Protein AF-Q1J3Q9-F1 (afdb_monomer_lite)

Foldseek 3Di:
DADADPVQVPPPVHDDAQVRGDKDFDDWDWDWDFDDDVHTFKIKIWTWTKIKTFDFFLDFDDDDDDDDDDDFDKDKDFGFLLSVLRRVLRRLQRIDIAIDTPDIDIDGPDDDDDDDPCRVVPRVVCCVVSNVVSVVVSVVSSVVSCCCRVVPVQVVCVVVVHTHPMDMDTDGDDWQFAKEKAFEWAPPPLPQDDDPPTHQQVPAWKWKFKADPLWTPDIDIQHRDRRMDMDGGHTFAKIKIFIDRDPTDSDHDGPPQKAWRVPVVGMDIDGDDNYYHYHPYTYMHRWEKEKEFEFAQQCAQNHDHLQFDPDNCTATDWQWKKWKADVPDIDIWTAHNRRMTMTTDHVVRDFKIWMATPDFFWSWKDQPPDIDGAQERVSVDHGRDIDGTRGPYYTYIYTHTWHAKEKDDAEEEEAAAQGKDKDKIKTFDRHWAKKFKDKDKDPPKDKFKFWDPVQPRDQDPVRRDGDGMDGRDNPQDADPVRGGHITMMMMMIGHHHPDDAQDKIKMKMWIWGCHPPHNYIRIDIYIYIYHHHDQKDKQKWKDFPQVPGDIDSDDDDDDAFTKMKMKIKMWGQDQAKDAWDKDKDFADPPKFFDAQFKDKQNHTDHQPPDDAQWHNDGRMTMGTDGIAGHGHMIMIMGMIGRD

Secondary structure (DSSP, 8-state):
---B-HHHHT-TTPPP-GGGB--EEEEEEEEEEEEEESEEEEEEEEEEEEEEE-----PPPP------SSSPEEEEEEE-THHHHHHHHHHHHT-EEEEEEEEEEEEESSS------HHHHHHHHHHHHHHHHHHHHHHHHHHHHHHHIIIIIHHHHHHTT--EEEEEEEE------EEEEEEEEE-SS-SSS--TT--STTPPPEEEEEEETTEEEEEEEE-TTT-EEEEEEEPSEEEEEEEESSTT-SS--PPTTEEEEESTTSEEEEEE-SS-B----EEEEEEEEEEEEEEE-S-GGG--TTSSS--TTPPB-TT-EEEEE-SS-EEEEE--TTSEEEEEEEGGG-SEEEEEE-SS-EEEEE-SS-EEE-SSTT-TTTTTEEEE--TT-EEE-EEEE-PPPEEE---EEEE-SSEEEEEEEEEE-SSSEEEEEEEE-STT-EEEEEE-SS-SS---GGG---BSEEEE-TTS-B-TTSPBPPEEEEEEEEEPTTPPTT-EEEEEEEEEEEETTS--EEEEEEEEEEEE--SEEEEEEEEETTTTPPPBSS-----TTPEEEEEEEEEE-SSS-EEEEEEEEEPPTT-EE-TT--EETTEE--SSSSSSSEEEETTEEEEEEEEE-TT-EEEEEEEEE--

Organism: Deinococcus geothermalis (strain DSM 11300 / CIP 105573 / AG-3a) (NCBI:txid319795)

Radius of gyration: 65.81 Å; chains: 1; bounding box: 144×51×202 Å

InterPro domains:
  IPR013783 Immunoglobulin-like fold [G3DSA:2.60.40.10] (176-289)
  IPR047589 DUF11 repeat [TIGR01451] (554-601)

Structure (mmCIF, N/CA/C/O backbone):
data_AF-Q1J3Q9-F1
#
_entry.id   AF-Q1J3Q9-F1
#
loop_
_atom_site.group_PDB
_atom_site.id
_atom_site.type_symbol
_atom_site.label_atom_id
_atom_site.label_alt_id
_atom_site.label_comp_id
_atom_site.label_asym_id
_atom_site.label_entity_id
_atom_site.label_seq_id
_atom_site.pdbx_PDB_ins_code
_atom_site.Cartn_x
_atom_site.Cartn_y
_atom_site.Cartn_z
_atom_site.occupancy
_atom_site.B_iso_or_equiv
_atom_site.auth_seq_id
_atom_site.auth_comp_id
_atom_site.auth_asym_id
_atom_site.auth_atom_id
_atom_site.pdbx_PDB_model_num
ATOM 1 N N . MET A 1 1 ? 53.910 -1.332 -85.256 1.00 72.31 1 MET A N 1
ATOM 2 C CA . MET A 1 1 ? 55.246 -1.546 -85.867 1.00 72.31 1 MET A CA 1
ATOM 3 C C . MET A 1 1 ? 55.908 -0.192 -86.041 1.00 72.31 1 MET A C 1
ATOM 5 O O . MET A 1 1 ? 55.284 0.650 -86.671 1.00 72.31 1 MET A O 1
ATOM 9 N N . GLY A 1 2 ? 57.116 -0.011 -85.499 1.00 78.50 2 GLY A N 1
ATOM 10 C CA . GLY A 1 2 ? 57.774 1.294 -85.338 1.00 78.50 2 GLY A CA 1
ATOM 11 C C . GLY A 1 2 ? 57.767 1.737 -83.874 1.00 78.50 2 GLY A C 1
ATOM 12 O O . GLY A 1 2 ? 57.207 1.024 -83.037 1.00 78.50 2 GLY A O 1
ATOM 13 N N . ASP A 1 3 ? 58.390 2.873 -83.579 1.00 85.31 3 ASP A N 1
ATOM 14 C CA . ASP A 1 3 ? 58.476 3.408 -82.219 1.00 85.31 3 ASP A CA 1
ATOM 15 C C . ASP A 1 3 ? 57.339 4.404 -81.979 1.00 85.31 3 ASP A C 1
ATOM 17 O O . ASP A 1 3 ? 56.964 5.170 -82.867 1.00 85.31 3 ASP A O 1
ATOM 21 N N . ILE A 1 4 ? 56.776 4.384 -80.777 1.00 88.25 4 ILE A N 1
ATOM 22 C CA . ILE A 1 4 ? 55.729 5.303 -80.330 1.00 88.25 4 ILE A CA 1
ATOM 23 C C . ILE A 1 4 ? 56.225 6.028 -79.084 1.00 88.25 4 ILE A C 1
ATOM 25 O O . ILE A 1 4 ? 56.924 5.440 -78.263 1.00 88.25 4 ILE A O 1
ATOM 29 N N . ALA A 1 5 ? 55.882 7.306 -78.944 1.00 88.62 5 ALA A N 1
ATOM 30 C CA . ALA A 1 5 ? 56.228 8.060 -77.748 1.00 88.62 5 ALA A CA 1
ATOM 31 C C . ALA A 1 5 ? 55.377 7.606 -76.549 1.00 88.62 5 ALA A C 1
ATOM 33 O O . ALA A 1 5 ? 54.153 7.490 -76.658 1.00 88.62 5 ALA A O 1
ATOM 34 N N . ASP A 1 6 ? 56.012 7.409 -75.392 1.00 86.56 6 ASP A N 1
ATOM 35 C CA . ASP A 1 6 ? 55.354 6.925 -74.169 1.00 86.56 6 ASP A CA 1
ATOM 36 C C . ASP A 1 6 ? 54.141 7.777 -73.766 1.00 86.56 6 ASP A C 1
ATOM 38 O O . ASP A 1 6 ? 53.101 7.251 -73.376 1.00 86.56 6 ASP A O 1
ATOM 42 N N . ASN A 1 7 ? 54.230 9.102 -73.906 1.00 88.31 7 ASN A N 1
ATOM 43 C CA . ASN A 1 7 ? 53.135 10.014 -73.564 1.00 88.31 7 ASN A CA 1
ATOM 44 C C . ASN A 1 7 ? 51.892 9.847 -74.457 1.00 88.31 7 ASN A C 1
ATOM 46 O O . ASN A 1 7 ? 50.789 10.165 -74.016 1.00 88.31 7 ASN A O 1
ATOM 50 N N . VAL A 1 8 ? 52.056 9.353 -75.685 1.00 85.88 8 VAL A N 1
ATOM 51 C CA . VAL A 1 8 ? 50.951 9.014 -76.588 1.00 85.88 8 VAL A CA 1
ATOM 52 C C . VAL A 1 8 ? 50.449 7.605 -76.283 1.00 85.88 8 VAL A C 1
ATOM 54 O O . VAL A 1 8 ? 49.244 7.404 -76.158 1.00 85.88 8 VAL A O 1
ATOM 57 N N . PHE A 1 9 ? 51.359 6.644 -76.086 1.00 82.94 9 PHE A N 1
ATOM 58 C CA . PHE A 1 9 ? 51.007 5.250 -75.802 1.00 82.94 9 PHE A CA 1
ATOM 59 C C . PHE A 1 9 ? 50.224 5.078 -74.488 1.00 82.94 9 PHE A C 1
ATOM 61 O O . PHE A 1 9 ? 49.272 4.302 -74.436 1.00 82.94 9 PHE A O 1
ATOM 68 N N . PHE A 1 10 ? 50.578 5.817 -73.430 1.00 80.75 10 PHE A N 1
ATOM 69 C CA . PHE A 1 10 ? 49.919 5.719 -72.120 1.00 80.75 10 PHE A CA 1
ATOM 70 C C . PHE A 1 10 ? 48.714 6.660 -71.939 1.00 80.75 10 PHE A C 1
ATOM 72 O O . PHE A 1 10 ? 48.085 6.656 -70.875 1.00 80.75 10 PHE A O 1
ATOM 79 N N . ASN A 1 11 ? 48.341 7.447 -72.954 1.00 84.50 11 ASN A N 1
ATOM 80 C CA . ASN A 1 11 ? 47.174 8.320 -72.878 1.00 84.50 11 ASN A CA 1
ATOM 81 C C . ASN A 1 11 ? 45.878 7.536 -73.143 1.00 84.50 11 ASN A C 1
ATOM 83 O O . ASN A 1 11 ? 45.502 7.289 -74.285 1.00 84.50 11 ASN A O 1
ATOM 87 N N . ARG A 1 12 ? 45.149 7.203 -72.071 1.00 79.31 12 ARG A N 1
ATOM 88 C CA . ARG A 1 12 ? 43.882 6.446 -72.137 1.00 79.31 12 ARG A CA 1
ATOM 89 C C . ARG A 1 12 ? 42.736 7.170 -72.856 1.00 79.31 12 ARG A C 1
ATOM 91 O O . ARG A 1 12 ? 41.722 6.538 -73.133 1.00 79.31 12 ARG A O 1
ATOM 98 N N . SER A 1 13 ? 42.885 8.461 -73.143 1.00 83.62 13 SER A N 1
ATOM 99 C CA . SER A 1 13 ? 41.894 9.271 -73.861 1.00 83.62 13 SER A CA 1
ATOM 100 C C . SER A 1 13 ? 42.233 9.455 -75.346 1.00 83.62 13 SER A C 1
ATOM 102 O O . SER A 1 13 ? 41.452 10.071 -76.068 1.00 83.62 13 SER A O 1
ATOM 104 N N . HIS A 1 14 ? 43.388 8.960 -75.809 1.00 82.00 14 HIS A N 1
ATOM 105 C CA . HIS A 1 14 ? 43.844 9.087 -77.196 1.00 82.00 14 HIS A CA 1
ATOM 106 C C . HIS A 1 14 ? 43.636 7.777 -77.959 1.00 82.00 14 HIS A C 1
ATOM 108 O O . HIS A 1 14 ? 44.055 6.711 -77.512 1.00 82.00 14 HIS A O 1
ATOM 114 N N . VAL A 1 15 ? 42.996 7.847 -79.127 1.00 82.19 15 VAL A N 1
ATOM 115 C CA . VAL A 1 15 ? 42.834 6.687 -80.013 1.00 82.19 15 VAL A CA 1
ATOM 116 C C . VAL A 1 15 ? 44.054 6.604 -80.922 1.00 82.19 15 VAL A C 1
ATOM 118 O O . VAL A 1 15 ? 44.284 7.506 -81.724 1.00 82.19 15 VAL A O 1
ATOM 121 N N . LEU A 1 16 ? 44.822 5.520 -80.803 1.00 82.56 16 LEU A N 1
ATOM 122 C CA . LEU A 1 16 ? 46.042 5.324 -81.584 1.00 82.56 16 LEU A CA 1
ATOM 123 C C . LEU A 1 16 ? 45.744 5.208 -83.085 1.00 82.56 16 LEU A C 1
ATOM 125 O O . LEU A 1 16 ? 44.870 4.456 -83.519 1.00 82.56 16 LEU A O 1
ATOM 129 N N . THR A 1 17 ? 46.542 5.906 -83.882 1.00 80.62 17 THR A N 1
ATOM 130 C CA . THR A 1 17 ? 46.500 5.923 -85.345 1.00 80.62 17 THR A CA 1
ATOM 131 C C . THR A 1 17 ? 47.892 5.678 -85.921 1.00 80.62 17 THR A C 1
ATOM 133 O O . THR A 1 17 ? 48.908 5.839 -85.249 1.00 80.62 17 THR A O 1
ATOM 136 N N . SER A 1 18 ? 47.985 5.325 -87.205 1.00 76.81 18 SER A N 1
ATOM 137 C CA . SER A 1 18 ? 49.278 5.075 -87.859 1.00 76.81 18 SER A CA 1
ATOM 138 C C . SER A 1 18 ? 50.236 6.276 -87.843 1.00 76.81 18 SER A C 1
ATOM 140 O O . SER A 1 18 ? 51.428 6.090 -88.060 1.00 76.81 18 SER A O 1
ATOM 142 N N . THR A 1 19 ? 49.752 7.505 -87.626 1.00 81.19 19 THR A N 1
ATOM 143 C CA . THR A 1 19 ? 50.604 8.701 -87.502 1.00 81.19 19 THR A CA 1
ATOM 144 C C . THR A 1 19 ? 51.308 8.808 -86.155 1.00 81.19 19 THR A C 1
ATOM 146 O O . THR A 1 19 ? 52.311 9.509 -86.071 1.00 81.19 19 THR A O 1
ATOM 149 N N . ASP A 1 20 ? 50.833 8.087 -85.138 1.00 84.94 20 ASP A N 1
ATOM 150 C CA . ASP A 1 20 ? 51.418 8.079 -83.792 1.00 84.94 20 ASP A CA 1
ATOM 151 C C . ASP A 1 20 ? 52.687 7.215 -83.701 1.00 84.94 20 ASP A C 1
ATOM 153 O O . ASP A 1 20 ? 53.366 7.205 -82.676 1.00 84.94 20 ASP A O 1
ATOM 157 N N . VAL A 1 21 ? 53.012 6.480 -84.768 1.00 87.44 21 VAL A N 1
ATOM 158 C CA . VAL A 1 21 ? 54.128 5.534 -84.811 1.00 87.44 21 VAL A CA 1
ATOM 159 C C . VAL A 1 21 ? 55.122 5.929 -85.901 1.00 87.44 21 VAL A C 1
ATOM 161 O O . VAL A 1 21 ? 54.742 6.258 -87.031 1.00 87.44 21 VAL A O 1
ATOM 164 N N . THR A 1 22 ? 56.413 5.888 -85.572 1.00 86.88 22 THR A N 1
ATOM 165 C CA . THR A 1 22 ? 57.501 6.178 -86.512 1.00 86.88 22 THR A CA 1
ATOM 166 C C . THR A 1 22 ? 57.637 5.088 -87.577 1.00 86.88 22 THR A C 1
ATOM 168 O O . THR A 1 22 ? 57.215 3.943 -87.407 1.00 86.88 22 THR A O 1
ATOM 171 N N . HIS A 1 23 ? 58.239 5.440 -88.712 1.00 83.56 23 HIS A N 1
ATOM 172 C CA . HIS A 1 23 ? 58.563 4.468 -89.749 1.00 83.56 23 HIS A CA 1
ATOM 173 C C . HIS A 1 23 ? 59.752 3.598 -89.336 1.00 83.56 23 HIS A C 1
ATOM 175 O O . HIS A 1 23 ? 60.740 4.095 -88.797 1.00 83.56 23 HIS A O 1
ATOM 181 N N . LYS A 1 24 ? 59.696 2.308 -89.677 1.00 82.88 24 LYS A N 1
ATOM 182 C CA . LYS A 1 24 ? 60.822 1.380 -89.546 1.00 82.88 24 LYS A CA 1
ATOM 183 C C . LYS A 1 24 ? 61.261 0.887 -90.920 1.00 82.88 24 LYS A C 1
ATOM 185 O O . LYS A 1 24 ? 60.442 0.375 -91.683 1.00 82.88 24 LYS A O 1
ATOM 190 N N . THR A 1 25 ? 62.550 1.009 -91.229 1.00 79.94 25 THR A N 1
ATOM 191 C CA . THR A 1 25 ? 63.118 0.469 -92.472 1.00 79.94 25 THR A CA 1
ATOM 192 C C . THR A 1 25 ? 63.147 -1.055 -92.399 1.00 79.94 25 THR A C 1
ATOM 194 O O . THR A 1 25 ? 63.811 -1.623 -91.534 1.00 79.94 25 THR A O 1
ATOM 197 N N . ALA A 1 26 ? 62.412 -1.717 -93.290 1.00 79.25 26 ALA A N 1
ATOM 198 C CA . ALA A 1 26 ? 62.299 -3.172 -93.337 1.00 79.25 26 ALA A CA 1
ATOM 199 C C . ALA A 1 26 ? 63.317 -3.812 -94.288 1.00 79.25 26 ALA A C 1
ATOM 201 O O . ALA A 1 26 ? 63.885 -4.853 -93.974 1.00 79.25 26 ALA A O 1
ATOM 202 N N . THR A 1 27 ? 63.547 -3.201 -95.452 1.00 81.25 27 THR A N 1
ATOM 203 C CA . THR A 1 27 ? 64.505 -3.675 -96.464 1.00 81.25 27 THR A CA 1
ATOM 204 C C . THR A 1 27 ? 64.873 -2.540 -97.426 1.00 81.25 27 THR A C 1
ATOM 206 O O . THR A 1 27 ? 64.326 -1.443 -97.317 1.00 81.25 27 THR A O 1
ATOM 209 N N . THR A 1 28 ? 65.784 -2.779 -98.369 1.00 76.25 28 THR A N 1
ATOM 210 C CA . THR A 1 28 ? 66.088 -1.864 -99.476 1.00 76.25 28 THR A CA 1
ATOM 211 C C . THR A 1 28 ? 65.812 -2.531 -100.823 1.00 76.25 28 THR A C 1
ATOM 213 O O . THR A 1 28 ? 66.123 -3.700 -101.039 1.00 76.25 28 THR A O 1
ATOM 216 N N . VAL A 1 29 ? 65.212 -1.786 -101.749 1.00 74.06 29 VAL A N 1
ATOM 217 C CA . VAL A 1 29 ? 64.937 -2.207 -103.124 1.00 74.06 29 VAL A CA 1
ATOM 218 C C . VAL A 1 29 ? 65.819 -1.393 -104.056 1.00 74.06 29 VAL A C 1
ATOM 220 O O . VAL A 1 29 ? 65.737 -0.168 -104.087 1.00 74.06 29 VAL A O 1
ATOM 223 N N . ARG A 1 30 ? 66.649 -2.079 -104.841 1.00 74.62 30 ARG A N 1
ATOM 224 C CA . ARG A 1 30 ? 67.480 -1.445 -105.863 1.00 74.62 30 ARG A CA 1
ATOM 225 C C . ARG A 1 30 ? 66.727 -1.388 -107.183 1.00 74.62 30 ARG A C 1
ATOM 227 O O . ARG A 1 30 ? 66.471 -2.421 -107.797 1.00 74.62 30 ARG A O 1
ATOM 234 N N . VAL A 1 31 ? 66.426 -0.183 -107.646 1.00 69.75 31 VAL A N 1
ATOM 235 C CA . VAL A 1 31 ? 65.800 0.062 -108.946 1.00 69.75 31 VAL A CA 1
ATOM 236 C C . VAL A 1 31 ? 66.865 0.553 -109.916 1.00 69.75 31 VAL A C 1
ATOM 238 O O . VAL A 1 31 ? 67.577 1.514 -109.634 1.00 69.75 31 VAL A O 1
ATOM 241 N N . ARG A 1 32 ? 66.980 -0.110 -111.069 1.00 67.50 32 ARG A N 1
ATOM 242 C CA . ARG A 1 32 ? 67.824 0.336 -112.183 1.00 67.50 32 ARG A CA 1
ATOM 243 C C . ARG A 1 32 ? 66.933 0.802 -113.322 1.00 67.50 32 ARG A C 1
ATOM 245 O O . ARG A 1 32 ? 66.150 0.017 -113.847 1.00 67.50 32 ARG A O 1
ATOM 252 N N . LEU A 1 33 ? 67.057 2.067 -113.693 1.00 67.12 33 LEU A N 1
ATOM 253 C CA . LEU A 1 33 ? 66.331 2.679 -114.800 1.00 67.12 33 LEU A CA 1
ATOM 254 C C . LEU A 1 33 ? 67.337 3.071 -115.874 1.00 67.12 33 LEU A C 1
ATOM 256 O O . LEU A 1 33 ? 68.373 3.658 -115.570 1.00 67.12 33 LEU A O 1
ATOM 260 N N . ARG A 1 34 ? 67.006 2.796 -117.132 1.00 67.88 34 ARG A N 1
ATOM 261 C CA . ARG A 1 34 ? 67.740 3.317 -118.283 1.00 67.88 34 ARG A CA 1
ATOM 262 C C . ARG A 1 34 ? 66.878 4.364 -118.971 1.00 67.88 34 ARG A C 1
ATOM 264 O O . ARG A 1 34 ? 65.775 4.051 -119.412 1.00 67.88 34 ARG A O 1
ATOM 271 N N . VAL A 1 35 ? 67.369 5.596 -119.055 1.00 65.38 35 VAL A N 1
ATOM 272 C CA . VAL A 1 35 ? 66.652 6.710 -119.691 1.00 65.38 35 VAL A CA 1
ATOM 273 C C . VAL A 1 35 ? 67.070 6.794 -121.160 1.00 65.38 35 VAL A C 1
ATOM 275 O O . VAL A 1 35 ? 68.260 6.910 -121.459 1.00 65.38 35 VAL A O 1
ATOM 278 N N . VAL A 1 36 ? 66.101 6.728 -122.078 1.00 59.75 36 VAL A N 1
ATOM 279 C CA . VAL A 1 36 ? 66.326 6.730 -123.535 1.00 59.75 36 VAL A CA 1
ATOM 280 C C . VAL A 1 36 ? 65.507 7.846 -124.183 1.00 59.75 36 VAL A C 1
ATOM 282 O O . VAL A 1 36 ? 64.290 7.883 -124.026 1.00 59.75 36 VAL A O 1
ATOM 285 N N . VAL A 1 37 ? 66.163 8.726 -124.945 1.00 58.16 37 VAL A N 1
ATOM 286 C CA . VAL A 1 37 ? 65.508 9.724 -125.811 1.00 58.16 37 VAL A CA 1
ATOM 287 C C . VAL A 1 37 ? 66.180 9.651 -127.180 1.00 58.16 37 VAL A C 1
ATOM 289 O O . VAL A 1 37 ? 67.225 10.256 -127.390 1.00 58.16 37 VAL A O 1
ATOM 292 N N . LEU A 1 38 ? 65.632 8.821 -128.077 1.00 59.62 38 LEU A N 1
ATOM 293 C CA . LEU A 1 38 ? 66.254 8.319 -129.322 1.00 59.62 38 LEU A CA 1
ATOM 294 C C . LEU A 1 38 ? 67.583 7.542 -129.142 1.00 59.62 38 LEU A C 1
ATOM 296 O O . LEU A 1 38 ? 67.813 6.582 -129.870 1.00 59.62 38 LEU A O 1
ATOM 300 N N . VAL A 1 39 ? 68.414 7.887 -128.153 1.00 64.44 39 VAL A N 1
ATOM 301 C CA . VAL A 1 39 ? 69.624 7.180 -127.699 1.00 64.44 39 VAL A CA 1
ATOM 302 C C . VAL A 1 39 ? 69.666 7.114 -126.160 1.00 64.44 39 VAL A C 1
ATOM 304 O O . VAL A 1 39 ? 69.032 7.944 -125.499 1.00 64.44 39 VAL A O 1
ATOM 307 N N . PRO A 1 40 ? 70.350 6.123 -125.551 1.00 63.22 40 PRO A N 1
ATOM 308 C CA . PRO A 1 40 ? 70.492 6.032 -124.097 1.00 63.22 40 PRO A CA 1
ATOM 309 C C . PRO A 1 40 ? 71.304 7.213 -123.558 1.00 63.22 40 PRO A C 1
ATOM 311 O O . PRO A 1 40 ? 72.424 7.440 -124.008 1.00 63.22 40 PRO A O 1
ATOM 314 N N . ILE A 1 41 ? 70.753 7.946 -122.590 1.00 63.31 41 ILE A N 1
ATOM 315 C CA . ILE A 1 41 ? 71.380 9.164 -122.045 1.00 63.31 41 ILE A CA 1
ATOM 316 C C . ILE A 1 41 ? 71.808 9.031 -120.575 1.00 63.31 41 ILE A C 1
ATOM 318 O O . ILE A 1 41 ? 72.712 9.747 -120.141 1.00 63.31 41 ILE A O 1
ATOM 322 N N . ALA A 1 42 ? 71.223 8.099 -119.811 1.00 64.56 42 ALA A N 1
ATOM 323 C CA . ALA A 1 42 ? 71.631 7.826 -118.430 1.00 64.56 42 ALA A CA 1
ATOM 324 C C . ALA A 1 42 ? 71.229 6.420 -117.958 1.00 64.56 42 ALA A C 1
ATOM 326 O O . ALA A 1 42 ? 70.131 5.949 -118.268 1.00 64.56 42 ALA A O 1
ATOM 327 N N . ASP A 1 43 ? 72.088 5.809 -117.139 1.00 67.06 43 ASP A N 1
ATOM 328 C CA . ASP A 1 43 ? 71.719 4.698 -116.260 1.00 67.06 43 ASP A CA 1
ATOM 329 C C . ASP A 1 43 ? 71.577 5.255 -114.832 1.00 67.06 43 ASP A C 1
ATOM 331 O O . ASP A 1 43 ? 72.472 5.911 -114.291 1.00 67.06 43 ASP A O 1
ATOM 335 N N . VAL A 1 44 ? 70.413 5.027 -114.231 1.00 63.03 44 VAL A N 1
ATOM 336 C CA . VAL A 1 44 ? 70.042 5.531 -112.908 1.00 63.03 44 VAL A CA 1
ATOM 337 C C . VAL A 1 44 ? 69.871 4.338 -111.985 1.00 63.03 44 VAL A C 1
ATOM 339 O O . VAL A 1 44 ? 69.009 3.491 -112.220 1.00 63.03 44 VAL A O 1
ATOM 342 N N . THR A 1 45 ? 70.687 4.260 -110.934 1.00 66.00 45 THR A N 1
ATOM 343 C CA . THR A 1 45 ? 70.507 3.260 -109.874 1.00 66.00 45 THR A CA 1
ATOM 344 C C . THR A 1 45 ? 70.032 3.963 -108.612 1.00 66.00 45 THR A C 1
ATOM 346 O O . THR A 1 45 ? 70.690 4.878 -108.117 1.00 66.00 45 THR A O 1
ATOM 349 N N . ILE A 1 46 ? 68.879 3.539 -108.100 1.00 68.31 46 ILE A N 1
ATOM 350 C CA . ILE A 1 46 ? 68.275 4.090 -106.889 1.00 68.31 46 ILE A CA 1
ATOM 351 C C . ILE A 1 46 ? 68.129 2.960 -105.879 1.00 68.31 46 ILE A C 1
ATOM 353 O O . ILE A 1 46 ? 67.427 1.984 -106.143 1.00 68.31 46 ILE A O 1
ATOM 357 N N . ASP A 1 47 ? 68.757 3.115 -104.717 1.00 71.69 47 ASP A N 1
ATOM 358 C CA . ASP A 1 47 ? 68.482 2.266 -103.562 1.00 71.69 47 ASP A CA 1
ATOM 359 C C . ASP A 1 47 ? 67.359 2.917 -102.741 1.00 71.69 47 ASP A C 1
ATOM 361 O O . ASP A 1 47 ? 67.533 3.974 -102.130 1.00 71.69 47 ASP A O 1
ATOM 365 N N . LEU A 1 48 ? 66.183 2.293 -102.768 1.00 72.56 48 LEU A N 1
ATOM 366 C CA . LEU A 1 48 ? 64.980 2.733 -102.068 1.00 72.56 48 LEU A CA 1
ATOM 367 C C . LEU A 1 48 ? 64.844 1.960 -100.756 1.00 72.56 48 LEU A C 1
ATOM 369 O O . LEU A 1 48 ? 64.711 0.741 -100.771 1.00 72.56 48 LEU A O 1
ATOM 373 N N . GLY A 1 49 ? 64.848 2.641 -99.614 1.00 75.62 49 GLY A N 1
ATOM 374 C CA . GLY A 1 49 ? 64.454 2.044 -98.340 1.00 75.62 49 GLY A CA 1
ATOM 375 C C . GLY A 1 49 ? 62.948 1.798 -98.304 1.00 75.62 49 GLY A C 1
ATOM 376 O O . GLY A 1 49 ? 62.174 2.720 -98.540 1.00 75.62 49 GLY A O 1
ATOM 377 N N . VAL A 1 50 ? 62.532 0.570 -97.999 1.00 78.81 50 VAL A N 1
ATOM 378 C CA . VAL A 1 50 ? 61.135 0.216 -97.727 1.00 78.81 50 VAL A CA 1
ATOM 379 C C . VAL A 1 50 ? 60.846 0.516 -96.267 1.00 78.81 50 VAL A C 1
ATOM 381 O O . VAL A 1 50 ? 61.384 -0.143 -95.376 1.00 78.81 50 VAL A O 1
ATOM 384 N N . GLN A 1 51 ? 59.999 1.503 -96.023 1.00 83.38 51 GLN A N 1
ATOM 385 C CA . GLN A 1 51 ? 59.582 1.920 -94.695 1.00 83.38 51 GLN A CA 1
ATOM 386 C C . GLN A 1 51 ? 58.175 1.410 -94.390 1.00 83.38 51 GLN A C 1
ATOM 388 O O . GLN A 1 51 ? 57.269 1.518 -95.215 1.00 83.38 51 GLN A O 1
ATOM 393 N N . LEU A 1 52 ? 58.002 0.852 -93.191 1.00 83.31 52 LEU A N 1
ATOM 394 C CA . LEU A 1 52 ? 56.736 0.307 -92.707 1.00 83.31 52 LEU A CA 1
ATOM 395 C C . LEU A 1 52 ? 56.301 1.019 -91.426 1.00 83.31 52 LEU A C 1
ATOM 397 O O . LEU A 1 52 ? 57.129 1.261 -90.543 1.00 83.31 52 LEU A O 1
ATOM 401 N N . ARG A 1 53 ? 54.998 1.273 -91.287 1.00 85.25 53 ARG A N 1
ATOM 402 C CA . ARG A 1 53 ? 54.359 1.613 -90.005 1.00 85.25 53 ARG A CA 1
ATOM 403 C C . ARG A 1 53 ? 52.939 1.062 -89.948 1.00 85.25 53 ARG A C 1
ATOM 405 O O . ARG A 1 53 ? 52.273 0.967 -90.974 1.00 85.25 53 ARG A O 1
ATOM 412 N N . ALA A 1 54 ? 52.487 0.697 -88.754 1.00 83.44 54 ALA A N 1
ATOM 413 C CA . ALA A 1 54 ? 51.131 0.201 -88.523 1.00 83.44 54 ALA A CA 1
ATOM 414 C C . ALA A 1 54 ? 50.770 0.286 -87.038 1.00 83.44 54 ALA A C 1
ATOM 416 O O . ALA A 1 54 ? 51.627 0.029 -86.180 1.00 83.44 54 ALA A O 1
ATOM 417 N N . VAL A 1 55 ? 49.499 0.563 -86.759 1.00 84.44 55 VAL A N 1
ATOM 418 C CA . VAL A 1 55 ? 48.860 0.409 -85.447 1.00 84.44 55 VAL A CA 1
ATOM 419 C C . VAL A 1 55 ? 47.820 -0.706 -85.553 1.00 84.44 55 VAL A C 1
ATOM 421 O O . VAL A 1 55 ? 47.374 -1.049 -86.643 1.00 84.44 55 VAL A O 1
ATOM 424 N N . ALA A 1 56 ? 47.501 -1.351 -84.438 1.00 80.38 56 ALA A N 1
ATOM 425 C CA . ALA A 1 56 ? 46.409 -2.307 -84.371 1.00 80.38 56 ALA A CA 1
ATOM 426 C C . ALA A 1 56 ? 45.820 -2.308 -82.962 1.00 80.38 56 ALA A C 1
ATOM 428 O O . ALA A 1 56 ? 46.557 -2.149 -81.986 1.00 80.38 56 ALA A O 1
ATOM 429 N N . SER A 1 57 ? 44.511 -2.516 -82.860 1.00 73.25 57 SER A N 1
ATOM 430 C CA . SER A 1 57 ? 43.821 -2.734 -81.591 1.00 73.25 57 SER A CA 1
ATOM 431 C C . SER A 1 57 ? 43.108 -4.086 -81.610 1.00 73.25 57 SER A C 1
ATOM 433 O O . SER A 1 57 ? 42.521 -4.490 -82.612 1.00 73.25 57 SER A O 1
ATOM 435 N N . GLY A 1 58 ? 43.202 -4.815 -80.498 1.00 68.69 58 GLY A N 1
ATOM 436 C CA . GLY A 1 58 ? 42.546 -6.107 -80.292 1.00 68.69 58 GLY A CA 1
ATOM 437 C C . GLY A 1 58 ? 41.598 -6.018 -79.105 1.00 68.69 58 GLY A C 1
ATOM 438 O O . GLY A 1 58 ? 41.900 -6.540 -78.036 1.00 68.69 58 GLY A O 1
ATOM 439 N N . ASN A 1 59 ? 40.490 -5.292 -79.252 1.00 68.44 59 ASN A N 1
ATOM 440 C CA . ASN A 1 59 ? 39.504 -5.162 -78.181 1.00 68.44 59 ASN A CA 1
ATOM 441 C C . ASN A 1 59 ? 38.605 -6.412 -78.145 1.00 68.44 59 ASN A C 1
ATOM 443 O O . ASN A 1 59 ? 38.066 -6.785 -79.190 1.00 68.44 59 ASN A O 1
ATOM 447 N N . PRO A 1 60 ? 38.422 -7.063 -76.981 1.00 67.06 60 PRO A N 1
ATOM 448 C CA . PRO A 1 60 ? 37.400 -8.093 -76.832 1.00 67.06 60 PRO A CA 1
ATOM 449 C C . PRO A 1 60 ? 35.996 -7.476 -76.929 1.00 67.06 60 PRO A C 1
ATOM 451 O O . PRO A 1 60 ? 35.808 -6.289 -76.652 1.00 67.06 60 PRO A O 1
ATOM 454 N N . GLU A 1 61 ? 35.006 -8.285 -77.303 1.00 69.69 61 GLU A N 1
ATOM 455 C CA . GLU A 1 61 ? 33.602 -7.865 -77.336 1.00 69.69 61 GLU A CA 1
ATOM 456 C C . GLU A 1 61 ? 33.059 -7.563 -75.928 1.00 69.69 61 GLU A C 1
ATOM 458 O O . GLU A 1 61 ? 33.489 -8.149 -74.930 1.00 69.69 61 GLU A O 1
ATOM 463 N N . LEU A 1 62 ? 32.090 -6.645 -75.840 1.00 72.81 62 LEU A N 1
ATOM 464 C CA . LEU A 1 62 ? 31.397 -6.339 -74.588 1.00 72.81 62 LEU A CA 1
ATOM 465 C C . LEU A 1 62 ? 30.469 -7.497 -74.201 1.00 72.81 62 LEU A C 1
ATOM 467 O O . LEU A 1 62 ? 29.582 -7.872 -74.963 1.00 72.81 62 LEU A O 1
ATOM 471 N N . MET A 1 63 ? 30.628 -8.016 -72.983 1.00 73.62 63 MET A N 1
ATOM 472 C CA . MET A 1 63 ? 29.773 -9.064 -72.422 1.00 73.62 63 MET A CA 1
ATOM 473 C C . MET A 1 63 ? 28.890 -8.502 -71.304 1.00 73.62 63 MET A C 1
ATOM 475 O O . MET A 1 63 ? 29.375 -7.805 -70.417 1.00 73.62 63 MET A O 1
ATOM 479 N N . THR A 1 64 ? 27.596 -8.833 -71.317 1.00 79.88 64 THR A N 1
ATOM 480 C CA . THR A 1 64 ? 26.635 -8.501 -70.247 1.00 79.88 64 THR A CA 1
ATOM 481 C C . THR A 1 64 ? 26.004 -9.786 -69.716 1.00 79.88 64 THR A C 1
ATOM 483 O O . THR A 1 64 ? 25.679 -10.673 -70.500 1.00 79.88 64 THR A O 1
ATOM 486 N N . GLN A 1 65 ? 25.832 -9.893 -68.395 1.00 80.62 65 GLN A N 1
ATOM 487 C CA . GLN A 1 65 ? 25.176 -11.030 -67.738 1.00 80.62 65 GLN A CA 1
ATOM 488 C C . GLN A 1 65 ? 24.167 -10.553 -66.691 1.00 80.62 65 GLN A C 1
ATOM 490 O O . GLN A 1 65 ? 24.375 -9.533 -66.034 1.00 80.62 65 GLN A O 1
ATOM 495 N N . THR A 1 66 ? 23.090 -11.316 -66.508 1.00 83.75 66 THR A N 1
ATOM 496 C CA . THR A 1 66 ? 22.065 -11.078 -65.481 1.00 83.75 66 THR A CA 1
ATOM 497 C C . THR A 1 66 ? 22.119 -12.182 -64.427 1.00 83.75 66 THR A C 1
ATOM 499 O O . THR A 1 66 ? 22.323 -13.350 -64.753 1.00 83.75 66 THR A O 1
ATOM 502 N N . TYR A 1 67 ? 21.920 -11.814 -63.160 1.00 84.19 67 TYR A N 1
ATOM 503 C CA . TYR A 1 67 ? 21.906 -12.735 -62.025 1.00 84.19 67 TYR A CA 1
ATOM 504 C C . TYR A 1 67 ? 20.504 -12.765 -61.410 1.00 84.19 67 TYR A C 1
ATOM 506 O O . TYR A 1 67 ? 19.979 -11.732 -61.003 1.00 84.19 67 TYR A O 1
ATOM 514 N N . THR A 1 68 ? 19.899 -13.946 -61.330 1.00 82.56 68 THR A N 1
ATOM 515 C CA . THR A 1 68 ? 18.576 -14.173 -60.724 1.00 82.56 68 THR A CA 1
ATOM 516 C C . THR A 1 68 ? 18.696 -15.250 -59.661 1.00 82.56 68 THR A C 1
ATOM 518 O O . THR A 1 68 ? 19.483 -16.170 -59.846 1.00 82.56 68 THR A O 1
ATOM 521 N N . ALA A 1 69 ? 17.923 -15.182 -58.575 1.00 75.19 69 ALA A N 1
ATOM 522 C CA . ALA A 1 69 ? 17.949 -16.198 -57.516 1.00 75.19 69 ALA A CA 1
ATOM 523 C C . ALA A 1 69 ? 17.792 -17.639 -58.072 1.00 75.19 69 ALA A C 1
ATOM 525 O O . ALA A 1 69 ? 17.126 -17.819 -59.096 1.00 75.19 69 ALA A O 1
ATOM 526 N N . PRO A 1 70 ? 18.363 -18.670 -57.415 1.00 79.00 70 PRO A N 1
ATOM 527 C CA . PRO A 1 70 ? 19.037 -18.653 -56.108 1.00 79.00 70 PRO A CA 1
ATOM 528 C C . PRO A 1 70 ? 20.527 -18.267 -56.170 1.00 79.00 70 PRO A C 1
ATOM 530 O O . PRO A 1 70 ? 21.202 -18.524 -57.165 1.00 79.00 70 PRO A O 1
ATOM 533 N N . PHE A 1 71 ? 21.029 -17.670 -55.083 1.00 82.19 71 PHE A N 1
ATOM 534 C CA . PHE A 1 71 ? 22.438 -17.303 -54.853 1.00 82.19 71 PHE A CA 1
ATOM 535 C C . PHE A 1 71 ? 23.107 -18.300 -53.876 1.00 82.19 71 PHE A C 1
ATOM 537 O O . PHE A 1 71 ? 22.378 -18.931 -53.108 1.00 82.19 71 PHE A O 1
ATOM 544 N N . PRO A 1 72 ? 24.449 -18.456 -53.854 1.00 81.25 72 PRO A N 1
ATOM 545 C CA . PRO A 1 72 ? 25.458 -17.706 -54.606 1.00 81.25 72 PRO A CA 1
ATOM 546 C C . PRO A 1 72 ? 25.524 -18.100 -56.087 1.00 81.25 72 PRO A C 1
ATOM 548 O O . PRO A 1 72 ? 25.346 -19.261 -56.446 1.00 81.25 72 PRO A O 1
ATOM 551 N N . GLN A 1 73 ? 25.816 -17.130 -56.952 1.00 85.38 73 GLN A N 1
ATOM 552 C CA . GLN A 1 73 ? 26.063 -17.357 -58.376 1.00 85.38 73 GLN A CA 1
ATOM 553 C C . GLN A 1 73 ? 27.390 -16.742 -58.797 1.00 85.38 73 GLN A C 1
ATOM 555 O O . GLN A 1 73 ? 27.574 -15.532 -58.694 1.00 85.38 73 GLN A O 1
ATOM 560 N N . THR A 1 74 ? 28.275 -17.570 -59.343 1.00 85.94 74 THR A N 1
ATOM 561 C CA . THR A 1 74 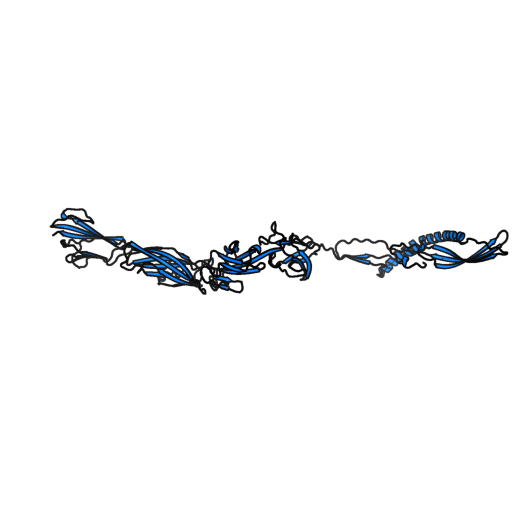? 29.532 -17.140 -59.962 1.00 85.94 74 THR A CA 1
ATOM 562 C C . THR A 1 74 ? 29.418 -17.295 -61.470 1.00 85.94 74 THR A C 1
ATOM 564 O O . THR A 1 74 ? 29.029 -18.357 -61.959 1.00 85.94 74 THR A O 1
ATOM 567 N N . ARG A 1 75 ? 29.762 -16.248 -62.222 1.00 82.62 75 ARG A N 1
ATOM 568 C CA . ARG A 1 75 ? 29.899 -16.319 -63.683 1.00 82.62 75 ARG A CA 1
ATOM 569 C C . ARG A 1 75 ? 31.302 -15.881 -64.083 1.00 82.62 75 ARG A C 1
ATOM 571 O O . ARG A 1 75 ? 31.852 -14.949 -63.497 1.00 82.62 75 ARG A O 1
ATOM 578 N N . THR A 1 76 ? 31.853 -16.561 -65.081 1.00 81.75 76 THR A N 1
ATOM 579 C CA . THR A 1 76 ? 33.159 -16.251 -65.666 1.00 81.75 76 THR A CA 1
ATOM 580 C C . THR A 1 76 ? 32.952 -15.572 -67.010 1.00 81.75 76 THR A C 1
ATOM 582 O O . THR A 1 76 ? 32.208 -16.069 -67.854 1.00 81.75 76 THR A O 1
ATOM 585 N N . PHE A 1 77 ? 33.622 -14.446 -67.199 1.00 78.62 77 PHE A N 1
ATOM 586 C CA . PHE A 1 77 ? 33.793 -13.761 -68.470 1.00 78.62 77 PHE A CA 1
ATOM 587 C C . PHE A 1 77 ? 35.158 -14.161 -69.027 1.00 78.62 77 PHE A C 1
ATOM 589 O O . PHE A 1 77 ? 36.139 -14.129 -68.288 1.00 78.62 77 PHE A O 1
ATOM 596 N N . SER A 1 78 ? 35.238 -14.543 -70.298 1.00 75.25 78 SER A N 1
ATOM 597 C CA . SER A 1 78 ? 36.494 -14.907 -70.968 1.00 75.25 78 SER A CA 1
ATOM 598 C C . SER A 1 78 ? 36.598 -14.202 -72.314 1.00 75.25 78 SER A C 1
ATOM 600 O O . SER A 1 78 ? 35.594 -14.083 -73.016 1.00 75.25 78 SER A O 1
ATOM 602 N N . SER A 1 79 ? 37.797 -13.769 -72.702 1.00 75.50 79 SER A N 1
ATOM 603 C CA . SER A 1 79 ? 38.056 -13.319 -74.069 1.00 75.50 79 SER A CA 1
ATOM 604 C C . SER A 1 79 ? 38.402 -14.508 -74.973 1.00 75.50 79 SER A C 1
ATOM 606 O O . SER A 1 79 ? 38.971 -15.507 -74.536 1.00 75.50 79 SER A O 1
ATOM 608 N N . SER A 1 80 ? 38.049 -14.404 -76.253 1.00 75.88 80 SER A N 1
ATOM 609 C CA . SER A 1 80 ? 38.362 -15.416 -77.273 1.00 75.88 80 SER A CA 1
ATOM 610 C C . SER A 1 80 ? 39.738 -15.163 -77.901 1.00 75.88 80 SER A C 1
ATOM 612 O O . SER A 1 80 ? 40.127 -14.002 -78.084 1.00 75.88 80 SER A O 1
ATOM 614 N N . THR A 1 81 ? 40.457 -16.219 -78.311 1.00 73.44 81 THR A N 1
ATOM 615 C CA . THR A 1 81 ? 41.689 -16.097 -79.123 1.00 73.44 81 THR A CA 1
ATOM 616 C C . THR A 1 81 ? 41.448 -15.414 -80.470 1.00 73.44 81 THR A C 1
ATOM 618 O O . THR A 1 81 ? 42.400 -14.922 -81.076 1.00 73.44 81 THR A O 1
ATOM 621 N N . VAL A 1 82 ? 40.193 -15.278 -80.917 1.00 73.19 82 VAL A N 1
ATOM 622 C CA . VAL A 1 82 ? 39.814 -14.472 -82.089 1.00 73.19 82 VAL A CA 1
ATOM 623 C C . VAL A 1 82 ? 40.284 -13.018 -81.954 1.00 73.19 82 VAL A C 1
ATOM 625 O O . VAL A 1 82 ? 40.584 -12.392 -82.967 1.00 73.19 82 VAL A O 1
ATOM 628 N N . THR A 1 83 ? 40.480 -12.498 -80.734 1.00 73.19 83 THR A N 1
ATOM 629 C CA . THR A 1 83 ? 41.104 -11.174 -80.508 1.00 73.19 83 THR A CA 1
ATOM 630 C C . THR A 1 83 ? 42.521 -11.046 -81.084 1.00 73.19 83 THR A C 1
ATOM 632 O O . THR A 1 83 ? 42.932 -9.961 -81.492 1.00 73.19 83 THR A O 1
ATOM 635 N N . VAL A 1 84 ? 43.273 -12.146 -81.191 1.00 72.62 84 VAL A N 1
ATOM 636 C CA . VAL A 1 84 ? 44.570 -12.170 -81.889 1.00 72.62 84 VAL A CA 1
ATOM 637 C C . VAL A 1 84 ? 44.359 -12.088 -83.402 1.00 72.62 84 VAL A C 1
ATOM 639 O O . VAL A 1 84 ? 45.108 -11.409 -84.103 1.00 72.62 84 VAL A O 1
ATOM 642 N N . GLY A 1 85 ? 43.303 -12.723 -83.916 1.00 72.88 85 GLY A N 1
ATOM 643 C CA . GLY A 1 85 ? 42.933 -12.648 -85.327 1.00 72.88 85 GLY A CA 1
ATOM 644 C C . GLY A 1 85 ? 42.464 -11.260 -85.762 1.00 72.88 85 GLY A C 1
ATOM 645 O O . GLY A 1 85 ? 42.862 -10.774 -86.827 1.00 72.88 85 GLY A O 1
ATOM 646 N N . THR A 1 86 ? 41.686 -10.581 -84.919 1.00 74.31 86 THR A N 1
ATOM 647 C CA . THR A 1 86 ? 41.280 -9.189 -85.150 1.00 74.31 86 THR A CA 1
ATOM 648 C C . THR A 1 86 ? 42.474 -8.243 -85.078 1.00 74.31 86 THR A C 1
ATOM 650 O O . THR A 1 86 ? 42.589 -7.371 -85.938 1.00 74.31 86 THR A O 1
ATOM 653 N N . LEU A 1 87 ? 43.422 -8.468 -84.160 1.00 77.50 87 LEU A N 1
ATOM 654 C CA . LEU A 1 87 ? 44.670 -7.704 -84.089 1.00 77.50 87 LEU A CA 1
ATOM 655 C C . LEU A 1 87 ? 45.502 -7.839 -85.376 1.00 77.50 87 LEU A C 1
ATOM 657 O O . LEU A 1 87 ? 45.942 -6.832 -85.927 1.00 77.50 87 LEU A O 1
ATOM 661 N N . VAL A 1 88 ? 45.690 -9.060 -85.890 1.00 77.56 88 VAL A N 1
ATOM 662 C CA . VAL A 1 88 ? 46.430 -9.309 -87.144 1.00 77.56 88 VAL A CA 1
ATOM 663 C C . VAL A 1 88 ? 45.721 -8.673 -88.341 1.00 77.56 88 VAL A C 1
ATOM 665 O O . VAL A 1 88 ? 46.361 -8.022 -89.166 1.00 77.56 88 VAL A O 1
ATOM 668 N N . THR A 1 89 ? 44.396 -8.803 -88.419 1.00 78.31 89 THR A N 1
ATOM 669 C CA . THR A 1 89 ? 43.592 -8.195 -89.493 1.00 78.31 89 THR A CA 1
ATOM 670 C C . THR A 1 89 ? 43.663 -6.664 -89.436 1.00 78.31 89 THR A C 1
ATOM 672 O O . THR A 1 89 ? 43.875 -6.015 -90.460 1.00 78.31 89 THR A O 1
ATOM 675 N N . SER A 1 90 ? 43.557 -6.077 -88.239 1.00 81.62 90 SER A N 1
ATOM 676 C CA . SER A 1 90 ? 43.717 -4.637 -88.020 1.00 81.62 90 SER A CA 1
ATOM 677 C C . SER A 1 90 ? 45.112 -4.164 -88.419 1.00 81.62 90 SER A C 1
ATOM 679 O O . SER A 1 90 ? 45.235 -3.123 -89.060 1.00 81.62 90 SER A O 1
ATOM 681 N N . LEU A 1 91 ? 46.154 -4.929 -88.082 1.00 80.38 91 LEU A N 1
ATOM 682 C CA . LEU A 1 91 ? 47.534 -4.597 -88.425 1.00 80.38 91 LEU A CA 1
ATOM 683 C C . LEU A 1 91 ? 47.747 -4.573 -89.942 1.00 80.38 91 LEU A C 1
ATOM 685 O O . LEU A 1 91 ? 48.384 -3.653 -90.444 1.00 80.38 91 LEU A O 1
ATOM 689 N N . LEU A 1 92 ? 47.201 -5.554 -90.668 1.00 79.69 92 LEU A N 1
ATOM 690 C CA . LEU A 1 92 ? 47.283 -5.615 -92.131 1.00 79.69 92 LEU A CA 1
ATOM 691 C C . LEU A 1 92 ? 46.528 -4.460 -92.793 1.00 79.69 92 LEU A C 1
ATOM 693 O O . LEU A 1 92 ? 47.052 -3.838 -93.713 1.00 79.69 92 LEU A O 1
ATOM 697 N N . ASN A 1 93 ? 45.331 -4.139 -92.301 1.00 79.25 93 ASN A N 1
ATOM 698 C CA . ASN A 1 93 ? 44.526 -3.042 -92.840 1.00 79.25 93 ASN A CA 1
ATOM 699 C C . ASN A 1 93 ? 45.152 -1.663 -92.577 1.00 79.25 93 ASN A C 1
ATOM 701 O O . ASN A 1 93 ? 44.970 -0.746 -93.374 1.00 79.25 93 ASN A O 1
ATOM 705 N N . GLN A 1 94 ? 45.880 -1.501 -91.470 1.00 82.06 94 GLN A N 1
ATOM 706 C CA . GLN A 1 94 ? 46.554 -0.248 -91.115 1.00 82.06 94 GLN A CA 1
ATOM 707 C C . GLN A 1 94 ? 48.033 -0.209 -91.526 1.00 82.06 94 GLN A C 1
ATOM 709 O O . GLN A 1 94 ? 48.733 0.753 -91.194 1.00 82.06 94 GLN A O 1
ATOM 714 N N . LEU A 1 95 ? 48.523 -1.225 -92.243 1.00 83.69 95 LEU A N 1
ATOM 715 C CA . LEU A 1 95 ? 49.900 -1.267 -92.714 1.00 83.69 95 LEU A CA 1
ATOM 716 C C . LEU A 1 95 ? 50.119 -0.224 -93.807 1.00 83.69 95 LEU A C 1
ATOM 718 O O . LEU A 1 95 ? 49.583 -0.319 -94.909 1.00 83.69 95 LEU A O 1
ATOM 722 N N . GLN A 1 96 ? 50.966 0.753 -93.511 1.00 79.81 96 GLN A N 1
ATOM 723 C CA . GLN A 1 96 ? 51.432 1.729 -94.482 1.00 79.81 96 GLN A CA 1
ATOM 724 C C . GLN A 1 96 ? 52.847 1.380 -94.923 1.00 79.81 96 GLN A C 1
ATOM 726 O O . GLN A 1 96 ? 53.725 1.127 -94.093 1.00 79.81 96 GLN A O 1
ATOM 731 N N . VAL A 1 97 ? 53.049 1.389 -96.240 1.00 77.94 97 VAL A N 1
ATOM 732 C CA . VAL A 1 97 ? 54.328 1.116 -96.895 1.00 77.94 97 VAL A CA 1
ATOM 733 C C . VAL A 1 97 ? 54.704 2.321 -97.741 1.00 77.94 97 VAL A C 1
ATOM 735 O O . VAL A 1 97 ? 53.925 2.747 -98.594 1.00 77.94 97 VAL A O 1
ATOM 738 N N . SER A 1 98 ? 55.894 2.860 -97.516 1.00 77.19 98 SER A N 1
ATOM 739 C CA . SER A 1 98 ? 56.461 3.951 -98.307 1.00 77.19 98 SER A CA 1
ATOM 740 C C . SER A 1 98 ? 57.881 3.602 -98.739 1.00 77.19 98 SER A C 1
ATOM 742 O O . SER A 1 98 ? 58.570 2.818 -98.082 1.00 77.19 98 SER A O 1
ATOM 744 N N . LEU A 1 99 ? 58.317 4.155 -99.870 1.00 74.62 99 LEU A N 1
ATOM 745 C CA . LEU A 1 99 ? 59.705 4.080 -100.305 1.00 74.62 99 LEU A CA 1
ATOM 746 C C . LEU A 1 99 ? 60.374 5.436 -100.106 1.00 74.62 99 LEU A C 1
ATOM 748 O O . LEU A 1 99 ? 59.845 6.464 -100.527 1.00 74.62 99 LEU A O 1
ATOM 752 N N . THR A 1 100 ? 61.554 5.423 -99.495 1.00 71.56 100 THR A N 1
ATOM 753 C CA . THR A 1 100 ? 62.396 6.610 -99.319 1.00 71.56 100 THR A CA 1
ATOM 754 C C . THR A 1 100 ? 63.738 6.404 -100.020 1.00 71.56 100 THR A C 1
ATOM 756 O O . THR A 1 100 ? 64.386 5.383 -99.770 1.00 71.56 100 THR A O 1
ATOM 759 N N . PRO A 1 101 ? 64.203 7.327 -100.876 1.00 66.94 101 PRO A N 1
ATOM 760 C CA . PRO A 1 101 ? 65.529 7.229 -101.477 1.00 66.94 101 PRO A CA 1
ATOM 761 C C . PRO A 1 101 ? 66.608 7.291 -100.394 1.00 66.94 101 PRO A C 1
ATOM 763 O O . PRO A 1 101 ? 66.645 8.239 -99.615 1.00 66.94 101 PRO A O 1
ATOM 766 N N . ASN A 1 102 ? 67.496 6.295 -100.343 1.00 61.31 102 ASN A N 1
ATOM 767 C CA . ASN A 1 102 ? 68.615 6.315 -99.400 1.00 61.31 102 ASN A CA 1
ATOM 768 C C . ASN A 1 102 ? 69.815 7.068 -99.989 1.00 61.31 102 ASN A C 1
ATOM 770 O O . ASN A 1 102 ? 70.384 7.922 -99.317 1.00 61.31 102 ASN A O 1
ATOM 774 N N . GLN A 1 103 ? 70.181 6.780 -101.245 1.00 59.69 103 GLN A N 1
ATOM 775 C CA . GLN A 1 103 ? 71.207 7.489 -102.021 1.00 59.69 103 GLN A CA 1
ATOM 776 C C . GLN A 1 103 ? 70.912 7.317 -103.520 1.00 59.69 103 GLN A C 1
ATOM 778 O O . GLN A 1 103 ? 70.870 6.195 -104.025 1.00 59.69 103 GLN A O 1
ATOM 783 N N . THR A 1 104 ? 70.701 8.418 -104.242 1.00 56.22 104 THR A N 1
ATOM 784 C CA . THR A 1 104 ? 70.465 8.391 -105.695 1.00 56.22 104 THR A CA 1
ATOM 785 C C . THR A 1 104 ? 71.786 8.633 -106.421 1.00 56.22 104 THR A C 1
ATOM 787 O O . THR A 1 104 ? 72.322 9.738 -106.351 1.00 56.22 104 THR A O 1
ATOM 790 N N . GLN A 1 105 ? 72.319 7.636 -107.133 1.00 55.91 105 GLN A N 1
ATOM 791 C CA . GLN A 1 105 ? 73.441 7.844 -108.057 1.00 55.91 105 GLN A CA 1
ATOM 792 C C . GLN A 1 105 ? 72.918 7.889 -109.495 1.00 55.91 105 GLN A C 1
ATOM 794 O O . GLN A 1 105 ? 72.414 6.901 -110.031 1.00 55.91 105 GLN A O 1
ATOM 799 N N . VAL A 1 106 ? 73.046 9.060 -110.121 1.00 53.59 106 VAL A N 1
ATOM 800 C CA . VAL A 1 106 ? 72.770 9.262 -111.547 1.00 53.59 106 VAL A CA 1
ATOM 801 C C . VAL A 1 106 ? 74.106 9.321 -112.277 1.00 53.59 106 VAL A C 1
ATOM 803 O O . VAL A 1 106 ? 74.903 10.224 -112.025 1.00 53.59 106 VAL A O 1
ATOM 806 N N . THR A 1 107 ? 74.357 8.394 -113.199 1.00 55.94 107 THR A N 1
ATOM 807 C CA . THR A 1 107 ? 75.509 8.474 -114.105 1.00 55.94 107 THR A CA 1
ATOM 808 C C . THR A 1 107 ? 75.010 8.948 -115.471 1.00 55.94 107 THR A C 1
ATOM 810 O O . THR A 1 107 ? 74.452 8.167 -116.241 1.00 55.94 107 THR A O 1
ATOM 813 N N . LEU A 1 108 ? 75.159 10.247 -115.760 1.00 53.31 108 LEU A N 1
ATOM 814 C CA . LEU A 1 108 ? 74.878 10.804 -117.089 1.00 53.31 108 LEU A CA 1
ATOM 815 C C . LEU A 1 108 ? 76.085 10.618 -118.010 1.00 53.31 108 LEU A C 1
ATOM 817 O O . LEU A 1 108 ? 77.209 10.951 -117.633 1.00 53.31 108 LEU A O 1
ATOM 821 N N . LEU A 1 109 ? 75.840 10.199 -119.252 1.00 59.16 109 LEU A N 1
ATOM 822 C CA . LEU A 1 109 ? 76.846 10.110 -120.323 1.00 59.16 109 LEU A CA 1
ATOM 823 C C . LEU A 1 109 ? 77.222 11.496 -120.912 1.00 59.16 109 LEU A C 1
ATOM 825 O O . LEU A 1 109 ? 77.521 11.609 -122.096 1.00 59.16 109 LEU A O 1
ATOM 829 N N . GLY A 1 110 ? 77.202 12.559 -120.095 1.00 57.72 110 GLY A N 1
ATOM 830 C CA . GLY A 1 110 ? 77.443 13.947 -120.510 1.00 57.72 110 GLY A CA 1
ATOM 831 C C . GLY A 1 110 ? 76.609 14.954 -119.706 1.00 57.72 110 GLY A C 1
ATOM 832 O O . GLY A 1 110 ? 75.421 15.115 -119.949 1.00 57.72 110 GLY A O 1
ATOM 833 N N . ALA A 1 111 ? 77.252 15.578 -118.717 1.00 51.28 111 ALA A N 1
ATOM 834 C CA . ALA A 1 111 ? 76.826 16.639 -117.789 1.00 51.28 111 ALA A CA 1
ATOM 835 C C . ALA A 1 111 ? 75.447 17.334 -117.973 1.00 51.28 111 ALA A C 1
ATOM 837 O O . ALA A 1 111 ? 75.320 18.226 -118.805 1.00 51.28 111 ALA A O 1
ATOM 838 N N . LEU A 1 112 ? 74.487 17.017 -117.083 1.00 50.53 112 LEU A N 1
ATOM 839 C CA . LEU A 1 112 ? 73.584 17.938 -116.346 1.00 50.53 112 LEU A CA 1
ATOM 840 C C . LEU A 1 112 ? 72.663 17.120 -115.395 1.00 50.53 112 LEU A C 1
ATOM 842 O O . LEU A 1 112 ? 71.959 16.232 -115.872 1.00 50.53 112 LEU A O 1
ATOM 846 N N . PRO A 1 113 ? 72.625 17.366 -114.067 1.00 53.00 113 PRO A N 1
ATOM 847 C CA . PRO A 1 113 ? 71.719 16.657 -113.155 1.00 53.00 113 PRO A CA 1
ATOM 848 C C . PRO A 1 113 ? 70.278 17.184 -113.270 1.00 53.00 113 PRO A C 1
ATOM 850 O O . PRO A 1 113 ? 70.049 18.380 -113.103 1.00 53.00 113 PRO A O 1
ATOM 853 N N . LEU A 1 114 ? 69.299 16.299 -113.485 1.00 55.03 114 LEU A N 1
ATOM 854 C CA . LEU A 1 114 ? 67.869 16.612 -113.360 1.00 55.03 114 LEU A CA 1
ATOM 855 C C . LEU A 1 114 ? 67.303 15.950 -112.092 1.00 55.03 114 LEU A C 1
ATOM 857 O O . LEU A 1 114 ? 67.452 14.735 -111.934 1.00 55.03 114 LEU A O 1
ATOM 861 N N . PRO A 1 115 ? 66.635 16.693 -111.195 1.00 56.62 115 PRO A N 1
ATOM 862 C CA . PRO A 1 115 ? 65.893 16.090 -110.096 1.00 56.62 115 PRO A CA 1
ATOM 863 C C . PRO A 1 115 ? 64.642 15.386 -110.644 1.00 56.62 115 PRO A C 1
ATOM 865 O O . PRO A 1 115 ? 63.725 16.032 -111.146 1.00 56.62 115 PRO A O 1
ATOM 868 N N . ILE A 1 116 ? 64.599 14.054 -110.556 1.00 59.78 116 ILE A N 1
ATOM 869 C CA . ILE A 1 116 ? 63.385 13.270 -110.819 1.00 59.78 116 ILE A CA 1
ATOM 870 C C . ILE A 1 116 ? 62.642 13.135 -109.484 1.00 59.78 116 ILE A C 1
ATOM 872 O O . ILE A 1 116 ? 63.214 12.572 -108.547 1.00 59.78 116 ILE A O 1
ATOM 876 N N . PRO A 1 117 ? 61.390 13.607 -109.359 1.00 61.50 117 PRO A N 1
ATOM 877 C CA . PRO A 1 117 ? 60.620 13.491 -108.125 1.00 61.50 117 PRO A CA 1
ATOM 878 C C . PRO A 1 117 ? 60.060 12.064 -107.983 1.00 61.50 117 PRO A C 1
ATOM 880 O O . PRO A 1 117 ? 58.857 11.830 -108.097 1.00 61.50 117 PRO A O 1
ATOM 883 N N . LEU A 1 118 ? 60.949 11.090 -107.770 1.00 63.03 118 LEU A N 1
ATOM 884 C CA . LEU A 1 118 ? 60.640 9.655 -107.709 1.00 63.03 118 LEU A CA 1
ATOM 885 C C . LEU A 1 118 ? 59.571 9.342 -106.660 1.00 63.03 118 LEU A C 1
ATOM 887 O O . LEU A 1 118 ? 58.677 8.541 -106.921 1.00 63.03 118 LEU A O 1
ATOM 891 N N . ASP A 1 119 ? 59.601 10.040 -105.529 1.00 63.09 119 ASP A N 1
ATOM 892 C CA . ASP A 1 119 ? 58.643 9.879 -104.436 1.00 63.09 119 ASP A CA 1
ATOM 893 C C . ASP A 1 119 ? 57.205 10.152 -104.903 1.00 63.09 119 ASP A C 1
ATOM 895 O O . ASP A 1 119 ? 56.280 9.448 -104.509 1.00 63.09 119 ASP A O 1
ATOM 899 N N . SER A 1 120 ? 57.019 11.132 -105.796 1.00 62.03 120 SER A N 1
ATOM 900 C CA . SER A 1 120 ? 55.705 11.529 -106.323 1.00 62.03 120 SER A CA 1
ATOM 901 C C . SER A 1 120 ? 55.159 10.603 -107.415 1.00 62.03 120 SER A C 1
ATOM 903 O O . SER A 1 120 ? 53.980 10.678 -107.742 1.00 62.03 120 SER A O 1
ATOM 905 N N . ILE A 1 121 ? 55.992 9.711 -107.960 1.00 64.62 121 ILE A N 1
ATOM 906 C CA . ILE A 1 121 ? 55.604 8.745 -108.999 1.00 64.62 121 ILE A CA 1
ATOM 907 C C . ILE A 1 121 ? 55.459 7.349 -108.388 1.00 64.62 121 ILE A C 1
ATOM 909 O O . ILE A 1 121 ? 54.480 6.644 -108.626 1.00 64.62 121 ILE A O 1
ATOM 913 N N . VAL A 1 122 ? 56.431 6.952 -107.569 1.00 66.31 122 VAL A N 1
ATOM 914 C CA . VAL A 1 122 ? 56.578 5.587 -107.064 1.00 66.31 122 VAL A CA 1
ATOM 915 C C . VAL A 1 122 ? 55.695 5.343 -105.844 1.00 66.31 122 VAL A C 1
ATOM 917 O O . VAL A 1 122 ? 55.054 4.296 -105.777 1.00 66.31 122 VAL A O 1
ATOM 920 N N . ASN A 1 123 ? 55.582 6.296 -104.910 1.00 70.94 123 ASN A N 1
ATOM 921 C CA . ASN A 1 123 ? 54.744 6.094 -103.723 1.00 70.94 123 ASN A CA 1
ATOM 922 C C . ASN A 1 123 ? 53.243 5.985 -104.051 1.00 70.94 123 ASN A C 1
ATOM 924 O O . ASN A 1 123 ? 52.604 5.111 -103.466 1.00 70.94 123 ASN A O 1
ATOM 928 N N . PRO A 1 124 ? 52.660 6.757 -104.996 1.00 70.94 124 PRO A N 1
ATOM 929 C CA . PRO A 1 124 ? 51.272 6.552 -105.426 1.00 70.94 124 PRO A CA 1
ATOM 930 C C . PRO A 1 124 ? 51.030 5.193 -106.098 1.00 70.94 124 PRO A C 1
ATOM 932 O O . PRO A 1 124 ? 50.011 4.555 -105.851 1.00 70.94 124 PRO A O 1
ATOM 935 N N . LEU A 1 125 ? 51.981 4.707 -106.905 1.00 66.12 125 LEU A N 1
ATOM 936 C CA . LEU A 1 125 ? 51.909 3.374 -107.516 1.00 66.12 125 LEU A CA 1
ATOM 937 C C . LEU A 1 125 ? 52.045 2.252 -106.478 1.00 66.12 125 LEU A C 1
ATOM 939 O O . LEU A 1 125 ? 51.283 1.289 -106.520 1.00 66.12 125 LEU A O 1
ATOM 943 N N . LEU A 1 126 ? 52.973 2.372 -105.521 1.00 70.38 126 LEU A N 1
ATOM 944 C CA . LEU A 1 126 ? 53.117 1.393 -104.441 1.00 70.38 126 LEU A CA 1
ATOM 945 C C . LEU A 1 126 ? 51.902 1.379 -103.532 1.00 70.38 126 LEU A C 1
ATOM 947 O O . LEU A 1 126 ? 51.385 0.310 -103.246 1.00 70.38 126 LEU A O 1
ATOM 951 N N . THR A 1 127 ? 51.419 2.537 -103.094 1.00 67.44 127 THR A N 1
ATOM 952 C CA . THR A 1 127 ? 50.185 2.601 -102.298 1.00 67.44 127 THR A CA 1
ATOM 953 C C . THR A 1 127 ? 48.995 2.046 -103.081 1.00 67.44 127 THR A C 1
ATOM 955 O O . THR A 1 127 ? 48.208 1.284 -102.519 1.00 67.44 127 THR A O 1
ATOM 958 N N . GLY A 1 128 ? 48.928 2.316 -104.388 1.00 66.75 128 GLY A N 1
ATOM 959 C CA . GLY A 1 128 ? 47.924 1.768 -105.298 1.00 66.75 128 GLY A CA 1
ATOM 960 C C . GLY A 1 128 ? 48.000 0.250 -105.516 1.00 66.75 128 GLY A C 1
ATOM 961 O O . GLY A 1 128 ? 46.977 -0.343 -105.834 1.00 66.75 128 GLY A O 1
ATOM 962 N N . LEU A 1 129 ? 49.157 -0.395 -105.317 1.00 68.25 129 LEU A N 1
ATOM 963 C CA . LEU A 1 129 ? 49.341 -1.853 -105.444 1.00 68.25 129 LEU A CA 1
ATOM 964 C C . LEU A 1 129 ? 49.304 -2.587 -104.094 1.00 68.25 129 LEU A C 1
ATOM 966 O O . LEU A 1 129 ? 48.726 -3.663 -103.976 1.00 68.25 129 LEU A O 1
ATOM 970 N N . VAL A 1 130 ? 49.904 -2.008 -103.057 1.00 71.81 130 VAL A N 1
ATOM 971 C CA . VAL A 1 130 ? 50.031 -2.614 -101.726 1.00 71.81 130 VAL A CA 1
ATOM 972 C C . VAL A 1 130 ? 48.703 -2.591 -100.983 1.00 71.81 130 VAL A C 1
ATOM 974 O O . VAL A 1 130 ? 48.359 -3.585 -100.355 1.00 71.81 130 VAL A O 1
ATOM 977 N N . SER A 1 131 ? 47.928 -1.508 -101.085 1.00 71.62 131 SER A N 1
ATOM 978 C CA . SER A 1 131 ? 46.601 -1.422 -100.460 1.00 71.62 131 SER A CA 1
ATOM 979 C C . SER A 1 131 ? 45.631 -2.519 -100.949 1.00 71.62 131 SER A C 1
ATOM 981 O O . SER A 1 131 ? 45.055 -3.224 -100.112 1.00 71.62 131 SER A O 1
ATOM 983 N N . PRO A 1 132 ? 45.479 -2.775 -102.269 1.00 74.88 132 PRO A N 1
ATOM 984 C CA . PRO A 1 132 ? 44.644 -3.881 -102.735 1.00 74.88 132 PRO A CA 1
ATOM 985 C C . PRO A 1 132 ? 45.205 -5.257 -102.358 1.00 74.88 132 PRO A C 1
ATOM 987 O O . PRO A 1 132 ? 44.431 -6.138 -102.001 1.00 74.88 132 PRO A O 1
ATOM 990 N N . ILE A 1 133 ? 46.529 -5.455 -102.358 1.00 75.75 133 ILE A N 1
ATOM 991 C CA . ILE A 1 133 ? 47.121 -6.730 -101.914 1.00 75.75 133 ILE A CA 1
ATOM 992 C C . ILE A 1 133 ? 46.872 -6.958 -100.418 1.00 75.75 133 ILE A C 1
ATOM 994 O O . ILE A 1 133 ? 46.436 -8.039 -100.037 1.00 75.75 133 ILE A O 1
ATOM 998 N N . ALA A 1 134 ? 47.107 -5.956 -99.568 1.00 74.69 134 ALA A N 1
ATOM 999 C CA . ALA A 1 134 ? 46.910 -6.056 -98.123 1.00 74.69 134 ALA A CA 1
ATOM 1000 C C . ALA A 1 134 ? 45.436 -6.283 -97.763 1.00 74.69 134 ALA A C 1
ATOM 1002 O O . ALA A 1 134 ? 45.145 -7.106 -96.897 1.00 74.69 134 ALA A O 1
ATOM 1003 N N . SER A 1 135 ? 44.514 -5.618 -98.465 1.00 75.00 135 SER A N 1
ATOM 1004 C CA . SER A 1 135 ? 43.070 -5.806 -98.275 1.00 75.00 135 SER A CA 1
ATOM 1005 C C . SER A 1 135 ? 42.559 -7.152 -98.798 1.00 75.00 135 SER A C 1
ATOM 1007 O O . SER A 1 135 ? 41.710 -7.767 -98.160 1.00 75.00 135 SER A O 1
ATOM 1009 N N . GLN A 1 136 ? 43.092 -7.673 -99.908 1.00 79.88 136 GLN A N 1
ATOM 1010 C CA . GLN A 1 136 ? 42.762 -9.034 -100.342 1.00 79.88 136 GLN A CA 1
ATOM 1011 C C . GLN A 1 136 ? 43.361 -10.092 -99.415 1.00 79.88 136 GLN A C 1
ATOM 1013 O O . GLN A 1 136 ? 42.698 -11.077 -99.096 1.00 79.88 136 GLN A O 1
ATOM 1018 N N . LEU A 1 137 ? 44.587 -9.880 -98.934 1.00 77.75 137 LEU A N 1
ATOM 1019 C CA . LEU A 1 137 ? 45.220 -10.778 -97.976 1.00 77.75 137 LEU A CA 1
ATOM 1020 C C . LEU A 1 137 ? 44.465 -10.776 -96.643 1.00 77.75 137 LEU A C 1
ATOM 1022 O O . LEU A 1 137 ? 44.257 -11.842 -96.073 1.00 77.75 137 LEU A O 1
ATOM 1026 N N . SER A 1 138 ? 44.004 -9.617 -96.164 1.00 78.75 138 SER A N 1
ATOM 1027 C CA . SER A 1 138 ? 43.184 -9.531 -94.953 1.00 78.75 138 SER A CA 1
ATOM 1028 C C . SER A 1 138 ? 41.810 -10.180 -95.147 1.00 78.75 138 SER A C 1
ATOM 1030 O O . SER A 1 138 ? 41.371 -10.920 -94.267 1.00 78.75 138 SER A O 1
ATOM 1032 N N . ALA A 1 139 ? 41.180 -10.017 -96.315 1.00 78.88 139 ALA A N 1
ATOM 1033 C CA . ALA A 1 139 ? 39.927 -10.693 -96.659 1.00 78.88 139 ALA A CA 1
ATOM 1034 C C . ALA A 1 139 ? 40.065 -12.227 -96.737 1.00 78.88 139 ALA A C 1
ATOM 1036 O O . ALA A 1 139 ? 39.122 -12.940 -96.401 1.00 78.88 139 ALA A O 1
ATOM 1037 N N . LEU A 1 140 ? 41.234 -12.742 -97.139 1.00 80.81 140 LEU A N 1
ATOM 1038 C CA . LEU A 1 140 ? 41.529 -14.180 -97.163 1.00 80.81 140 LEU A CA 1
ATOM 1039 C C . LEU A 1 140 ? 41.934 -14.728 -95.788 1.00 80.81 140 LEU A C 1
ATOM 1041 O O . LEU A 1 140 ? 41.508 -15.815 -95.403 1.00 80.81 140 LEU A O 1
ATOM 1045 N N . LEU A 1 141 ? 42.764 -13.994 -95.044 1.00 79.12 141 LEU A N 1
ATOM 1046 C CA . LEU A 1 141 ? 43.302 -14.437 -93.758 1.00 79.12 141 LEU A CA 1
ATOM 1047 C C . LEU A 1 141 ? 42.286 -14.312 -92.629 1.00 79.12 141 LEU A C 1
ATOM 1049 O O . LEU A 1 141 ? 42.284 -15.164 -91.747 1.00 79.12 141 LEU A O 1
ATOM 1053 N N . SER A 1 142 ? 41.426 -13.292 -92.634 1.00 78.94 142 SER A N 1
ATOM 1054 C CA . SER A 1 142 ? 40.493 -13.048 -91.529 1.00 78.94 142 SER A CA 1
ATOM 1055 C C . SER A 1 142 ? 39.536 -14.229 -91.286 1.00 78.94 142 SER A C 1
ATOM 1057 O O . SER A 1 142 ? 39.483 -14.704 -90.151 1.00 78.94 142 SER A O 1
ATOM 1059 N N . PRO A 1 143 ? 38.861 -14.813 -92.301 1.00 79.44 143 PRO A N 1
ATOM 1060 C CA . PRO A 1 143 ? 37.993 -15.974 -92.091 1.00 79.44 143 PRO A CA 1
ATOM 1061 C C . PRO A 1 143 ? 38.763 -17.209 -91.613 1.00 79.44 143 PRO A C 1
ATOM 1063 O O . PRO A 1 143 ? 38.298 -17.926 -90.727 1.00 79.44 143 PRO A O 1
ATOM 1066 N N . VAL A 1 144 ? 39.958 -17.446 -92.167 1.00 81.75 144 VAL A N 1
ATOM 1067 C CA . VAL A 1 144 ? 40.812 -18.587 -91.801 1.00 81.75 144 VAL A CA 1
ATOM 1068 C C . VAL A 1 144 ? 41.291 -18.454 -90.360 1.00 81.75 144 VAL A C 1
ATOM 1070 O O . VAL A 1 144 ? 41.193 -19.402 -89.589 1.00 81.75 144 VAL A O 1
ATOM 1073 N N . LEU A 1 145 ? 41.765 -17.272 -89.971 1.00 80.44 145 LEU A N 1
ATOM 1074 C CA . LEU A 1 145 ? 42.305 -17.010 -88.645 1.00 80.44 145 LEU A CA 1
ATOM 1075 C C . LEU A 1 145 ? 41.200 -17.025 -87.585 1.00 80.44 145 LEU A C 1
ATOM 1077 O O . LEU A 1 145 ? 41.399 -17.604 -86.525 1.00 80.44 145 LEU A O 1
ATOM 1081 N N . THR A 1 146 ? 40.009 -16.505 -87.893 1.00 77.19 146 THR A N 1
ATOM 1082 C CA . THR A 1 146 ? 38.828 -16.638 -87.025 1.00 77.19 146 THR A CA 1
ATOM 1083 C C . THR A 1 146 ? 38.406 -18.099 -86.868 1.00 77.19 146 THR A C 1
ATOM 1085 O O . THR A 1 146 ? 38.111 -18.531 -85.759 1.00 77.19 146 THR A O 1
ATOM 1088 N N . THR A 1 147 ? 38.440 -18.891 -87.945 1.00 78.94 147 THR A N 1
ATOM 1089 C CA . THR A 1 147 ? 38.073 -20.317 -87.895 1.00 78.94 147 THR A CA 1
ATOM 1090 C C . THR A 1 147 ? 39.103 -21.147 -87.131 1.00 78.94 147 THR A C 1
ATOM 1092 O O . THR A 1 147 ? 38.732 -22.000 -86.336 1.00 78.94 147 THR A O 1
ATOM 1095 N N . VAL A 1 148 ? 40.399 -20.910 -87.334 1.00 81.44 148 VAL A N 1
ATOM 1096 C CA . VAL A 1 148 ? 41.453 -21.662 -86.641 1.00 81.44 148 VAL A CA 1
ATOM 1097 C C . VAL A 1 148 ? 41.548 -21.228 -85.182 1.00 81.44 148 VAL A C 1
ATOM 1099 O O . VAL A 1 148 ? 41.526 -22.079 -84.300 1.00 81.44 148 VAL A O 1
ATOM 1102 N N . LEU A 1 149 ? 41.615 -19.926 -84.897 1.00 81.06 149 LEU A N 1
ATOM 1103 C CA . LEU A 1 149 ? 41.725 -19.442 -83.521 1.00 81.06 149 LEU A CA 1
ATOM 1104 C C . LEU A 1 149 ? 40.425 -19.701 -82.746 1.00 81.06 149 LEU A C 1
ATOM 1106 O O . LEU A 1 149 ? 40.436 -20.432 -81.761 1.00 81.06 149 LEU A O 1
ATOM 1110 N N . GLY A 1 150 ? 39.287 -19.218 -83.245 1.00 75.06 150 GLY A N 1
ATOM 1111 C CA . GLY A 1 150 ? 37.996 -19.383 -82.570 1.00 75.06 150 GLY A CA 1
ATOM 1112 C C . GLY A 1 150 ? 37.401 -20.788 -82.660 1.00 75.06 150 GLY A C 1
ATOM 1113 O O . GLY A 1 150 ? 36.752 -21.245 -81.727 1.00 75.06 150 GLY A O 1
ATOM 1114 N N . GLY A 1 151 ? 37.606 -21.496 -83.772 1.00 74.31 151 GLY A N 1
ATOM 1115 C CA . GLY A 1 151 ? 36.999 -22.812 -84.002 1.00 74.31 151 GLY A CA 1
ATOM 1116 C C . GLY A 1 151 ? 37.862 -24.006 -83.591 1.00 74.31 151 GLY A C 1
ATOM 1117 O O . GLY A 1 151 ? 37.314 -25.087 -83.388 1.00 74.31 151 GLY A O 1
ATOM 1118 N N . LEU A 1 152 ? 39.184 -23.844 -83.452 1.00 79.12 152 LEU A N 1
ATOM 1119 C CA . LEU A 1 152 ? 40.096 -24.937 -83.084 1.00 79.12 152 LEU A CA 1
ATOM 1120 C C . LEU A 1 152 ? 40.895 -24.628 -81.813 1.00 79.12 152 LEU A C 1
ATOM 1122 O O . LEU A 1 152 ? 40.915 -25.444 -80.893 1.00 79.12 152 LEU A O 1
ATOM 1126 N N . VAL A 1 153 ? 41.550 -23.466 -81.746 1.00 80.06 153 VAL A N 1
ATOM 1127 C CA . VAL A 1 153 ? 42.428 -23.118 -80.618 1.00 80.06 153 VAL A CA 1
ATOM 1128 C C . VAL A 1 153 ? 41.617 -22.841 -79.356 1.00 80.06 153 VAL A C 1
ATOM 1130 O O . VAL A 1 153 ? 41.964 -23.381 -78.312 1.00 80.06 153 VAL A O 1
ATOM 1133 N N . ASP A 1 154 ? 40.520 -22.085 -79.436 1.00 79.25 154 ASP A N 1
ATOM 1134 C CA . ASP A 1 154 ? 39.647 -21.818 -78.285 1.00 79.25 154 ASP A CA 1
ATOM 1135 C C . ASP A 1 154 ? 39.094 -23.114 -77.656 1.00 79.25 154 ASP A C 1
ATOM 1137 O O . ASP A 1 154 ? 39.292 -23.304 -76.453 1.00 79.25 154 ASP A O 1
ATOM 1141 N N . PRO A 1 155 ? 38.499 -24.062 -78.415 1.00 79.19 155 PRO A N 1
ATOM 1142 C CA . PRO A 1 155 ? 38.076 -25.347 -77.857 1.00 79.19 155 PRO A CA 1
ATOM 1143 C C . PRO A 1 155 ? 39.222 -26.193 -77.284 1.00 79.19 155 PRO A C 1
ATOM 1145 O O . PRO A 1 155 ? 39.034 -26.858 -76.266 1.00 79.19 155 PRO A O 1
ATOM 1148 N N . LEU A 1 156 ? 40.413 -26.181 -77.899 1.00 82.06 156 LEU A N 1
ATOM 1149 C CA . LEU A 1 156 ? 41.580 -26.918 -77.392 1.00 82.06 156 LEU A CA 1
ATOM 1150 C C . LEU A 1 156 ? 42.115 -26.322 -76.089 1.00 82.06 156 LEU A C 1
ATOM 1152 O O . LEU A 1 156 ? 42.397 -27.061 -75.147 1.00 82.06 156 LEU A O 1
ATOM 1156 N N . LEU A 1 157 ? 42.232 -24.997 -76.011 1.00 80.94 157 LEU A N 1
ATOM 1157 C CA . LEU A 1 157 ? 42.608 -24.306 -74.782 1.00 80.94 157 LEU A CA 1
ATOM 1158 C C . LEU A 1 157 ? 41.565 -24.565 -73.690 1.00 80.94 157 LEU A C 1
ATOM 1160 O O . LEU A 1 157 ? 41.939 -24.913 -72.571 1.00 80.94 157 LEU A O 1
ATOM 1164 N N . GLN A 1 158 ? 40.274 -24.522 -74.033 1.00 79.88 158 GLN A N 1
ATOM 1165 C CA . GLN A 1 158 ? 39.190 -24.858 -73.113 1.00 79.88 158 GLN A CA 1
ATOM 1166 C C . GLN A 1 158 ? 39.286 -26.305 -72.605 1.00 79.88 158 GLN A C 1
ATOM 1168 O O . GLN A 1 158 ? 39.096 -26.534 -71.411 1.00 79.88 158 GLN A O 1
ATOM 1173 N N . LEU A 1 159 ? 39.626 -27.270 -73.467 1.00 81.56 159 LEU A N 1
ATOM 1174 C CA . LEU A 1 159 ? 39.838 -28.668 -73.074 1.00 81.56 159 LEU A CA 1
ATOM 1175 C C . LEU A 1 159 ? 41.044 -28.830 -72.134 1.00 81.56 159 LEU A C 1
ATOM 1177 O O . LEU A 1 159 ? 41.026 -29.678 -71.245 1.00 81.56 159 LEU A O 1
ATOM 1181 N N . LEU A 1 160 ? 42.068 -27.990 -72.299 1.00 80.56 160 LEU A N 1
ATOM 1182 C CA . LEU A 1 160 ? 43.236 -27.909 -71.418 1.00 80.56 160 LEU A CA 1
ATOM 1183 C C . LEU A 1 160 ? 42.986 -27.061 -70.154 1.00 80.56 160 LEU A C 1
ATOM 1185 O O . LEU A 1 160 ? 43.901 -26.881 -69.353 1.00 80.56 160 LEU A O 1
ATOM 1189 N N . GLY A 1 161 ? 41.772 -26.533 -69.963 1.00 71.94 161 GLY A N 1
ATOM 1190 C CA . GLY A 1 161 ? 41.412 -25.676 -68.828 1.00 71.94 161 GLY A CA 1
ATOM 1191 C C . GLY A 1 161 ? 42.013 -24.267 -68.883 1.00 71.94 161 GLY A C 1
ATOM 1192 O O . GLY A 1 161 ? 41.955 -23.533 -67.899 1.00 71.94 161 GLY A O 1
ATOM 1193 N N . ILE A 1 162 ? 42.588 -23.876 -70.018 1.00 75.19 162 ILE A N 1
ATOM 1194 C CA . ILE A 1 162 ? 43.202 -22.570 -70.235 1.00 75.19 162 ILE A CA 1
ATOM 1195 C C . ILE A 1 162 ? 42.173 -21.681 -70.932 1.00 75.19 162 ILE A C 1
ATOM 1197 O O . ILE A 1 162 ? 41.666 -22.009 -71.999 1.00 75.19 162 ILE A O 1
ATOM 1201 N N . GLN A 1 163 ? 41.864 -20.531 -70.345 1.00 73.38 163 GLN A N 1
ATOM 1202 C CA . GLN A 1 163 ? 41.017 -19.521 -70.976 1.00 73.38 163 GLN A CA 1
ATOM 1203 C C . GLN A 1 163 ? 41.721 -18.170 -70.896 1.00 73.38 163 GLN A C 1
ATOM 1205 O O . GLN A 1 163 ? 42.357 -17.847 -69.891 1.00 73.38 163 GLN A O 1
ATOM 1210 N N . LEU A 1 164 ? 41.632 -17.387 -71.967 1.00 73.56 164 LEU A N 1
ATOM 1211 C CA . LEU A 1 164 ? 42.291 -16.089 -72.056 1.00 73.56 164 LEU A CA 1
ATOM 1212 C C . LEU A 1 164 ? 41.382 -14.987 -71.489 1.00 73.56 164 LEU A C 1
ATOM 1214 O O . LEU A 1 164 ? 40.160 -15.048 -71.605 1.00 73.56 164 LEU A O 1
ATOM 1218 N N . GLY A 1 165 ? 41.989 -13.997 -70.824 1.00 70.06 165 GLY A N 1
ATOM 1219 C CA . GLY A 1 165 ? 41.288 -12.810 -70.316 1.00 70.06 165 GLY A CA 1
ATOM 1220 C C . GLY A 1 165 ? 40.164 -13.094 -69.312 1.00 70.06 165 GLY A C 1
ATOM 1221 O O . GLY A 1 165 ? 39.133 -12.427 -69.372 1.00 70.06 165 GLY A O 1
ATOM 1222 N N . GLN A 1 166 ? 40.329 -14.081 -68.420 1.00 77.75 166 GLN A N 1
ATOM 1223 C CA . GLN A 1 166 ? 39.291 -14.427 -67.448 1.00 77.75 166 GLN A CA 1
ATOM 1224 C C . GLN A 1 166 ? 39.042 -13.325 -66.408 1.00 77.75 166 GLN A C 1
ATOM 1226 O O . GLN A 1 166 ? 39.969 -12.838 -65.760 1.00 77.75 166 GLN A O 1
ATOM 1231 N N . ALA A 1 167 ? 37.764 -13.035 -66.171 1.00 76.88 167 ALA A N 1
ATOM 1232 C CA . ALA A 1 167 ? 37.281 -12.317 -65.000 1.00 76.88 167 ALA A CA 1
ATOM 1233 C C . ALA A 1 167 ? 36.091 -13.068 -64.395 1.00 76.88 167 ALA A C 1
ATOM 1235 O O . ALA A 1 167 ? 35.158 -13.446 -65.101 1.00 76.88 167 ALA A O 1
ATOM 1236 N N . THR A 1 168 ? 36.098 -13.283 -63.084 1.00 84.31 168 THR A N 1
ATOM 1237 C CA . THR A 1 168 ? 34.977 -13.905 -62.367 1.00 84.31 168 THR A CA 1
ATOM 1238 C C . THR A 1 168 ? 34.195 -12.849 -61.605 1.00 84.31 168 THR A C 1
ATOM 1240 O O . THR A 1 168 ? 34.790 -12.044 -60.890 1.00 84.31 168 THR A O 1
ATOM 1243 N N . PHE A 1 169 ? 32.868 -12.889 -61.698 1.00 82.81 169 PHE A N 1
ATOM 1244 C CA . PHE A 1 169 ? 31.984 -12.065 -60.881 1.00 82.81 169 PHE A CA 1
ATOM 1245 C C . PHE A 1 169 ? 31.001 -12.956 -60.123 1.00 82.81 169 PHE A C 1
ATOM 1247 O O . PHE A 1 169 ? 30.253 -13.737 -60.728 1.00 82.81 169 PHE A O 1
ATOM 1254 N N . SER A 1 170 ? 31.022 -12.828 -58.798 1.00 84.38 170 SER A N 1
ATOM 1255 C CA . SER A 1 170 ? 30.231 -13.634 -57.871 1.00 84.38 170 SER A CA 1
ATOM 1256 C C . SER A 1 170 ? 29.213 -12.763 -57.146 1.00 84.38 170 SER A C 1
ATOM 1258 O O . SER A 1 170 ? 29.585 -11.802 -56.477 1.00 84.38 170 SER A O 1
ATOM 1260 N N . VAL A 1 171 ? 27.934 -13.126 -57.233 1.00 84.44 171 VAL A N 1
ATOM 1261 C CA . VAL A 1 171 ? 26.853 -12.532 -56.436 1.00 84.44 171 VAL A CA 1
ATOM 1262 C C . VAL A 1 171 ? 26.475 -13.514 -55.337 1.00 84.44 171 VAL A C 1
ATOM 1264 O O . VAL A 1 171 ? 25.979 -14.603 -55.620 1.00 84.44 171 VAL A O 1
ATOM 1267 N N . MET A 1 172 ? 26.726 -13.137 -54.083 1.00 80.62 172 MET A N 1
ATOM 1268 C CA . MET A 1 172 ? 26.573 -14.030 -52.925 1.00 80.62 172 MET A CA 1
ATOM 1269 C C . MET A 1 172 ? 25.146 -14.073 -52.362 1.00 80.62 172 MET A C 1
ATOM 1271 O O . MET A 1 172 ? 24.763 -15.066 -51.753 1.00 80.62 172 MET A O 1
ATOM 1275 N N . GLY A 1 173 ? 24.347 -13.028 -52.584 1.00 72.38 173 GLY A N 1
ATOM 1276 C CA . GLY A 1 173 ? 22.977 -12.918 -52.089 1.00 72.38 173 GLY A CA 1
ATOM 1277 C C . GLY A 1 173 ? 22.416 -11.507 -52.252 1.00 72.38 173 GLY A C 1
ATOM 1278 O O . GLY A 1 173 ? 23.150 -10.583 -52.599 1.00 72.38 173 GLY A O 1
ATOM 1279 N N . ILE A 1 174 ? 21.119 -11.351 -51.982 1.00 70.00 174 ILE A N 1
ATOM 1280 C CA . ILE A 1 174 ? 20.453 -10.052 -51.825 1.00 70.00 174 ILE A CA 1
ATOM 1281 C C . ILE A 1 174 ? 20.057 -9.893 -50.354 1.00 70.00 174 ILE A C 1
ATOM 1283 O O . ILE A 1 174 ? 19.359 -10.743 -49.807 1.00 70.00 174 ILE A O 1
ATOM 1287 N N . SER A 1 175 ? 20.528 -8.837 -49.694 1.00 65.75 175 SER A N 1
ATOM 1288 C CA . SER A 1 175 ? 20.117 -8.493 -48.329 1.00 65.75 175 SER A CA 1
ATOM 1289 C C . SER A 1 175 ? 19.122 -7.338 -48.380 1.00 65.75 175 SER A C 1
ATOM 1291 O O . SER A 1 175 ? 19.459 -6.261 -48.869 1.00 65.75 175 SER A O 1
ATOM 1293 N N . SER A 1 176 ? 17.907 -7.543 -47.870 1.00 72.38 176 SER A N 1
ATOM 1294 C CA . SER A 1 176 ? 16.960 -6.447 -47.647 1.00 72.38 176 SER A CA 1
ATOM 1295 C C . SER A 1 176 ? 17.380 -5.686 -46.394 1.00 72.38 176 SER A C 1
ATOM 1297 O O . SER A 1 176 ? 17.252 -6.209 -45.292 1.00 72.38 176 SER A O 1
ATOM 1299 N N . LEU A 1 177 ? 17.902 -4.474 -46.563 1.00 85.25 177 LEU A N 1
ATOM 1300 C CA . LEU A 1 177 ? 18.132 -3.548 -45.455 1.00 85.25 177 LEU A CA 1
ATOM 1301 C C . LEU A 1 177 ? 16.801 -2.891 -45.090 1.00 85.25 177 LEU A C 1
ATOM 1303 O O . LEU A 1 177 ? 16.049 -2.488 -45.980 1.00 85.25 177 LEU A O 1
ATOM 1307 N N . CYS A 1 178 ? 16.488 -2.830 -43.800 1.00 89.25 178 CYS A N 1
ATOM 1308 C CA . CYS A 1 178 ? 15.241 -2.255 -43.311 1.00 89.25 178 CYS A CA 1
ATOM 1309 C C . CYS A 1 178 ? 15.523 -1.185 -42.260 1.00 89.25 178 CYS A C 1
ATOM 1311 O O . CYS A 1 178 ? 16.387 -1.389 -41.404 1.00 89.25 178 CYS A O 1
ATOM 1313 N N . PRO A 1 179 ? 14.785 -0.062 -42.279 1.00 95.06 179 PRO A N 1
ATOM 1314 C CA . PRO A 1 179 ? 14.975 0.958 -41.279 1.00 95.06 179 PRO A CA 1
ATOM 1315 C C . PRO A 1 179 ? 14.360 0.549 -39.939 1.00 95.06 179 PRO A C 1
ATOM 1317 O O . PRO A 1 179 ? 13.286 -0.059 -39.885 1.00 95.06 179 PRO A O 1
ATOM 1320 N N . ILE A 1 180 ? 15.024 0.946 -38.858 1.00 97.56 180 ILE A N 1
ATOM 1321 C CA . ILE A 1 180 ? 14.463 0.961 -37.508 1.00 97.56 180 ILE A CA 1
ATOM 1322 C C . ILE A 1 180 ? 14.289 2.416 -37.095 1.00 97.56 180 ILE A C 1
ATOM 1324 O O . ILE A 1 180 ? 15.256 3.175 -37.116 1.00 97.56 180 ILE A O 1
ATOM 1328 N N . SER A 1 181 ? 13.091 2.808 -36.677 1.00 97.75 181 SER A N 1
ATOM 1329 C CA . SER A 1 181 ? 12.816 4.168 -36.211 1.00 97.75 181 SER A CA 1
ATOM 1330 C C . SER A 1 181 ? 11.989 4.185 -34.936 1.00 97.75 181 SER A C 1
ATOM 1332 O O . SER A 1 181 ? 11.142 3.315 -34.720 1.00 97.75 181 SER A O 1
ATOM 1334 N N . GLY A 1 182 ? 12.171 5.234 -34.147 1.00 97.38 182 GLY A N 1
ATOM 1335 C CA . GLY A 1 182 ? 11.375 5.510 -32.962 1.00 97.38 182 GLY A CA 1
ATOM 1336 C C . GLY A 1 182 ? 11.605 6.930 -32.467 1.00 97.38 182 GLY A C 1
ATOM 1337 O O . GLY A 1 182 ? 12.218 7.757 -33.147 1.00 97.38 182 GLY A O 1
ATOM 1338 N N . THR A 1 183 ? 11.105 7.200 -31.270 1.00 97.56 183 THR A N 1
ATOM 1339 C CA . THR A 1 183 ? 11.184 8.494 -30.599 1.00 97.56 183 THR A CA 1
ATOM 1340 C C . THR A 1 183 ? 11.638 8.306 -29.157 1.00 97.56 183 THR A C 1
ATOM 1342 O O . THR A 1 183 ? 11.066 7.500 -28.427 1.00 97.56 183 THR A O 1
ATOM 1345 N N . VAL A 1 184 ? 12.641 9.070 -28.728 1.00 98.44 184 VAL A N 1
ATOM 1346 C CA . VAL A 1 184 ? 12.894 9.308 -27.302 1.00 98.44 184 VAL A CA 1
ATOM 1347 C C . VAL A 1 184 ? 11.977 10.444 -26.862 1.00 98.44 184 VAL A C 1
ATOM 1349 O O . VAL A 1 184 ? 11.937 11.474 -27.528 1.00 98.44 184 VAL A O 1
ATOM 1352 N N . TYR A 1 185 ? 11.215 10.290 -25.786 1.00 98.12 185 TYR A N 1
ATOM 1353 C CA . TYR A 1 185 ? 10.263 11.314 -25.350 1.00 98.12 185 TYR A CA 1
ATOM 1354 C C . TYR A 1 185 ? 10.272 11.495 -23.832 1.00 98.12 185 TYR A C 1
ATOM 1356 O O . TYR A 1 185 ? 10.595 10.575 -23.078 1.00 98.12 185 TYR A O 1
ATOM 1364 N N . ARG A 1 186 ? 9.948 12.718 -23.391 1.00 97.31 186 ARG A N 1
ATOM 1365 C CA . ARG A 1 186 ? 9.653 12.997 -21.989 1.00 97.31 186 ARG A CA 1
ATOM 1366 C C . ARG A 1 186 ? 8.264 12.459 -21.705 1.00 97.31 186 ARG A C 1
ATOM 1368 O O . ARG A 1 186 ? 7.290 13.018 -22.197 1.00 97.31 186 ARG A O 1
ATOM 1375 N N . ASP A 1 187 ? 8.226 11.398 -20.924 1.00 96.81 187 ASP A N 1
ATOM 1376 C CA . ASP A 1 187 ? 7.012 10.786 -20.417 1.00 96.81 187 ASP A CA 1
ATOM 1377 C C . ASP A 1 187 ? 6.493 11.667 -19.268 1.00 96.81 187 ASP A C 1
ATOM 1379 O O . ASP A 1 187 ? 7.085 11.720 -18.188 1.00 96.81 187 ASP A O 1
ATOM 1383 N N . LEU A 1 188 ? 5.495 12.500 -19.560 1.00 93.56 188 LEU A N 1
ATOM 1384 C CA . LEU A 1 188 ? 4.920 13.486 -18.642 1.00 93.56 188 LEU A CA 1
ATOM 1385 C C . LEU A 1 188 ? 3.921 12.838 -17.689 1.00 93.56 188 LEU A C 1
ATOM 1387 O O . LEU A 1 188 ? 3.795 13.281 -16.544 1.00 93.56 188 LEU A O 1
ATOM 1391 N N . GLN A 1 189 ? 3.220 11.813 -18.165 1.00 92.31 189 GLN A N 1
ATOM 1392 C CA . GLN A 1 189 ? 2.344 10.958 -17.382 1.00 92.31 189 GLN A CA 1
ATOM 1393 C C . GLN A 1 189 ? 2.960 9.561 -17.377 1.00 92.31 189 GLN A C 1
ATOM 1395 O O . GLN A 1 189 ? 2.539 8.795 -18.223 1.00 92.31 189 GLN A O 1
ATOM 1400 N N . PRO A 1 190 ? 3.885 9.226 -16.447 1.00 92.00 190 PRO A N 1
ATOM 1401 C CA . PRO A 1 190 ? 4.772 8.049 -16.498 1.00 92.00 190 PRO A CA 1
ATOM 1402 C C . PRO A 1 190 ? 4.070 6.687 -16.610 1.00 92.00 190 PRO A C 1
ATOM 1404 O O . PRO A 1 190 ? 4.087 5.880 -15.679 1.00 92.00 190 PRO A O 1
ATOM 1407 N N . ASP A 1 191 ? 3.449 6.441 -17.754 1.00 92.62 191 ASP A N 1
ATOM 1408 C CA . ASP A 1 191 ? 2.562 5.332 -18.084 1.00 92.62 191 ASP A CA 1
ATOM 1409 C C . ASP A 1 191 ? 3.170 4.455 -19.186 1.00 92.62 191 ASP A C 1
ATOM 1411 O O . ASP A 1 191 ? 2.645 3.381 -19.486 1.00 92.62 191 ASP A O 1
ATOM 1415 N N . GLY A 1 192 ? 4.316 4.874 -19.738 1.00 94.12 192 GLY A N 1
ATOM 1416 C CA . GLY A 1 192 ? 5.045 4.155 -20.770 1.00 94.12 192 GLY A CA 1
ATOM 1417 C C . GLY A 1 192 ? 4.428 4.277 -22.162 1.00 94.12 192 GLY A C 1
ATOM 1418 O O . GLY A 1 192 ? 4.848 3.565 -23.074 1.00 94.12 192 GLY A O 1
ATOM 1419 N N . VAL A 1 193 ? 3.453 5.163 -22.363 1.00 94.75 193 VAL A N 1
ATOM 1420 C CA . VAL A 1 193 ? 2.768 5.360 -23.639 1.00 94.75 193 VAL A CA 1
ATOM 1421 C C . VAL A 1 193 ? 3.007 6.776 -24.128 1.00 94.75 193 VAL A C 1
ATOM 1423 O O . VAL A 1 193 ? 2.551 7.742 -23.533 1.00 94.75 193 VAL A O 1
ATOM 1426 N N . ARG A 1 194 ? 3.644 6.917 -25.293 1.00 94.81 194 ARG A N 1
ATOM 1427 C CA . ARG A 1 194 ? 3.848 8.237 -25.893 1.00 94.81 194 ARG A CA 1
ATOM 1428 C C . ARG A 1 194 ? 2.516 8.916 -26.237 1.00 94.81 194 ARG A C 1
ATOM 1430 O O . ARG A 1 194 ? 1.839 8.544 -27.199 1.00 94.81 194 ARG A O 1
ATOM 1437 N N . ASN A 1 195 ? 2.179 9.951 -25.482 1.00 94.31 195 ASN A N 1
ATOM 1438 C CA . ASN A 1 195 ? 0.965 10.748 -25.597 1.00 94.31 195 ASN A CA 1
ATOM 1439 C C . ASN A 1 195 ? 1.161 11.980 -26.505 1.00 94.31 195 ASN A C 1
ATOM 1441 O O . ASN A 1 195 ? 2.274 12.386 -26.856 1.00 94.31 195 ASN A O 1
ATOM 1445 N N . ASN A 1 196 ? 0.057 12.619 -26.909 1.00 91.50 196 ASN A N 1
ATOM 1446 C CA . ASN A 1 196 ? 0.133 13.846 -27.703 1.00 91.50 196 ASN A CA 1
ATOM 1447 C C . ASN A 1 196 ? 0.772 14.984 -26.888 1.00 91.50 196 ASN A C 1
ATOM 1449 O O . ASN A 1 196 ? 0.307 15.311 -25.801 1.00 91.50 196 ASN A O 1
ATOM 1453 N N . GLY A 1 197 ? 1.804 15.620 -27.443 1.00 87.31 197 GLY A N 1
ATOM 1454 C CA . GLY A 1 197 ? 2.592 16.648 -26.754 1.00 87.31 197 GLY A CA 1
ATOM 1455 C C . GLY A 1 197 ? 3.864 16.119 -26.086 1.00 87.31 197 GLY A C 1
ATOM 1456 O O . GLY A 1 197 ? 4.748 16.919 -25.780 1.00 87.31 197 GLY A O 1
ATOM 1457 N N . GLU A 1 198 ? 4.019 14.801 -25.952 1.00 95.69 198 GLU A N 1
ATOM 1458 C CA . GLU A 1 198 ? 5.248 14.196 -25.445 1.00 95.69 198 GLU A CA 1
ATOM 1459 C C . GLU A 1 198 ? 6.312 14.091 -26.544 1.00 95.69 198 GLU A C 1
ATOM 1461 O O . GLU A 1 198 ? 6.162 13.438 -27.587 1.00 95.69 198 GLU A O 1
ATOM 1466 N N . ASN A 1 199 ? 7.412 14.799 -26.312 1.00 95.06 199 ASN A N 1
ATOM 1467 C CA . ASN A 1 199 ? 8.578 14.876 -27.182 1.00 95.06 199 ASN A CA 1
ATOM 1468 C C . ASN A 1 199 ? 9.840 15.062 -26.325 1.00 95.06 199 ASN A C 1
ATOM 1470 O O . ASN A 1 199 ? 9.777 15.046 -25.096 1.00 95.06 199 ASN A O 1
ATOM 1474 N N . TRP A 1 200 ? 10.993 15.245 -26.964 1.00 97.38 200 TRP A N 1
ATOM 1475 C CA . TRP A 1 200 ? 12.276 15.416 -26.278 1.00 97.38 200 TRP A CA 1
ATOM 1476 C C . TRP A 1 200 ? 12.711 16.881 -26.139 1.00 97.38 200 TRP A C 1
ATOM 1478 O O . TRP A 1 200 ? 13.890 17.158 -25.966 1.00 97.38 200 TRP A O 1
ATOM 1488 N N . SER A 1 201 ? 11.807 17.858 -26.253 1.00 95.69 201 SER A N 1
ATOM 1489 C CA . SER A 1 201 ? 12.171 19.288 -26.327 1.00 95.69 201 SER A CA 1
ATOM 1490 C C . SER A 1 201 ? 12.911 19.818 -25.097 1.00 95.69 201 SER A C 1
ATOM 1492 O O . SER A 1 201 ? 13.777 20.678 -25.235 1.00 95.69 201 SER A O 1
ATOM 1494 N N . THR A 1 202 ? 12.604 19.295 -23.910 1.00 93.50 202 THR A N 1
ATOM 1495 C CA . THR A 1 202 ? 13.264 19.655 -22.644 1.00 93.50 202 THR A CA 1
ATOM 1496 C C . THR A 1 202 ? 14.307 18.625 -22.204 1.00 93.50 202 THR A C 1
ATOM 1498 O O . THR A 1 202 ? 14.864 18.743 -21.113 1.00 93.50 202 THR A O 1
ATOM 1501 N N . GLY A 1 203 ? 14.525 17.578 -23.004 1.00 95.56 203 GLY A N 1
ATOM 1502 C CA . GLY A 1 203 ? 15.480 16.517 -22.716 1.00 95.56 203 GLY A CA 1
ATOM 1503 C C . GLY A 1 203 ? 16.917 16.934 -23.043 1.00 95.56 203 GLY A C 1
ATOM 1504 O O . GLY A 1 203 ? 17.133 17.748 -23.941 1.00 95.56 203 GLY A O 1
ATOM 1505 N N . PRO A 1 204 ? 17.927 16.399 -22.341 1.00 97.25 204 PRO A N 1
ATOM 1506 C CA . PRO A 1 204 ? 19.325 16.610 -22.700 1.00 97.25 204 PRO A CA 1
ATOM 1507 C C . PRO A 1 204 ? 19.722 15.761 -23.914 1.00 97.25 204 PRO A C 1
ATOM 1509 O O . PRO A 1 204 ? 18.994 14.867 -24.342 1.00 97.25 204 PRO A O 1
ATOM 1512 N N . ASN A 1 205 ? 20.916 16.003 -24.452 1.00 97.94 205 ASN A N 1
ATOM 1513 C CA . ASN A 1 205 ? 21.489 15.133 -25.476 1.00 97.94 205 ASN A CA 1
ATOM 1514 C C . ASN A 1 205 ? 21.622 13.695 -24.951 1.00 97.94 205 ASN A C 1
ATOM 1516 O O . ASN A 1 205 ? 22.248 13.465 -23.914 1.00 97.94 205 ASN A O 1
ATOM 1520 N N . VAL A 1 206 ? 21.075 12.740 -25.698 1.00 98.50 206 VAL A N 1
ATOM 1521 C CA . VAL A 1 206 ? 21.216 11.299 -25.451 1.00 98.50 206 VAL A CA 1
ATOM 1522 C C . VAL A 1 206 ? 21.568 10.587 -26.751 1.00 98.50 206 VAL A C 1
ATOM 1524 O O . VAL A 1 206 ? 21.462 11.158 -27.832 1.00 98.50 206 VAL A O 1
ATOM 1527 N N . TYR A 1 207 ? 21.986 9.333 -26.658 1.00 98.62 207 TYR A N 1
ATOM 1528 C CA . TYR A 1 207 ? 22.258 8.479 -27.804 1.00 98.62 207 TYR A CA 1
ATOM 1529 C C . TYR A 1 207 ? 21.315 7.288 -27.808 1.00 98.62 207 TYR A C 1
ATOM 1531 O O . TYR A 1 207 ? 21.090 6.679 -26.763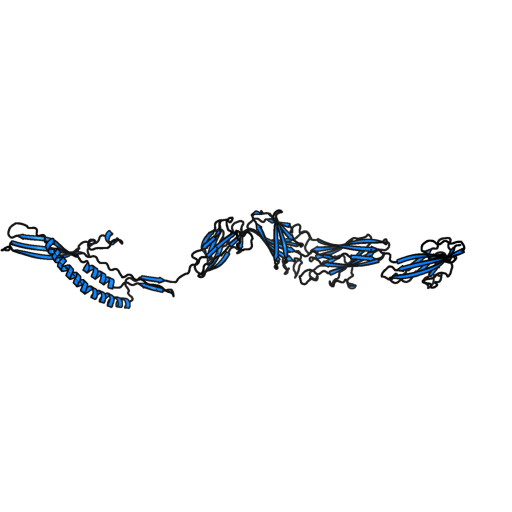 1.00 98.62 207 TYR A O 1
ATOM 1539 N N . VAL A 1 208 ? 20.827 6.925 -28.993 1.00 98.62 208 VAL A N 1
ATOM 1540 C CA . VAL A 1 208 ? 20.258 5.601 -29.245 1.00 98.62 208 VAL A CA 1
ATOM 1541 C C . VAL A 1 208 ? 21.327 4.771 -29.940 1.00 98.62 208 VAL A C 1
ATOM 1543 O O . VAL A 1 208 ? 21.798 5.142 -31.018 1.00 98.62 208 VAL A O 1
ATOM 1546 N N . ASN A 1 209 ? 21.727 3.661 -29.325 1.00 98.50 209 ASN A N 1
ATOM 1547 C CA . ASN A 1 209 ? 22.728 2.751 -29.878 1.00 98.50 209 ASN A CA 1
ATOM 1548 C C . ASN A 1 209 ? 22.059 1.462 -30.354 1.00 98.50 209 ASN A C 1
ATOM 1550 O O . ASN A 1 209 ? 21.267 0.863 -29.627 1.00 98.50 209 ASN A O 1
ATOM 1554 N N . LEU A 1 210 ? 22.411 1.032 -31.566 1.00 98.19 210 LEU A N 1
ATOM 1555 C CA . LEU A 1 210 ? 22.059 -0.268 -32.122 1.00 98.19 210 LEU A CA 1
ATOM 1556 C C . LEU A 1 210 ? 23.199 -1.244 -31.831 1.00 98.19 210 LEU A C 1
ATOM 1558 O O . LEU A 1 210 ? 24.313 -1.086 -32.337 1.00 98.19 210 LEU A O 1
ATOM 1562 N N . VAL A 1 211 ? 22.921 -2.248 -31.007 1.00 98.12 211 VAL A N 1
ATOM 1563 C CA . VAL A 1 211 ? 23.915 -3.182 -30.473 1.00 98.12 211 VAL A CA 1
ATOM 1564 C C . VAL A 1 211 ? 23.610 -4.599 -30.937 1.00 98.12 211 VAL A C 1
ATOM 1566 O O . VAL A 1 211 ? 22.466 -5.045 -30.901 1.00 98.12 211 VAL A O 1
ATOM 1569 N N . GLN A 1 212 ? 24.642 -5.336 -31.332 1.00 97.06 212 GLN A N 1
ATOM 1570 C CA . GLN A 1 212 ? 24.564 -6.767 -31.613 1.00 97.06 212 GLN A CA 1
ATOM 1571 C C . GLN A 1 212 ? 25.817 -7.449 -31.074 1.00 97.06 212 GLN A C 1
ATOM 1573 O O . GLN A 1 212 ? 26.912 -6.913 -31.211 1.00 97.06 212 GLN A O 1
ATOM 1578 N N . ASN A 1 213 ? 25.674 -8.618 -30.442 1.00 93.94 213 ASN A N 1
ATOM 1579 C CA . ASN A 1 213 ? 26.804 -9.382 -29.890 1.00 93.94 213 ASN A CA 1
ATOM 1580 C C . ASN A 1 213 ? 27.730 -8.540 -28.990 1.00 93.94 213 ASN A C 1
ATOM 1582 O O . ASN A 1 213 ? 28.951 -8.656 -29.050 1.00 93.94 213 ASN A O 1
ATOM 1586 N N . ASN A 1 214 ? 27.134 -7.671 -28.165 1.00 92.56 214 ASN A N 1
ATOM 1587 C CA . ASN A 1 214 ? 27.849 -6.767 -27.260 1.00 92.56 214 ASN A CA 1
ATOM 1588 C C . ASN A 1 214 ? 28.793 -5.770 -27.970 1.00 92.56 214 ASN A C 1
ATOM 1590 O O . ASN A 1 214 ? 29.746 -5.275 -27.367 1.00 92.56 214 ASN A O 1
ATOM 1594 N N . GLN A 1 215 ? 28.526 -5.471 -29.245 1.00 96.00 215 GLN A N 1
ATOM 1595 C CA . GLN A 1 215 ? 29.214 -4.465 -30.049 1.00 96.00 215 GLN A CA 1
ATOM 1596 C C . GLN A 1 215 ? 28.210 -3.446 -30.584 1.00 96.00 215 GLN A C 1
ATOM 1598 O O . GLN A 1 215 ? 27.125 -3.806 -31.045 1.00 96.00 215 GLN A O 1
ATOM 1603 N N . VAL A 1 216 ? 28.571 -2.165 -30.531 1.00 97.62 216 VAL A N 1
ATOM 1604 C CA . VAL A 1 216 ? 27.761 -1.104 -31.134 1.00 97.62 216 VAL A CA 1
ATOM 1605 C C . VAL A 1 216 ? 28.006 -1.085 -32.635 1.00 97.62 216 VAL A C 1
ATOM 1607 O O . VAL A 1 216 ? 29.135 -0.891 -33.078 1.00 97.62 216 VAL A O 1
ATOM 1610 N N . LEU A 1 217 ? 26.943 -1.280 -33.410 1.00 96.69 217 LEU A N 1
ATOM 1611 C CA . LEU A 1 217 ? 26.986 -1.220 -34.869 1.00 96.69 217 LEU A CA 1
ATOM 1612 C C . LEU A 1 217 ? 26.762 0.206 -35.371 1.00 96.69 217 LEU A C 1
ATOM 1614 O O . LEU A 1 217 ? 27.426 0.650 -36.304 1.00 96.69 217 LEU A O 1
ATOM 1618 N N . GLN A 1 218 ? 25.814 0.919 -34.757 1.00 97.25 218 GLN A N 1
ATOM 1619 C CA . GLN A 1 218 ? 25.454 2.294 -35.100 1.00 97.25 218 GLN A CA 1
ATOM 1620 C C . GLN A 1 218 ? 25.059 3.067 -33.832 1.00 97.25 218 GLN A C 1
ATOM 1622 O O . GLN A 1 218 ? 24.471 2.504 -32.908 1.00 97.25 218 GLN A O 1
ATOM 1627 N N . SER A 1 219 ? 25.353 4.367 -33.807 1.00 98.06 219 SER A N 1
ATOM 1628 C CA . SER A 1 219 ? 24.987 5.299 -32.732 1.00 98.06 219 SER A CA 1
ATOM 1629 C C . SER A 1 219 ? 24.353 6.543 -33.335 1.00 98.06 219 SER A C 1
ATOM 1631 O O . SER A 1 219 ? 24.934 7.154 -34.231 1.00 98.06 219 SER A O 1
ATOM 1633 N N . LEU A 1 220 ? 23.192 6.941 -32.821 1.00 98.19 220 LEU A N 1
ATOM 1634 C CA . LEU A 1 220 ? 22.493 8.153 -33.238 1.00 98.19 220 LEU A CA 1
ATOM 1635 C C . LEU A 1 220 ? 22.364 9.110 -32.060 1.00 98.19 220 LEU A C 1
ATOM 1637 O O . LEU A 1 220 ? 21.849 8.732 -31.012 1.00 98.19 220 LEU A O 1
ATOM 1641 N N . LEU A 1 221 ? 22.820 10.349 -32.246 1.00 98.25 221 LEU A N 1
ATOM 1642 C CA . LEU A 1 221 ? 22.587 11.429 -31.294 1.00 98.25 221 LEU A CA 1
ATOM 1643 C C . LEU A 1 221 ? 21.135 11.906 -31.415 1.00 98.25 221 LEU A C 1
ATOM 1645 O O . LEU A 1 221 ? 20.694 12.288 -32.497 1.00 98.25 221 LEU A O 1
ATOM 1649 N N . VAL A 1 222 ? 20.431 11.946 -30.291 1.00 98.31 222 VAL A N 1
ATOM 1650 C CA . VAL A 1 222 ? 19.109 12.552 -30.148 1.00 98.31 222 VAL A CA 1
ATOM 1651 C C . VAL A 1 222 ? 19.266 13.838 -29.340 1.00 98.31 222 VAL A C 1
ATOM 1653 O O . VAL A 1 222 ? 19.588 13.816 -28.151 1.00 98.31 222 VAL A O 1
ATOM 1656 N N . THR A 1 223 ? 19.080 14.972 -30.010 1.00 96.81 223 THR A N 1
ATOM 1657 C CA . THR A 1 223 ? 19.135 16.310 -29.405 1.00 96.81 223 THR A CA 1
ATOM 1658 C C . THR A 1 223 ? 17.759 16.741 -28.894 1.00 96.81 223 THR A C 1
ATOM 1660 O O . THR A 1 223 ? 16.749 16.197 -29.355 1.00 96.81 223 THR A O 1
ATOM 1663 N N . PRO A 1 224 ? 17.680 17.749 -28.002 1.00 97.44 224 PRO A N 1
ATOM 1664 C CA . PRO A 1 224 ? 16.402 18.330 -27.621 1.00 97.44 224 PRO A CA 1
ATOM 1665 C C . PRO A 1 224 ? 15.573 18.730 -28.849 1.00 97.44 224 PRO A C 1
ATOM 1667 O O . PRO A 1 224 ? 16.072 19.397 -29.758 1.00 97.44 224 PRO A O 1
ATOM 1670 N N . GLY A 1 225 ? 14.317 18.286 -28.905 1.00 96.00 225 GLY A N 1
ATOM 1671 C CA . GLY A 1 225 ? 13.431 18.517 -30.048 1.00 96.00 225 GLY A CA 1
ATOM 1672 C C . GLY A 1 225 ? 12.357 17.442 -30.204 1.00 96.00 225 GLY A C 1
ATOM 1673 O O . GLY A 1 225 ? 11.681 17.084 -29.242 1.00 96.00 225 GLY A O 1
ATOM 1674 N N . SER A 1 226 ? 12.186 16.920 -31.423 1.00 94.56 226 SER A N 1
ATOM 1675 C CA . SER A 1 226 ? 11.184 15.880 -31.707 1.00 94.56 226 SER A CA 1
ATOM 1676 C C . SER A 1 226 ? 11.485 14.549 -31.018 1.00 94.56 226 SER A C 1
ATOM 1678 O O . SER A 1 226 ? 10.553 13.796 -30.757 1.00 94.56 226 SER A O 1
ATOM 1680 N N . GLY A 1 227 ? 12.762 14.267 -30.735 1.00 96.81 227 GLY A N 1
ATOM 1681 C CA . GLY A 1 227 ? 13.216 12.996 -30.170 1.00 96.81 227 GLY A CA 1
ATOM 1682 C C . GLY A 1 227 ? 13.337 11.852 -31.179 1.00 96.81 227 GLY A C 1
ATOM 1683 O O . GLY A 1 227 ? 13.679 10.736 -30.797 1.00 96.81 227 GLY A O 1
ATOM 1684 N N . ALA A 1 228 ? 13.041 12.102 -32.458 1.00 97.19 228 ALA A N 1
ATOM 1685 C CA . ALA A 1 228 ? 13.029 11.074 -33.490 1.00 97.19 228 ALA A CA 1
ATOM 1686 C C . ALA A 1 228 ? 14.443 10.567 -33.815 1.00 97.19 228 ALA A C 1
ATOM 1688 O O . ALA A 1 228 ? 15.382 11.352 -33.945 1.00 97.19 228 ALA A O 1
ATOM 1689 N N . TYR A 1 229 ? 14.572 9.258 -34.022 1.00 98.06 229 TYR A N 1
ATOM 1690 C CA . TYR A 1 229 ? 15.790 8.618 -34.510 1.00 98.06 229 TYR A CA 1
ATOM 1691 C C . TYR A 1 229 ? 15.449 7.586 -35.593 1.00 98.06 229 TYR A C 1
ATOM 1693 O O . TYR A 1 229 ? 14.350 7.026 -35.623 1.00 98.06 229 TYR A O 1
ATOM 1701 N N . THR A 1 230 ? 16.375 7.336 -36.522 1.00 98.00 230 THR A N 1
ATOM 1702 C CA . THR A 1 230 ? 16.198 6.327 -37.576 1.00 98.00 230 THR A CA 1
ATOM 1703 C C . THR A 1 230 ? 17.535 5.732 -38.004 1.00 98.00 230 THR A C 1
ATOM 1705 O O . THR A 1 230 ? 18.421 6.449 -38.464 1.00 98.00 230 THR A O 1
ATOM 1708 N N . PHE A 1 231 ? 17.662 4.414 -37.890 1.00 97.50 231 PHE A N 1
ATOM 1709 C CA . PHE A 1 231 ? 18.739 3.623 -38.479 1.00 97.50 231 PHE A CA 1
ATOM 1710 C C . PHE A 1 231 ? 18.262 3.137 -39.849 1.00 97.50 231 PHE A C 1
ATOM 1712 O O . PHE A 1 231 ? 17.321 2.356 -39.887 1.00 97.50 231 PHE A O 1
ATOM 1719 N N . ASN A 1 232 ? 18.839 3.609 -40.960 1.00 91.25 232 ASN A N 1
ATOM 1720 C CA . ASN A 1 232 ? 18.286 3.368 -42.308 1.00 91.25 232 ASN A CA 1
ATOM 1721 C C . ASN A 1 232 ? 18.678 2.015 -42.929 1.00 91.25 232 ASN A C 1
ATOM 1723 O O . ASN A 1 232 ? 17.912 1.455 -43.707 1.00 91.25 232 ASN A O 1
ATOM 1727 N N . ASP A 1 233 ? 19.837 1.477 -42.548 1.00 89.50 233 ASP A N 1
ATOM 1728 C CA . ASP A 1 233 ? 20.490 0.366 -43.248 1.00 89.50 233 ASP A CA 1
ATOM 1729 C C . ASP A 1 233 ? 20.742 -0.825 -42.316 1.00 89.50 233 ASP A C 1
ATOM 1731 O O . ASP A 1 233 ? 21.876 -1.287 -42.164 1.00 89.50 233 ASP A O 1
ATOM 1735 N N . VAL A 1 234 ? 19.695 -1.310 -41.639 1.00 93.62 234 VAL A N 1
ATOM 1736 C CA . VAL A 1 234 ? 19.838 -2.427 -40.697 1.00 93.62 234 VAL A CA 1
ATOM 1737 C C . VAL A 1 234 ? 19.592 -3.760 -41.414 1.00 93.62 234 VAL A C 1
ATOM 1739 O O . VAL A 1 234 ? 18.515 -3.953 -41.986 1.00 93.62 234 VAL A O 1
ATOM 1742 N N . PRO A 1 235 ? 20.567 -4.690 -41.421 1.00 91.00 235 PRO A N 1
ATOM 1743 C CA . PRO A 1 235 ? 20.374 -6.007 -42.014 1.00 91.00 235 PRO A CA 1
ATOM 1744 C C . PRO A 1 235 ? 19.412 -6.864 -41.176 1.00 91.00 235 PRO A C 1
ATOM 1746 O O . PRO A 1 235 ? 19.243 -6.605 -39.983 1.00 91.00 235 PRO A O 1
ATOM 1749 N N . PRO A 1 236 ? 18.811 -7.920 -41.755 1.00 90.56 236 PRO A N 1
ATOM 1750 C CA . PRO A 1 236 ? 17.986 -8.845 -40.994 1.00 90.56 236 PRO A CA 1
ATOM 1751 C C . PRO A 1 236 ? 18.786 -9.501 -39.864 1.00 90.56 236 PRO A C 1
ATOM 1753 O O . PRO A 1 236 ? 19.921 -9.939 -40.061 1.00 90.56 236 PRO A O 1
ATOM 1756 N N . GLY A 1 237 ? 18.192 -9.579 -38.679 1.00 92.69 237 GLY A N 1
ATOM 1757 C CA . GLY A 1 237 ? 18.848 -10.099 -37.484 1.00 92.69 237 GLY A CA 1
ATOM 1758 C C . GLY A 1 237 ? 18.209 -9.596 -36.195 1.00 92.69 237 GLY A C 1
ATOM 1759 O O . GLY A 1 237 ? 17.297 -8.771 -36.208 1.00 92.69 237 GLY A O 1
ATOM 1760 N N . THR A 1 238 ? 18.699 -10.097 -35.065 1.00 96.31 238 THR A N 1
ATOM 1761 C CA . THR A 1 238 ? 18.290 -9.633 -33.735 1.00 96.31 238 THR A CA 1
ATOM 1762 C C . THR A 1 238 ? 19.301 -8.624 -33.206 1.00 96.31 238 THR A C 1
ATOM 1764 O O . THR A 1 238 ? 20.512 -8.860 -33.257 1.00 96.31 238 THR A O 1
ATOM 1767 N N . PHE A 1 239 ? 18.792 -7.506 -32.698 1.00 97.25 239 PHE A N 1
ATOM 1768 C CA . PHE A 1 239 ? 19.562 -6.379 -32.184 1.00 97.25 239 PHE A CA 1
ATOM 1769 C C . PHE A 1 239 ? 18.976 -5.899 -30.856 1.00 97.25 239 PHE A C 1
ATOM 1771 O O . PHE A 1 239 ? 17.816 -6.163 -30.536 1.00 97.25 239 PHE A O 1
ATOM 1778 N N . THR A 1 240 ? 19.766 -5.141 -30.109 1.00 98.19 240 THR A N 1
ATOM 1779 C CA . THR A 1 240 ? 19.320 -4.394 -28.936 1.00 98.19 240 THR A CA 1
ATOM 1780 C C . THR A 1 240 ? 19.442 -2.909 -29.230 1.00 98.19 240 THR A C 1
ATOM 1782 O O . THR A 1 240 ? 20.523 -2.423 -29.552 1.00 98.19 240 THR A O 1
ATOM 1785 N N . LEU A 1 241 ? 18.334 -2.190 -29.105 1.00 98.38 241 LEU A N 1
ATOM 1786 C CA . LEU A 1 241 ? 18.313 -0.737 -29.027 1.00 98.38 241 LEU A CA 1
ATOM 1787 C C . LEU A 1 241 ? 18.471 -0.340 -27.565 1.00 98.38 241 LEU A C 1
ATOM 1789 O O . LEU A 1 241 ? 17.843 -0.948 -26.699 1.00 98.38 241 LEU A O 1
ATOM 1793 N N . LEU A 1 242 ? 19.267 0.679 -27.278 1.00 98.44 242 LEU A N 1
ATOM 1794 C CA . LEU A 1 242 ? 19.369 1.229 -25.929 1.00 98.44 242 LEU A CA 1
ATOM 1795 C C . LEU A 1 242 ? 19.537 2.741 -25.956 1.00 98.44 242 LEU A C 1
ATOM 1797 O O . LEU A 1 242 ? 20.153 3.271 -26.883 1.00 98.44 242 LEU A O 1
ATOM 1801 N N . VAL A 1 243 ? 19.023 3.411 -24.926 1.00 98.56 243 VAL A N 1
ATOM 1802 C CA . VAL A 1 243 ? 19.245 4.840 -24.681 1.00 98.56 243 VAL A CA 1
ATOM 1803 C C . VAL A 1 243 ? 20.357 5.019 -23.655 1.00 98.56 243 VAL A C 1
ATOM 1805 O O . VAL A 1 243 ? 20.374 4.377 -22.607 1.00 98.56 243 VAL A O 1
ATOM 1808 N N . THR A 1 244 ? 21.312 5.891 -23.957 1.00 98.50 244 THR A N 1
ATOM 1809 C CA . THR A 1 244 ? 22.491 6.128 -23.116 1.00 98.50 244 THR A CA 1
ATOM 1810 C C . THR A 1 244 ? 23.029 7.550 -23.287 1.00 98.50 244 THR A C 1
ATOM 1812 O O . THR A 1 244 ? 22.577 8.296 -24.153 1.00 98.50 244 THR A O 1
ATOM 1815 N N . THR A 1 245 ? 24.006 7.954 -22.479 1.00 97.44 245 THR A N 1
ATOM 1816 C CA . THR A 1 245 ? 24.615 9.297 -22.527 1.00 97.44 245 THR A CA 1
ATOM 1817 C C . THR A 1 245 ? 25.878 9.371 -23.391 1.00 97.44 245 THR A C 1
ATOM 1819 O O . THR A 1 245 ? 26.412 10.461 -23.593 1.00 97.44 245 THR A O 1
ATOM 1822 N N . ALA A 1 246 ? 26.344 8.244 -23.945 1.00 96.69 246 ALA A N 1
ATOM 1823 C CA . ALA A 1 246 ? 27.557 8.176 -24.761 1.00 96.69 246 ALA A CA 1
ATOM 1824 C C . ALA A 1 246 ? 27.395 7.329 -26.037 1.00 96.69 246 ALA A C 1
ATOM 1826 O O . ALA A 1 246 ? 26.870 6.211 -26.018 1.00 96.69 246 ALA A O 1
ATOM 1827 N N . ALA A 1 247 ? 27.933 7.828 -27.153 1.00 96.44 247 ALA A N 1
ATOM 1828 C CA . ALA A 1 247 ? 28.103 7.028 -28.363 1.00 96.44 247 ALA A CA 1
ATOM 1829 C C . ALA A 1 247 ? 28.987 5.801 -28.073 1.00 96.44 247 ALA A C 1
ATOM 1831 O O . ALA A 1 247 ? 29.933 5.880 -27.289 1.00 96.44 247 ALA A O 1
ATOM 1832 N N . GLY A 1 248 ? 28.686 4.660 -28.696 1.00 95.31 248 GLY A N 1
ATOM 1833 C CA . GLY A 1 248 ? 29.473 3.433 -28.521 1.00 95.31 248 GLY A CA 1
ATOM 1834 C C . GLY A 1 248 ? 29.270 2.681 -27.196 1.00 95.31 248 GLY A C 1
ATOM 1835 O O . GLY A 1 248 ? 29.856 1.614 -27.021 1.00 95.31 248 GLY A O 1
ATOM 1836 N N . ALA A 1 249 ? 28.434 3.167 -26.273 1.00 97.25 249 ALA A N 1
ATOM 1837 C CA . ALA A 1 249 ? 28.098 2.428 -25.057 1.00 97.25 249 ALA A CA 1
ATOM 1838 C C . ALA A 1 249 ? 27.138 1.256 -25.336 1.00 97.25 249 ALA A C 1
ATOM 1840 O O . ALA A 1 249 ? 26.195 1.369 -26.120 1.00 97.25 249 ALA A O 1
ATOM 1841 N N . VAL A 1 250 ? 27.367 0.135 -24.649 1.00 97.06 250 VAL A N 1
ATOM 1842 C CA . VAL A 1 250 ? 26.574 -1.107 -24.767 1.00 97.06 250 VAL A CA 1
ATOM 1843 C C . VAL A 1 250 ? 25.620 -1.326 -23.589 1.00 97.06 250 VAL A C 1
ATOM 1845 O O . VAL A 1 250 ? 24.930 -2.338 -23.527 1.00 97.06 250 VAL A O 1
ATOM 1848 N N . THR A 1 251 ? 25.567 -0.371 -22.661 1.00 97.25 251 THR A N 1
ATOM 1849 C CA . THR A 1 251 ? 24.687 -0.380 -21.490 1.00 97.25 251 THR A CA 1
ATOM 1850 C C . THR A 1 251 ? 23.842 0.892 -21.464 1.00 97.25 251 THR A C 1
ATOM 1852 O O . THR A 1 251 ? 24.383 1.981 -21.713 1.00 97.25 251 THR A O 1
ATOM 1855 N N . PRO A 1 252 ? 22.540 0.793 -21.155 1.00 97.75 252 PRO A N 1
ATOM 1856 C CA . PRO A 1 252 ? 21.700 1.970 -21.022 1.00 97.75 252 PRO A CA 1
ATOM 1857 C C . PRO A 1 252 ? 22.080 2.771 -19.775 1.00 97.75 252 PRO A C 1
ATOM 1859 O O . PRO A 1 252 ? 22.398 2.205 -18.730 1.00 97.75 252 PRO A O 1
ATOM 1862 N N . ILE A 1 253 ? 22.062 4.095 -19.900 1.00 97.69 253 ILE A N 1
ATOM 1863 C CA . ILE A 1 253 ? 22.321 5.038 -18.806 1.00 97.69 253 ILE A CA 1
ATOM 1864 C C . ILE A 1 253 ? 21.379 6.223 -19.018 1.00 97.69 253 ILE A C 1
ATOM 1866 O O . ILE A 1 253 ? 21.501 6.893 -20.049 1.00 97.69 253 ILE A O 1
ATOM 1870 N N . PRO A 1 254 ? 20.433 6.503 -18.106 1.00 97.06 254 PRO A N 1
ATOM 1871 C CA . PRO A 1 254 ? 19.586 7.667 -18.272 1.00 97.06 254 PRO A CA 1
ATOM 1872 C C . PRO A 1 254 ? 20.431 8.931 -18.038 1.00 97.06 254 PRO A C 1
ATOM 1874 O O . PRO A 1 254 ? 21.395 8.904 -17.265 1.00 97.06 254 PRO A O 1
ATOM 1877 N N . PRO A 1 255 ? 20.117 10.055 -18.696 1.00 97.44 255 PRO A N 1
ATOM 1878 C CA . PRO A 1 255 ? 20.787 11.308 -18.390 1.00 97.44 255 PRO A CA 1
ATOM 1879 C C . PRO A 1 255 ? 20.510 11.744 -16.942 1.00 97.44 255 PRO A C 1
ATOM 1881 O O . PRO A 1 255 ? 19.495 11.381 -16.350 1.00 97.44 255 PRO A O 1
ATOM 1884 N N . ALA A 1 256 ? 21.411 12.544 -16.365 1.00 96.50 256 ALA A N 1
ATOM 1885 C CA . ALA A 1 256 ? 21.284 13.003 -14.982 1.00 96.50 256 ALA A CA 1
ATOM 1886 C C . ALA A 1 256 ? 19.925 13.686 -14.733 1.00 96.50 256 ALA A C 1
ATOM 1888 O O . ALA A 1 256 ? 19.529 14.571 -15.491 1.00 96.50 256 ALA A O 1
ATOM 1889 N N . GLY A 1 257 ? 19.226 13.275 -13.672 1.00 96.94 257 GLY A N 1
ATOM 1890 C CA . GLY A 1 257 ? 17.887 13.769 -13.331 1.00 96.94 257 GLY A CA 1
ATOM 1891 C C . GLY A 1 257 ? 16.722 13.041 -14.015 1.00 96.94 257 GLY A C 1
ATOM 1892 O O . GLY A 1 257 ? 15.571 13.406 -13.779 1.00 96.94 257 GLY A O 1
ATOM 1893 N N . TRP A 1 258 ? 16.997 12.028 -14.843 1.00 97.75 258 TRP A N 1
ATOM 1894 C CA . TRP A 1 258 ? 15.984 11.275 -15.583 1.00 97.75 258 TRP A CA 1
ATOM 1895 C C . TRP A 1 258 ? 15.983 9.792 -15.223 1.00 97.75 258 TRP A C 1
ATOM 1897 O O . TRP A 1 258 ? 16.992 9.230 -14.803 1.00 97.75 258 TRP A O 1
ATOM 1907 N N . LEU A 1 259 ? 14.838 9.154 -15.439 1.00 97.81 259 LEU A N 1
ATOM 1908 C CA . LEU A 1 259 ? 14.597 7.737 -15.198 1.00 97.81 259 LEU A CA 1
ATOM 1909 C C . LEU A 1 259 ? 13.988 7.097 -16.441 1.00 97.81 259 LEU A C 1
ATOM 1911 O O . LEU A 1 259 ? 13.170 7.714 -17.120 1.00 97.81 259 LEU A O 1
ATOM 1915 N N . PHE A 1 260 ? 14.345 5.846 -16.718 1.00 97.94 260 PHE A N 1
ATOM 1916 C CA . PHE A 1 260 ? 13.672 5.064 -17.751 1.00 97.94 260 PHE A CA 1
ATOM 1917 C C . PHE A 1 260 ? 12.284 4.628 -17.276 1.00 97.94 260 PHE A C 1
ATOM 1919 O O . PHE A 1 260 ? 12.150 4.051 -16.189 1.00 97.94 260 PHE A O 1
ATOM 1926 N N . VAL A 1 261 ? 11.268 4.878 -18.102 1.00 96.81 261 VAL A N 1
ATOM 1927 C CA . VAL A 1 261 ? 9.894 4.410 -17.878 1.00 96.81 261 VAL A CA 1
ATOM 1928 C C . VAL A 1 261 ? 9.599 3.241 -18.806 1.00 96.81 261 VAL A C 1
ATOM 1930 O O . VAL A 1 261 ? 9.360 2.142 -18.315 1.00 96.81 261 VAL A O 1
ATOM 1933 N N . GLU A 1 262 ? 9.721 3.446 -20.119 1.00 95.69 262 GLU A N 1
ATOM 1934 C CA . GLU A 1 262 ? 9.442 2.414 -21.118 1.00 95.69 262 GLU A CA 1
ATOM 1935 C C . GLU A 1 262 ? 10.513 2.384 -22.216 1.00 95.69 262 GLU A C 1
ATOM 1937 O O . GLU A 1 262 ? 10.715 3.381 -22.904 1.00 95.69 262 GLU A O 1
ATOM 1942 N N . PRO A 1 263 ? 11.185 1.246 -22.433 1.00 96.56 263 PRO A N 1
ATOM 1943 C CA . PRO A 1 263 ? 11.327 0.155 -21.474 1.00 96.56 263 PRO A CA 1
ATOM 1944 C C . PRO A 1 263 ? 12.191 0.601 -20.286 1.00 96.56 263 PRO A C 1
ATOM 1946 O O . PRO A 1 263 ? 13.128 1.376 -20.452 1.00 96.56 263 PRO A O 1
ATOM 1949 N N . ASN A 1 264 ? 11.954 0.058 -19.094 1.00 94.25 264 ASN A N 1
ATOM 1950 C CA . ASN A 1 264 ? 12.895 0.097 -17.968 1.00 94.25 264 ASN A CA 1
ATOM 1951 C C . ASN A 1 264 ? 13.680 -1.234 -17.971 1.00 94.25 264 ASN A C 1
ATOM 1953 O O . ASN A 1 264 ? 13.045 -2.277 -17.810 1.00 94.25 264 ASN A O 1
ATOM 1957 N N . PRO A 1 265 ? 15.011 -1.260 -18.215 1.00 96.12 265 PRO A N 1
ATOM 1958 C CA . PRO A 1 265 ? 15.995 -0.222 -17.882 1.00 96.12 265 PRO A CA 1
ATOM 1959 C C . PRO A 1 265 ? 16.573 0.558 -19.080 1.00 96.12 265 PRO A C 1
ATOM 1961 O O . PRO A 1 265 ? 17.769 0.818 -19.118 1.00 96.12 265 PRO A O 1
ATOM 1964 N N . GLY A 1 266 ? 15.769 0.926 -20.076 1.00 97.12 266 GLY A N 1
ATOM 1965 C CA . GLY A 1 266 ? 16.200 1.753 -21.212 1.00 97.12 266 GLY A CA 1
ATOM 1966 C C . GLY A 1 266 ? 16.781 0.969 -22.386 1.00 97.12 266 GLY A C 1
ATOM 1967 O O . GLY A 1 266 ? 17.515 1.537 -23.195 1.00 97.12 266 GLY A O 1
ATOM 1968 N N . LEU A 1 267 ? 16.474 -0.329 -22.490 1.00 97.38 267 LEU A N 1
ATOM 1969 C CA . LEU A 1 267 ? 16.879 -1.196 -23.600 1.00 97.38 267 LEU A CA 1
ATOM 1970 C C . LEU A 1 267 ? 15.698 -2.002 -24.154 1.00 97.38 267 LEU A C 1
ATOM 1972 O O . LEU A 1 267 ? 14.833 -2.439 -23.399 1.00 97.38 267 LEU A O 1
ATOM 1976 N N . ARG A 1 268 ? 15.687 -2.232 -25.468 1.00 96.62 268 ARG A N 1
ATOM 1977 C CA . ARG A 1 268 ? 14.664 -2.990 -26.199 1.00 96.62 268 ARG A CA 1
ATOM 1978 C C . ARG A 1 268 ? 15.330 -3.965 -27.162 1.00 96.62 268 ARG A C 1
ATOM 1980 O O . ARG A 1 268 ? 16.129 -3.555 -28.001 1.00 96.62 268 ARG A O 1
ATOM 1987 N N . THR A 1 269 ? 14.971 -5.243 -27.093 1.00 97.12 269 THR A N 1
ATOM 1988 C CA . THR A 1 269 ? 15.375 -6.224 -28.110 1.00 97.12 269 THR A CA 1
ATOM 1989 C C . THR A 1 269 ? 14.425 -6.160 -29.301 1.00 97.12 269 THR A C 1
ATOM 1991 O O . THR A 1 269 ? 13.207 -6.183 -29.132 1.00 97.12 269 THR A O 1
ATOM 1994 N N . VAL A 1 270 ? 14.983 -6.098 -30.508 1.00 96.56 270 VAL A N 1
ATOM 1995 C CA . VAL A 1 270 ? 14.249 -5.999 -31.774 1.00 96.56 270 VAL A CA 1
ATOM 1996 C C . VAL A 1 270 ? 14.755 -7.042 -32.764 1.00 96.56 270 VAL A C 1
ATOM 1998 O O . VAL A 1 270 ? 15.942 -7.359 -32.795 1.00 96.56 270 VAL A O 1
ATOM 2001 N N . THR A 1 271 ? 13.857 -7.587 -33.584 1.00 95.88 271 THR A N 1
ATOM 2002 C CA . THR A 1 271 ? 14.212 -8.533 -34.652 1.00 95.88 271 THR A CA 1
ATOM 2003 C C . THR A 1 271 ? 13.826 -7.938 -35.994 1.00 95.88 271 THR A C 1
ATOM 2005 O O . THR A 1 271 ? 12.645 -7.794 -36.300 1.00 95.88 271 THR A O 1
ATOM 2008 N N . VAL A 1 272 ? 14.835 -7.574 -36.779 1.00 92.38 272 VAL A N 1
ATOM 2009 C CA . VAL A 1 272 ? 14.687 -7.016 -38.122 1.00 92.38 272 VAL A CA 1
ATOM 2010 C C . VAL A 1 272 ? 14.538 -8.160 -39.111 1.00 92.38 272 VAL A C 1
ATOM 2012 O O . VAL A 1 272 ? 15.356 -9.079 -39.143 1.00 92.38 272 VAL A O 1
ATOM 2015 N N . LEU A 1 273 ? 13.487 -8.093 -39.922 1.00 87.56 273 LEU A N 1
ATOM 2016 C CA . LEU A 1 273 ? 13.244 -8.998 -41.043 1.00 87.56 273 LEU A CA 1
ATOM 2017 C C . LEU A 1 273 ? 13.329 -8.190 -42.348 1.00 87.56 273 LEU A C 1
ATOM 2019 O O . LEU A 1 273 ? 14.229 -7.374 -42.508 1.00 87.56 273 LEU A O 1
ATOM 2023 N N . SER A 1 274 ? 12.400 -8.392 -43.280 1.00 83.31 274 SER A N 1
ATOM 2024 C CA . SER A 1 274 ? 12.326 -7.661 -44.551 1.00 83.31 274 SER A CA 1
ATOM 2025 C C . SER A 1 274 ? 11.310 -6.507 -44.536 1.00 83.31 274 SER A C 1
ATOM 2027 O O . SER A 1 274 ? 10.804 -6.125 -45.590 1.00 83.31 274 SER A O 1
ATOM 2029 N N . THR A 1 275 ? 10.960 -5.981 -43.358 1.00 87.88 275 THR A N 1
ATOM 2030 C CA . THR A 1 275 ? 10.016 -4.863 -43.193 1.00 87.88 275 THR A CA 1
ATOM 2031 C C . THR A 1 275 ? 10.552 -3.819 -42.208 1.00 87.88 275 THR A C 1
ATOM 2033 O O . THR A 1 275 ? 11.167 -4.212 -41.213 1.00 87.88 275 THR A O 1
ATOM 2036 N N . PRO A 1 276 ? 10.278 -2.515 -42.422 1.00 91.00 276 PRO A N 1
ATOM 2037 C CA . PRO A 1 276 ? 10.594 -1.459 -41.461 1.00 91.00 276 PRO A CA 1
ATOM 2038 C C . PRO A 1 276 ? 10.066 -1.751 -40.052 1.00 91.00 276 PRO A C 1
ATOM 2040 O O . PRO A 1 276 ? 8.909 -2.147 -39.894 1.00 91.00 276 PRO A O 1
ATOM 2043 N N . LEU A 1 277 ? 10.887 -1.495 -39.033 1.00 95.69 277 LEU A N 1
ATOM 2044 C CA . LEU A 1 277 ? 10.463 -1.506 -37.633 1.00 95.69 277 LEU A CA 1
ATOM 2045 C C . LEU A 1 277 ? 10.253 -0.068 -37.164 1.00 95.69 277 LEU A C 1
ATOM 2047 O O . LEU A 1 277 ? 11.206 0.673 -36.936 1.00 95.69 277 LEU A O 1
ATOM 2051 N N . LEU A 1 278 ? 8.994 0.332 -37.029 1.00 95.56 278 LEU A N 1
ATOM 2052 C CA . LEU A 1 278 ? 8.613 1.677 -36.595 1.00 95.56 278 LEU A CA 1
ATOM 2053 C C . LEU A 1 278 ? 8.253 1.687 -35.101 1.00 95.56 278 LEU A C 1
ATOM 2055 O O . LEU A 1 278 ? 8.057 0.627 -34.507 1.00 95.56 278 LEU A O 1
ATOM 2059 N N . ASN A 1 279 ? 8.132 2.880 -34.512 1.00 95.12 279 ASN A N 1
ATOM 2060 C CA . ASN A 1 279 ? 7.668 3.105 -33.134 1.00 95.12 279 ASN A CA 1
ATOM 2061 C C . ASN A 1 279 ? 8.466 2.338 -32.068 1.00 95.12 279 ASN A C 1
ATOM 2063 O O . ASN A 1 279 ? 7.911 1.823 -31.098 1.00 95.12 279 ASN A O 1
ATOM 2067 N N . GLN A 1 280 ? 9.781 2.226 -32.257 1.00 97.06 280 GLN A N 1
ATOM 2068 C CA . GLN A 1 280 ? 10.677 1.673 -31.244 1.00 97.06 280 GLN A CA 1
ATOM 2069 C C . GLN A 1 280 ? 10.971 2.740 -30.177 1.00 97.06 280 GLN A C 1
ATOM 2071 O O . GLN A 1 280 ? 12.088 3.229 -30.040 1.00 97.06 280 GLN A O 1
ATOM 2076 N N . ASP A 1 281 ? 9.939 3.179 -29.469 1.00 97.44 281 ASP A N 1
ATOM 2077 C CA . ASP A 1 281 ? 10.012 4.375 -28.632 1.00 97.44 281 ASP A CA 1
ATOM 2078 C C . ASP A 1 281 ? 10.662 4.103 -27.262 1.00 97.44 281 ASP A C 1
ATOM 2080 O O . ASP A 1 281 ? 10.666 2.967 -26.763 1.00 97.44 281 ASP A O 1
ATOM 2084 N N . PHE A 1 282 ? 11.226 5.172 -26.687 1.00 98.38 282 PHE A N 1
ATOM 2085 C CA . PHE A 1 282 ? 11.835 5.212 -25.358 1.00 98.38 282 PHE A CA 1
ATOM 2086 C C . PHE A 1 282 ? 11.272 6.387 -24.542 1.00 98.38 282 PHE A C 1
ATOM 2088 O O . PHE A 1 282 ? 11.566 7.547 -24.837 1.00 98.38 282 PHE A O 1
ATOM 2095 N N . GLY A 1 283 ? 10.493 6.085 -23.507 1.00 97.94 283 GLY A N 1
ATOM 2096 C CA . GLY A 1 283 ? 9.937 7.051 -22.562 1.00 97.94 283 GLY A CA 1
ATOM 2097 C C . GLY A 1 283 ? 10.836 7.232 -21.345 1.00 97.94 283 GLY A C 1
ATOM 2098 O O . GLY A 1 283 ? 11.210 6.256 -20.681 1.00 97.94 283 GLY A O 1
ATOM 2099 N N . LEU A 1 284 ? 11.201 8.480 -21.048 1.00 98.31 284 LEU A N 1
ATOM 2100 C CA . LEU A 1 284 ? 11.947 8.834 -19.842 1.00 98.31 284 LEU A CA 1
ATOM 2101 C C . LEU A 1 284 ? 11.198 9.885 -19.026 1.00 98.31 284 LEU A C 1
ATOM 2103 O O . LEU A 1 284 ? 10.672 10.853 -19.571 1.00 98.31 284 LEU A O 1
ATOM 2107 N N . PHE A 1 285 ? 11.248 9.745 -17.707 1.00 97.75 285 PHE A N 1
ATOM 2108 C CA . PHE A 1 285 ? 10.658 10.683 -16.763 1.00 97.75 285 PHE A CA 1
ATOM 2109 C C . PHE A 1 285 ? 11.732 11.557 -16.115 1.00 97.75 285 PHE A C 1
ATOM 2111 O O . PHE A 1 285 ? 12.733 11.045 -15.617 1.00 97.75 285 PHE A O 1
ATOM 2118 N N . ALA A 1 286 ? 11.514 12.871 -16.091 1.00 97.50 286 ALA A N 1
ATOM 2119 C CA . ALA A 1 286 ? 12.381 13.823 -15.398 1.00 97.50 286 ALA A CA 1
ATOM 2120 C C . ALA A 1 286 ? 11.902 14.011 -13.952 1.00 97.50 286 ALA A C 1
ATOM 2122 O O . ALA A 1 286 ? 10.973 14.783 -13.696 1.00 97.50 286 ALA A O 1
ATOM 2123 N N . GLY A 1 287 ? 12.526 13.309 -13.010 1.00 96.94 287 GLY A N 1
ATOM 2124 C CA . GLY A 1 287 ? 12.105 13.319 -11.615 1.00 96.94 287 GLY A CA 1
ATOM 2125 C C . GLY A 1 287 ? 12.537 12.071 -10.862 1.00 96.94 287 GLY A C 1
ATOM 2126 O O . GLY A 1 287 ? 13.514 11.420 -11.227 1.00 96.94 287 GLY A O 1
ATOM 2127 N N . THR A 1 288 ? 11.799 11.751 -9.809 1.00 97.81 288 THR A N 1
ATOM 2128 C CA . THR A 1 288 ? 12.074 10.637 -8.894 1.00 97.81 288 THR A CA 1
ATOM 2129 C C . THR A 1 288 ? 10.962 9.606 -8.981 1.00 97.81 288 THR A C 1
ATOM 2131 O O . THR A 1 288 ? 9.785 9.968 -9.019 1.00 97.81 288 THR A O 1
ATOM 2134 N N . ARG A 1 289 ? 11.315 8.320 -8.986 1.00 97.56 289 ARG A N 1
ATOM 2135 C CA . ARG A 1 289 ? 10.356 7.216 -8.908 1.00 97.56 289 ARG A CA 1
ATOM 2136 C C . ARG A 1 289 ? 10.453 6.595 -7.526 1.00 97.56 289 ARG A C 1
ATOM 2138 O O . ARG A 1 289 ? 11.498 6.111 -7.109 1.00 97.56 289 ARG A O 1
ATOM 2145 N N . LEU A 1 290 ? 9.343 6.621 -6.810 1.00 97.56 290 LEU A N 1
ATOM 2146 C CA . LEU A 1 290 ? 9.177 5.974 -5.523 1.00 97.56 290 LEU A CA 1
ATOM 2147 C C . LEU A 1 290 ? 8.341 4.716 -5.725 1.00 97.56 290 LEU A C 1
ATOM 2149 O O . LEU A 1 290 ? 7.252 4.777 -6.284 1.00 97.56 290 LEU A O 1
ATOM 2153 N N . GLN A 1 291 ? 8.824 3.588 -5.233 1.00 97.12 291 GLN A N 1
ATOM 2154 C CA . GLN A 1 291 ? 8.154 2.302 -5.354 1.00 97.12 291 GLN A CA 1
ATOM 2155 C C . GLN A 1 291 ? 8.267 1.514 -4.057 1.00 97.12 291 GLN A C 1
ATOM 2157 O O . GLN A 1 291 ? 9.137 1.769 -3.226 1.00 97.12 291 GLN A O 1
ATOM 2162 N N . GLY A 1 292 ? 7.398 0.535 -3.870 1.00 97.56 292 GLY A N 1
ATOM 2163 C CA . GLY A 1 292 ? 7.472 -0.308 -2.690 1.00 97.56 292 GLY A CA 1
ATOM 2164 C C . GLY A 1 292 ? 6.304 -1.255 -2.560 1.00 97.56 292 GLY A C 1
ATOM 2165 O O . GLY A 1 292 ? 5.467 -1.361 -3.456 1.00 97.56 292 GLY A O 1
ATOM 2166 N N . LEU A 1 293 ? 6.283 -1.950 -1.430 1.00 97.94 293 LEU A N 1
ATOM 2167 C CA . LEU A 1 293 ? 5.267 -2.923 -1.068 1.00 97.94 293 LEU A CA 1
ATOM 2168 C C . LEU A 1 293 ? 4.565 -2.496 0.220 1.00 97.94 293 LEU A C 1
ATOM 2170 O O . LEU A 1 293 ? 5.224 -2.091 1.173 1.00 97.94 293 LEU A O 1
ATOM 2174 N N . VAL A 1 294 ? 3.248 -2.661 0.282 1.00 98.25 294 VAL A N 1
ATOM 2175 C CA . VAL A 1 294 ? 2.491 -2.633 1.536 1.00 98.25 294 VAL A CA 1
ATOM 2176 C C . VAL A 1 294 ? 1.989 -4.041 1.846 1.00 98.25 294 VAL A C 1
ATOM 2178 O O . VAL A 1 294 ? 1.395 -4.689 0.981 1.00 98.25 294 VAL A O 1
ATOM 2181 N N . PHE A 1 295 ? 2.226 -4.523 3.064 1.00 96.56 295 PHE A N 1
ATOM 2182 C CA . PHE A 1 295 ? 1.895 -5.889 3.494 1.00 96.56 295 PHE A CA 1
ATOM 2183 C C . PHE A 1 295 ? 1.343 -5.914 4.928 1.00 96.56 295 PHE A C 1
ATOM 2185 O O . PHE A 1 295 ? 1.579 -4.981 5.699 1.00 96.56 295 PHE A O 1
ATOM 2192 N N . LEU A 1 296 ? 0.576 -6.957 5.273 1.00 95.25 296 LEU A N 1
ATOM 2193 C CA . LEU A 1 296 ? 0.041 -7.138 6.627 1.00 95.25 296 LEU A CA 1
ATOM 2194 C C . LEU A 1 296 ? 1.132 -7.643 7.568 1.00 95.25 296 LEU A C 1
ATOM 2196 O O . LEU A 1 296 ? 1.465 -8.823 7.544 1.00 95.25 296 LEU A O 1
ATOM 2200 N N . ASP A 1 297 ? 1.602 -6.768 8.446 1.00 96.25 297 ASP A N 1
ATOM 2201 C CA . ASP A 1 297 ? 2.656 -7.039 9.426 1.00 96.25 297 ASP A CA 1
ATOM 2202 C C . ASP A 1 297 ? 2.056 -7.429 10.788 1.00 96.25 297 ASP A C 1
ATOM 2204 O O . ASP A 1 297 ? 2.215 -6.772 11.817 1.00 96.25 297 ASP A O 1
ATOM 2208 N N . GLN A 1 298 ? 1.238 -8.479 10.750 1.00 93.81 298 GLN A N 1
ATOM 2209 C CA . GLN A 1 298 ? 0.480 -9.001 11.894 1.00 93.81 298 GLN A CA 1
ATOM 2210 C C . GLN A 1 298 ? 0.944 -10.410 12.293 1.00 93.81 298 GLN A C 1
ATOM 2212 O O . GLN A 1 298 ? 0.192 -11.160 12.929 1.00 93.81 298 GLN A O 1
ATOM 2217 N N . GLY A 1 299 ? 2.142 -10.809 11.853 1.00 92.44 299 GLY A N 1
ATOM 2218 C CA . GLY A 1 299 ? 2.775 -12.084 12.171 1.00 92.44 299 GLY A CA 1
ATOM 2219 C C . GLY A 1 299 ? 2.115 -13.294 11.516 1.00 92.44 299 GLY A C 1
ATOM 2220 O O . GLY A 1 299 ? 2.256 -14.410 12.004 1.00 92.44 299 GLY A O 1
ATOM 2221 N N . GLN A 1 300 ? 1.340 -13.115 10.447 1.00 90.62 300 GLN A N 1
ATOM 2222 C CA . GLN A 1 300 ? 0.643 -14.231 9.806 1.00 90.62 300 GLN A CA 1
ATOM 2223 C C . GLN A 1 300 ? 1.636 -15.292 9.295 1.00 90.62 300 GLN A C 1
ATOM 2225 O O . GLN A 1 300 ? 2.742 -14.966 8.881 1.00 90.62 300 GLN A O 1
ATOM 2230 N N . SER A 1 301 ? 1.235 -16.571 9.324 1.00 87.56 301 SER A N 1
ATOM 2231 C CA . SER A 1 301 ? 1.999 -17.690 8.741 1.00 87.56 301 SER A CA 1
ATOM 2232 C C . SER A 1 301 ? 3.431 -17.861 9.289 1.00 87.56 301 SER A C 1
ATOM 2234 O O . SER A 1 301 ? 4.302 -18.422 8.627 1.00 87.56 301 SER A O 1
ATOM 2236 N N . GLY A 1 302 ? 3.662 -17.446 10.540 1.00 85.38 302 GLY A N 1
ATOM 2237 C CA . GLY A 1 302 ? 4.965 -17.542 11.205 1.00 85.38 302 GLY A CA 1
ATOM 2238 C C . GLY A 1 302 ? 5.851 -16.311 11.018 1.00 85.38 302 GLY A C 1
ATOM 2239 O O . GLY A 1 302 ? 7.035 -16.373 11.350 1.00 85.38 302 GLY A O 1
ATOM 2240 N N . GLY A 1 303 ? 5.295 -15.213 10.499 1.00 93.06 303 GLY A N 1
ATOM 2241 C CA . GLY A 1 303 ? 5.976 -13.928 10.465 1.00 93.06 303 GLY A CA 1
ATOM 2242 C C . GLY A 1 303 ? 6.211 -13.337 11.858 1.00 93.06 303 GLY A C 1
ATOM 2243 O O . GLY A 1 303 ? 5.522 -13.686 12.826 1.00 93.06 303 GLY A O 1
ATOM 2244 N N . ILE A 1 304 ? 7.200 -12.451 11.965 1.00 95.50 304 ILE A N 1
ATOM 2245 C CA . ILE A 1 304 ? 7.466 -11.693 13.191 1.00 95.50 304 ILE A CA 1
ATOM 2246 C C . ILE A 1 304 ? 6.572 -10.448 13.154 1.00 95.50 304 ILE A C 1
ATOM 2248 O O . ILE A 1 304 ? 6.825 -9.579 12.333 1.00 95.50 304 ILE A O 1
ATOM 2252 N N . PRO A 1 305 ? 5.549 -10.338 14.022 1.00 96.06 305 PRO A N 1
ATOM 2253 C CA . PRO A 1 305 ? 4.605 -9.228 13.969 1.00 96.06 305 PRO A CA 1
ATOM 2254 C C . PRO A 1 305 ? 5.274 -7.894 14.308 1.00 96.06 305 PRO A C 1
ATOM 2256 O O . PRO A 1 305 ? 6.088 -7.815 15.232 1.00 96.06 305 PRO A O 1
ATOM 2259 N N . ASN A 1 306 ? 4.812 -6.835 13.649 1.00 96.50 306 ASN A N 1
ATOM 2260 C CA . ASN A 1 306 ? 5.203 -5.444 13.867 1.00 96.50 306 ASN A CA 1
ATOM 2261 C C . ASN A 1 306 ? 6.698 -5.167 13.631 1.00 96.50 306 ASN A C 1
ATOM 2263 O O . ASN A 1 306 ? 7.250 -4.222 14.207 1.00 96.50 306 ASN A O 1
ATOM 2267 N N . ASP A 1 307 ? 7.372 -5.983 12.819 1.00 95.75 307 ASP A N 1
ATOM 2268 C CA . ASP A 1 307 ? 8.806 -5.849 12.565 1.00 95.75 307 ASP A CA 1
ATOM 2269 C C . ASP A 1 307 ? 9.141 -5.030 11.308 1.00 95.75 307 ASP A C 1
ATOM 2271 O O . ASP A 1 307 ? 10.310 -4.723 11.068 1.00 95.75 307 ASP A O 1
ATOM 2275 N N . ALA A 1 308 ? 8.116 -4.638 10.551 1.00 96.00 308 ALA A N 1
ATOM 2276 C CA . ALA A 1 308 ? 8.158 -3.909 9.292 1.00 96.00 308 ALA A CA 1
ATOM 2277 C C . ALA A 1 308 ? 9.027 -4.569 8.208 1.00 96.00 308 ALA A C 1
ATOM 2279 O O . ALA A 1 308 ? 9.532 -3.893 7.303 1.00 96.00 308 ALA A O 1
ATOM 2280 N N . ARG A 1 309 ? 9.162 -5.900 8.251 1.00 94.62 309 ARG A N 1
ATOM 2281 C CA . ARG A 1 309 ? 9.777 -6.719 7.203 1.00 94.62 309 ARG A CA 1
ATOM 2282 C C . ARG A 1 309 ? 8.780 -7.743 6.706 1.00 94.62 309 ARG A C 1
ATOM 2284 O O . ARG A 1 309 ? 8.302 -8.554 7.477 1.00 94.62 309 ARG A O 1
ATOM 2291 N N . GLN A 1 310 ? 8.580 -7.809 5.392 1.00 93.81 310 GLN A N 1
ATOM 2292 C CA . GLN A 1 310 ? 7.773 -8.890 4.840 1.00 93.81 310 GLN A CA 1
ATOM 2293 C C . GLN A 1 310 ? 8.513 -10.219 5.031 1.00 93.81 310 GLN A C 1
ATOM 2295 O O . GLN A 1 310 ? 9.485 -10.521 4.332 1.00 93.81 310 GLN A O 1
ATOM 2300 N N . ASN A 1 311 ? 8.061 -11.011 5.993 1.00 92.81 311 ASN A N 1
ATOM 2301 C CA . ASN A 1 311 ? 8.618 -12.312 6.328 1.00 92.81 311 ASN A CA 1
ATOM 2302 C C . ASN A 1 311 ? 7.469 -13.311 6.552 1.00 92.81 311 ASN A C 1
ATOM 2304 O O . ASN A 1 311 ? 6.304 -12.964 6.403 1.00 92.81 311 ASN A O 1
ATOM 2308 N N . GLY A 1 312 ? 7.775 -14.593 6.769 1.00 87.50 312 GLY A N 1
ATOM 2309 C CA . GLY A 1 312 ? 6.749 -15.585 7.125 1.00 87.50 312 GLY A CA 1
ATOM 2310 C C . GLY A 1 312 ? 5.563 -15.733 6.157 1.00 87.50 312 GLY A C 1
ATOM 2311 O O . GLY A 1 312 ? 4.535 -16.240 6.571 1.00 87.50 312 GLY A O 1
ATOM 2312 N N . GLN A 1 313 ? 5.680 -15.329 4.883 1.00 88.06 313 GLN A N 1
ATOM 2313 C CA . GLN A 1 313 ? 4.555 -15.262 3.926 1.00 88.06 313 GLN A CA 1
ATOM 2314 C C . GLN A 1 313 ? 3.439 -14.279 4.332 1.00 88.06 313 GLN A C 1
ATOM 2316 O O . GLN A 1 313 ? 2.266 -14.500 4.026 1.00 88.06 313 GLN A O 1
ATOM 2321 N N . GLU A 1 314 ? 3.792 -13.181 4.999 1.00 93.19 314 GLU A N 1
ATOM 2322 C CA . GLU A 1 314 ? 2.868 -12.082 5.260 1.00 93.19 314 GLU A CA 1
ATOM 2323 C C . GLU A 1 314 ? 2.286 -11.513 3.955 1.00 93.19 314 GLU A C 1
ATOM 2325 O O . GLU A 1 314 ? 3.036 -11.167 3.026 1.00 93.19 314 GLU A O 1
ATOM 2330 N N . PRO A 1 315 ? 0.946 -11.448 3.841 1.00 92.88 315 PRO A N 1
ATOM 2331 C CA . PRO A 1 315 ? 0.298 -11.169 2.574 1.00 92.88 315 PRO A CA 1
ATOM 2332 C C . PRO A 1 315 ? 0.410 -9.687 2.190 1.00 92.88 315 PRO A C 1
ATOM 2334 O O . PRO A 1 315 ? 0.374 -8.807 3.057 1.00 92.88 315 PRO A O 1
ATOM 2337 N N . PRO A 1 316 ? 0.485 -9.385 0.884 1.00 95.44 316 PRO A N 1
ATOM 2338 C CA . PRO A 1 316 ? 0.371 -8.017 0.401 1.00 95.44 316 PRO A CA 1
ATOM 2339 C C . PRO A 1 316 ? -1.018 -7.426 0.679 1.00 95.44 316 PRO A C 1
ATOM 2341 O O . PRO A 1 316 ? -2.014 -8.150 0.730 1.00 95.44 316 PRO A O 1
ATOM 2344 N N . VAL A 1 317 ? -1.104 -6.097 0.794 1.00 95.31 317 VAL A N 1
ATOM 2345 C CA . VAL A 1 317 ? -2.375 -5.382 0.991 1.00 95.31 317 VAL A CA 1
ATOM 2346 C C . VAL A 1 317 ? -2.714 -4.550 -0.232 1.00 95.31 317 VAL A C 1
ATOM 2348 O O . VAL A 1 317 ? -2.043 -3.565 -0.536 1.00 95.31 317 VAL A O 1
ATOM 2351 N N . ALA A 1 318 ? -3.807 -4.911 -0.895 1.00 96.75 318 ALA A N 1
ATOM 2352 C CA . ALA A 1 318 ? -4.367 -4.152 -2.005 1.00 96.75 318 ALA A CA 1
ATOM 2353 C C . ALA A 1 318 ? -5.210 -2.960 -1.527 1.00 96.75 318 ALA A C 1
ATOM 2355 O O . ALA A 1 318 ? -5.773 -2.978 -0.431 1.00 96.75 318 ALA A O 1
ATOM 2356 N N . GLY A 1 319 ? -5.348 -1.936 -2.372 1.00 96.44 319 GLY A N 1
ATOM 2357 C CA . GLY A 1 319 ? -6.268 -0.824 -2.119 1.00 96.44 319 GLY A CA 1
ATOM 2358 C C . GLY A 1 319 ? -5.787 0.206 -1.088 1.00 96.44 319 GLY A C 1
ATOM 2359 O O . GLY A 1 319 ? -6.537 1.120 -0.746 1.00 96.44 319 GLY A O 1
ATOM 2360 N N . VAL A 1 320 ? -4.551 0.103 -0.592 1.00 97.69 320 VAL A N 1
ATOM 2361 C CA . VAL A 1 320 ? -3.982 1.083 0.342 1.00 97.69 320 VAL A CA 1
ATOM 2362 C C . VAL A 1 320 ? -3.584 2.328 -0.432 1.00 97.69 320 VAL A C 1
ATOM 2364 O O . VAL A 1 320 ? -2.840 2.245 -1.405 1.00 97.69 320 VAL A O 1
ATOM 2367 N N . SER A 1 321 ? -4.077 3.489 -0.004 1.00 97.81 321 SER A N 1
ATOM 2368 C CA . SER A 1 321 ? -3.721 4.768 -0.618 1.00 97.81 321 SER A CA 1
ATOM 2369 C C . SER A 1 321 ? -2.459 5.337 0.021 1.00 97.81 321 SER A C 1
ATOM 2371 O O . SER A 1 321 ? -2.387 5.503 1.240 1.00 97.81 321 SER A O 1
ATOM 2373 N N . LEU A 1 322 ? -1.485 5.677 -0.814 1.00 98.19 322 LEU A N 1
ATOM 2374 C CA . LEU A 1 322 ? -0.279 6.397 -0.439 1.00 98.19 322 LEU A CA 1
ATOM 2375 C C . LEU A 1 322 ? -0.308 7.792 -1.040 1.00 98.19 322 LEU A C 1
ATOM 2377 O O . LEU A 1 322 ? -0.783 7.994 -2.158 1.00 98.19 322 LEU A O 1
ATOM 2381 N N . ARG A 1 323 ? 0.228 8.751 -0.293 1.00 97.56 323 ARG A N 1
ATOM 2382 C CA . ARG A 1 323 ? 0.285 10.155 -0.682 1.00 97.56 323 ARG A CA 1
ATOM 2383 C C . ARG A 1 323 ? 1.693 10.695 -0.499 1.00 97.56 323 ARG A C 1
ATOM 2385 O O . ARG A 1 323 ? 2.230 10.598 0.597 1.00 97.56 323 ARG A O 1
ATOM 2392 N N . LEU A 1 324 ? 2.244 11.304 -1.543 1.00 97.88 324 LEU A N 1
ATOM 2393 C CA . LEU A 1 324 ? 3.490 12.064 -1.503 1.00 97.88 324 LEU A CA 1
ATOM 2394 C C . LEU A 1 324 ? 3.178 13.544 -1.754 1.00 97.88 324 LEU A C 1
ATOM 2396 O O . LEU A 1 324 ? 2.534 13.864 -2.753 1.00 97.88 324 LEU A O 1
ATOM 2400 N N . ASN A 1 325 ? 3.588 14.445 -0.859 1.00 96.69 325 ASN A N 1
ATOM 2401 C CA . ASN A 1 325 ? 3.298 15.879 -0.986 1.00 96.69 325 ASN A CA 1
ATOM 2402 C C . ASN A 1 325 ? 4.414 16.791 -0.442 1.00 96.69 325 ASN A C 1
ATOM 2404 O O . ASN A 1 325 ? 5.225 16.370 0.373 1.00 96.69 325 ASN A O 1
ATOM 2408 N N . ASN A 1 326 ? 4.415 18.064 -0.853 1.00 94.25 326 ASN A N 1
ATOM 2409 C CA . ASN A 1 326 ? 5.321 19.123 -0.363 1.00 94.25 326 ASN A CA 1
ATOM 2410 C C . ASN A 1 326 ? 4.537 20.352 0.158 1.00 94.25 326 ASN A C 1
ATOM 2412 O O . ASN A 1 326 ? 4.956 21.494 -0.009 1.00 94.25 326 ASN A O 1
ATOM 2416 N N . ALA A 1 327 ? 3.351 20.114 0.730 1.00 88.00 327 ALA A N 1
ATOM 2417 C CA . ALA A 1 327 ? 2.332 21.108 1.106 1.00 88.00 327 ALA A CA 1
ATOM 2418 C C . ALA A 1 327 ? 1.651 21.878 -0.049 1.00 88.00 327 ALA A C 1
ATOM 2420 O O . ALA A 1 327 ? 0.559 22.399 0.165 1.00 88.00 327 ALA A O 1
ATOM 2421 N N . ILE A 1 328 ? 2.226 21.915 -1.257 1.00 93.00 328 ILE A N 1
ATOM 2422 C CA . ILE A 1 328 ? 1.636 22.583 -2.434 1.00 93.00 328 ILE A CA 1
ATOM 2423 C C . ILE A 1 328 ? 1.109 21.552 -3.433 1.00 93.00 328 ILE A C 1
ATOM 2425 O O . ILE A 1 328 ? -0.046 21.597 -3.847 1.00 93.00 328 ILE A O 1
ATOM 2429 N N . GLN A 1 329 ? 1.963 20.610 -3.819 1.00 96.25 329 GLN A N 1
ATOM 2430 C CA . GLN A 1 329 ? 1.674 19.547 -4.772 1.00 96.25 329 GLN A CA 1
ATOM 2431 C C . GLN A 1 329 ? 1.412 18.235 -4.046 1.00 96.25 329 GLN A C 1
ATOM 2433 O O . GLN A 1 329 ? 1.863 18.020 -2.920 1.00 96.25 329 GLN A O 1
ATOM 2438 N N . THR A 1 330 ? 0.653 17.348 -4.683 1.00 96.00 330 THR A N 1
ATOM 2439 C CA . THR A 1 330 ? 0.316 16.033 -4.141 1.00 96.00 330 THR A CA 1
ATOM 2440 C C . THR A 1 330 ? 0.229 15.014 -5.269 1.00 96.00 330 THR A C 1
ATOM 2442 O O . THR A 1 330 ? -0.459 15.251 -6.258 1.00 96.00 330 THR A O 1
ATOM 2445 N N . VAL A 1 331 ? 0.884 13.867 -5.087 1.00 96.38 331 VAL A N 1
ATOM 2446 C CA . VAL A 1 331 ? 0.694 12.659 -5.898 1.00 96.38 331 VAL A CA 1
ATOM 2447 C C . VAL A 1 331 ? 0.124 11.573 -5.004 1.00 96.38 331 VAL A C 1
ATOM 2449 O O . VAL A 1 331 ? 0.525 11.435 -3.845 1.00 96.38 331 VAL A O 1
ATOM 2452 N N . THR A 1 332 ? -0.797 10.787 -5.543 1.00 97.00 332 THR A N 1
ATOM 2453 C CA . THR A 1 332 ? -1.357 9.626 -4.857 1.00 97.00 332 THR A CA 1
ATOM 2454 C C . THR A 1 332 ? -1.216 8.378 -5.706 1.00 97.00 332 THR A C 1
ATOM 2456 O O . THR A 1 332 ? -1.331 8.444 -6.927 1.00 97.00 332 THR A O 1
ATOM 2459 N N . ALA A 1 333 ? -1.022 7.244 -5.045 1.00 97.00 333 ALA A N 1
ATOM 2460 C CA . ALA A 1 333 ? -1.065 5.926 -5.654 1.00 97.00 333 ALA A CA 1
ATOM 2461 C C . ALA A 1 333 ? -1.866 4.994 -4.754 1.00 97.00 333 ALA A C 1
ATOM 2463 O O . ALA A 1 333 ? -1.924 5.183 -3.538 1.00 97.00 333 ALA A O 1
ATOM 2464 N N . THR A 1 334 ? -2.462 3.977 -5.356 1.00 97.69 334 THR A N 1
ATOM 246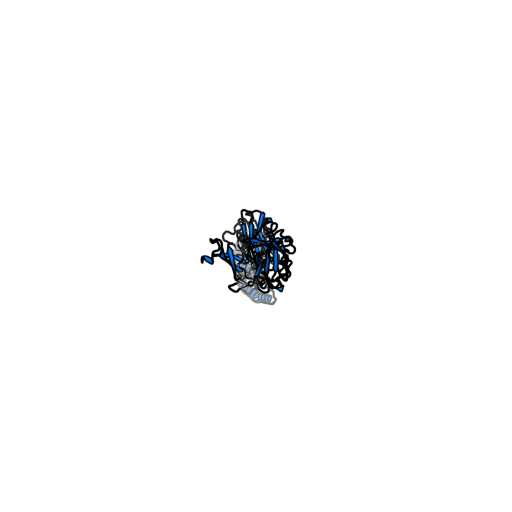5 C CA . THR A 1 334 ? -3.144 2.908 -4.635 1.00 97.69 334 THR A CA 1
ATOM 2466 C C . THR A 1 334 ? -2.409 1.609 -4.901 1.00 97.69 334 THR A C 1
ATOM 2468 O O . THR A 1 334 ? -2.005 1.355 -6.035 1.00 97.69 334 THR A O 1
ATOM 2471 N N . THR A 1 335 ? -2.212 0.797 -3.866 1.00 98.31 335 THR A N 1
ATOM 2472 C CA . THR A 1 335 ? -1.539 -0.492 -4.023 1.00 98.31 335 THR A CA 1
ATOM 2473 C C . THR A 1 335 ? -2.352 -1.448 -4.891 1.00 98.31 335 THR A C 1
ATOM 2475 O O . THR A 1 335 ? -3.575 -1.563 -4.741 1.00 98.31 335 THR A O 1
ATOM 2478 N N . GLY A 1 336 ? -1.661 -2.146 -5.793 1.00 97.88 336 GLY A N 1
ATOM 2479 C CA . GLY A 1 336 ? -2.229 -3.212 -6.614 1.00 97.88 336 GLY A CA 1
ATOM 2480 C C . GLY A 1 336 ? -2.592 -4.455 -5.798 1.00 97.88 336 GLY A C 1
ATOM 2481 O O . GLY A 1 336 ? -2.393 -4.514 -4.585 1.00 97.88 336 GLY A O 1
ATOM 2482 N N . THR A 1 337 ? -3.104 -5.492 -6.465 1.00 96.75 337 THR A N 1
ATOM 2483 C CA . THR A 1 337 ? -3.444 -6.780 -5.824 1.00 96.75 337 THR A CA 1
ATOM 2484 C C . THR A 1 337 ? -2.238 -7.494 -5.213 1.00 96.75 337 THR A C 1
ATOM 2486 O O . THR A 1 337 ? -2.393 -8.318 -4.321 1.00 96.75 337 THR A O 1
ATOM 2489 N N . ASP A 1 338 ? -1.040 -7.177 -5.693 1.00 96.44 338 ASP A N 1
ATOM 2490 C CA . ASP A 1 338 ? 0.248 -7.644 -5.185 1.00 96.44 338 ASP A CA 1
ATOM 2491 C C . ASP A 1 338 ? 0.827 -6.731 -4.087 1.00 96.44 338 ASP A C 1
ATOM 2493 O O . ASP A 1 338 ? 1.964 -6.927 -3.664 1.00 96.44 338 ASP A O 1
ATOM 2497 N N . GLY A 1 339 ? 0.065 -5.729 -3.632 1.00 97.31 339 GLY A N 1
ATOM 2498 C CA . GLY A 1 339 ? 0.455 -4.776 -2.593 1.00 97.31 339 GLY A CA 1
ATOM 2499 C C . GLY A 1 339 ? 1.479 -3.741 -3.046 1.00 97.31 339 GLY A C 1
ATOM 2500 O O . GLY A 1 339 ? 1.913 -2.923 -2.232 1.00 97.31 339 GLY A O 1
ATOM 2501 N N . ARG A 1 340 ? 1.896 -3.761 -4.316 1.00 98.19 340 ARG A N 1
ATOM 2502 C CA . ARG A 1 340 ? 2.909 -2.841 -4.828 1.00 98.19 340 ARG A CA 1
ATOM 2503 C C . ARG A 1 340 ? 2.299 -1.514 -5.235 1.00 98.19 340 ARG A C 1
ATOM 2505 O O . ARG A 1 340 ? 1.151 -1.447 -5.670 1.00 98.19 340 ARG A O 1
ATOM 2512 N N . TYR A 1 341 ? 3.087 -0.455 -5.117 1.00 98.06 341 TYR A N 1
ATOM 2513 C CA . TYR A 1 341 ? 2.728 0.873 -5.596 1.00 98.06 341 TYR A CA 1
ATOM 2514 C C . TYR A 1 341 ? 3.927 1.544 -6.266 1.00 98.06 341 TYR A C 1
ATOM 2516 O O . TYR A 1 341 ? 5.079 1.249 -5.935 1.00 98.06 341 TYR A O 1
ATOM 2524 N N . THR A 1 342 ? 3.629 2.496 -7.150 1.00 96.94 342 THR A N 1
ATOM 2525 C CA . THR A 1 342 ? 4.613 3.396 -7.755 1.00 96.94 342 THR A CA 1
ATOM 2526 C C . THR A 1 342 ? 4.063 4.819 -7.740 1.00 96.94 342 THR A C 1
ATOM 2528 O O . THR A 1 342 ? 2.903 5.053 -8.066 1.00 96.94 342 THR A O 1
ATOM 2531 N N . LEU A 1 343 ? 4.899 5.770 -7.346 1.00 97.25 343 LEU A N 1
ATOM 2532 C CA . LEU A 1 343 ? 4.654 7.205 -7.346 1.00 97.25 343 LEU A CA 1
ATOM 2533 C C . LEU A 1 343 ? 5.774 7.874 -8.140 1.00 97.25 343 LEU A C 1
ATOM 2535 O O . LEU A 1 343 ? 6.947 7.554 -7.953 1.00 97.25 343 LEU A O 1
ATOM 2539 N N . TYR A 1 344 ? 5.420 8.832 -8.987 1.00 96.88 344 TYR A N 1
ATOM 2540 C CA . TYR A 1 344 ? 6.379 9.627 -9.745 1.00 96.88 344 TYR A CA 1
ATOM 2541 C C . TYR A 1 344 ? 6.334 11.070 -9.259 1.00 96.88 344 TYR A C 1
ATOM 2543 O O . TYR A 1 344 ? 5.265 11.675 -9.214 1.00 96.88 344 TYR A O 1
ATOM 2551 N N . TRP A 1 345 ? 7.487 11.607 -8.871 1.00 97.19 345 TRP A N 1
ATOM 2552 C CA . TRP A 1 345 ? 7.639 12.969 -8.372 1.00 97.19 345 TRP A CA 1
ATOM 2553 C C . TRP A 1 345 ? 8.396 13.827 -9.396 1.00 97.19 345 TRP A C 1
ATOM 2555 O O . TRP A 1 345 ? 9.595 13.603 -9.589 1.00 97.19 345 TRP A O 1
ATOM 2565 N N . PRO A 1 346 ? 7.727 14.769 -10.087 1.00 96.50 346 PRO A N 1
ATOM 2566 C CA . PRO A 1 346 ? 8.354 15.599 -11.115 1.00 96.50 346 PRO A CA 1
ATOM 2567 C C . PRO A 1 346 ? 9.475 16.485 -10.568 1.00 96.50 346 PRO A C 1
ATOM 2569 O O . PRO A 1 346 ? 9.352 17.069 -9.494 1.00 96.50 346 PRO A O 1
ATOM 2572 N N . ALA A 1 347 ? 10.554 16.644 -11.336 1.00 95.44 347 ALA A N 1
ATOM 2573 C CA . ALA A 1 347 ? 11.703 17.455 -10.928 1.00 95.44 347 ALA A CA 1
ATOM 2574 C C . ALA A 1 347 ? 11.344 18.927 -10.644 1.00 95.44 347 ALA A C 1
ATOM 2576 O O . ALA A 1 347 ? 11.896 19.545 -9.735 1.00 95.44 347 ALA A O 1
ATOM 2577 N N . GLU A 1 348 ? 10.386 19.488 -11.385 1.00 94.31 348 GLU A N 1
ATOM 2578 C CA . GLU A 1 348 ? 9.882 20.852 -11.181 1.00 94.31 348 GLU A CA 1
ATOM 2579 C C . GLU A 1 348 ? 9.182 21.081 -9.827 1.00 94.31 348 GLU A C 1
ATOM 2581 O O . GLU A 1 348 ? 8.899 22.225 -9.472 1.00 94.31 348 GLU A O 1
ATOM 2586 N N . TRP A 1 349 ? 8.881 20.022 -9.071 1.00 95.38 349 TRP A N 1
ATOM 2587 C CA . TRP A 1 349 ? 8.181 20.095 -7.782 1.00 95.38 349 TRP A CA 1
ATOM 2588 C C . TRP A 1 349 ? 9.143 20.200 -6.587 1.00 95.38 349 TRP A C 1
ATOM 2590 O O . TRP A 1 349 ? 8.718 20.322 -5.437 1.00 95.38 349 TRP A O 1
ATOM 2600 N N . GLY A 1 350 ? 10.452 20.211 -6.854 1.00 94.62 350 GLY A N 1
ATOM 2601 C CA . GLY A 1 350 ? 11.504 20.321 -5.849 1.00 94.62 350 GLY A CA 1
ATOM 2602 C C . GLY A 1 350 ? 11.960 18.969 -5.303 1.00 94.62 350 GLY A C 1
ATOM 2603 O O . GLY A 1 350 ? 11.472 17.915 -5.701 1.00 94.62 350 GLY A O 1
ATOM 2604 N N . ASN A 1 351 ? 12.916 19.013 -4.374 1.00 96.69 351 ASN A N 1
ATOM 2605 C CA . ASN A 1 351 ? 13.683 17.836 -3.946 1.00 96.69 351 ASN A CA 1
ATOM 2606 C C . ASN A 1 351 ? 13.247 17.284 -2.582 1.00 96.69 351 ASN A C 1
ATOM 2608 O O . ASN A 1 351 ? 13.895 16.396 -2.041 1.00 96.69 351 ASN A O 1
ATOM 2612 N N . THR A 1 352 ? 12.178 17.816 -1.993 1.00 96.19 352 THR A N 1
ATOM 2613 C CA . THR A 1 352 ? 11.675 17.377 -0.689 1.00 96.19 352 THR A CA 1
ATOM 2614 C C . THR A 1 352 ? 10.210 16.986 -0.789 1.00 96.19 352 THR A C 1
ATOM 2616 O O . THR A 1 352 ? 9.400 17.683 -1.401 1.00 96.19 352 THR A O 1
ATOM 2619 N N . GLY A 1 353 ? 9.867 15.861 -0.168 1.00 95.94 353 GLY A N 1
ATOM 2620 C CA . GLY A 1 353 ? 8.497 15.373 -0.101 1.00 95.94 353 GLY A CA 1
ATOM 2621 C C . GLY A 1 353 ? 8.226 14.634 1.201 1.00 95.94 353 GLY A C 1
ATOM 2622 O O . GLY A 1 353 ? 9.140 14.197 1.897 1.00 95.94 353 GLY A O 1
ATOM 2623 N N . THR A 1 354 ? 6.952 14.493 1.534 1.00 97.12 354 THR A N 1
ATOM 2624 C CA . THR A 1 354 ? 6.475 13.760 2.702 1.00 97.12 354 THR A CA 1
ATOM 2625 C C . THR A 1 354 ? 5.573 12.625 2.238 1.00 97.12 354 THR A C 1
ATOM 2627 O O . THR A 1 354 ? 4.568 12.871 1.574 1.00 97.12 354 THR A O 1
ATOM 2630 N N . LEU A 1 355 ? 5.943 11.384 2.560 1.00 97.88 355 LEU A N 1
ATOM 2631 C CA . LEU A 1 355 ? 5.191 10.183 2.202 1.00 97.88 355 LEU A CA 1
ATOM 2632 C C . LEU A 1 355 ? 4.296 9.732 3.360 1.00 97.88 355 LEU A C 1
ATOM 2634 O O . LEU A 1 355 ? 4.755 9.525 4.483 1.00 97.88 355 LEU A O 1
ATOM 2638 N N . THR A 1 356 ? 3.013 9.540 3.080 1.00 97.56 356 THR A N 1
ATOM 2639 C CA . THR A 1 356 ? 1.997 9.129 4.054 1.00 97.56 356 THR A CA 1
ATOM 2640 C C . THR A 1 356 ? 1.224 7.922 3.533 1.00 97.56 356 THR A C 1
ATOM 2642 O O . THR A 1 356 ? 0.742 7.934 2.400 1.00 97.56 356 THR A O 1
ATOM 2645 N N . VAL A 1 357 ? 1.061 6.906 4.378 1.00 98.00 357 VAL A N 1
ATOM 2646 C CA . VAL A 1 357 ? 0.139 5.781 4.187 1.00 98.00 357 VAL A CA 1
ATOM 2647 C C . VAL A 1 357 ? -1.192 6.133 4.852 1.00 98.00 357 VAL A C 1
ATOM 2649 O O . VAL A 1 357 ? -1.230 6.557 6.010 1.00 98.00 357 VAL A O 1
ATOM 2652 N N . LEU A 1 358 ? -2.297 5.995 4.119 1.00 96.19 358 LEU A N 1
ATOM 2653 C CA . LEU A 1 358 ? -3.623 6.417 4.570 1.00 96.19 358 LEU A CA 1
ATOM 2654 C C . LEU A 1 358 ? -4.501 5.227 4.973 1.00 96.19 358 LEU A C 1
ATOM 2656 O O . LEU A 1 358 ? -4.469 4.165 4.356 1.00 96.19 358 LEU A O 1
ATOM 2660 N N . GLY A 1 359 ? -5.346 5.447 5.984 1.00 93.38 359 GLY A N 1
ATOM 2661 C CA . GLY A 1 359 ? -6.427 4.529 6.357 1.00 93.38 359 GLY A CA 1
ATOM 2662 C C . GLY A 1 359 ? -6.013 3.305 7.178 1.00 93.38 359 GLY A C 1
ATOM 2663 O O . GLY A 1 359 ? -6.873 2.477 7.465 1.00 93.38 359 GLY A O 1
ATOM 2664 N N . ARG A 1 360 ? -4.739 3.182 7.570 1.00 94.31 360 ARG A N 1
ATOM 2665 C CA . ARG A 1 360 ? -4.218 2.068 8.379 1.00 94.31 360 ARG A CA 1
ATOM 2666 C C . ARG A 1 360 ? -3.093 2.523 9.317 1.00 94.31 360 ARG A C 1
ATOM 2668 O O . ARG A 1 360 ? -2.336 3.415 8.929 1.00 94.31 360 ARG A O 1
ATOM 2675 N N . PRO A 1 361 ? -2.938 1.904 10.502 1.00 96.69 361 PRO A N 1
ATOM 2676 C CA . PRO A 1 361 ? -1.713 2.007 11.285 1.00 96.69 361 PRO A CA 1
ATOM 2677 C C . PRO A 1 361 ? -0.531 1.372 10.549 1.00 96.69 361 PRO A C 1
ATOM 2679 O O . PRO A 1 361 ? -0.656 0.304 9.946 1.00 96.69 361 PRO A O 1
ATOM 2682 N N . VAL A 1 362 ? 0.621 2.029 10.635 1.00 97.69 362 VAL A N 1
ATOM 2683 C CA . VAL A 1 362 ? 1.884 1.586 10.039 1.00 97.69 362 VAL A CA 1
ATOM 2684 C C . VAL A 1 362 ? 2.758 1.021 11.149 1.00 97.69 362 VAL A C 1
ATOM 2686 O O . VAL A 1 362 ? 2.961 1.694 12.152 1.00 97.69 362 VAL A O 1
ATOM 2689 N N . THR A 1 363 ? 3.298 -0.181 10.979 1.00 97.62 363 THR A N 1
ATOM 2690 C CA . THR A 1 363 ? 4.233 -0.793 11.941 1.00 97.62 363 THR A CA 1
ATOM 2691 C C . THR A 1 363 ? 5.660 -0.293 11.744 1.00 97.62 363 THR A C 1
ATOM 2693 O O . THR A 1 363 ? 6.434 -0.191 12.695 1.00 97.62 363 THR A O 1
ATOM 2696 N N . GLY A 1 364 ? 5.999 0.101 10.519 1.00 97.62 364 GLY A N 1
ATOM 2697 C CA . GLY A 1 364 ? 7.265 0.723 10.167 1.00 97.62 364 GLY A CA 1
ATOM 2698 C C . GLY A 1 364 ? 7.455 0.833 8.660 1.00 97.62 364 GLY A C 1
ATOM 2699 O O . GLY A 1 364 ? 6.562 0.522 7.870 1.00 97.62 364 GLY A O 1
ATOM 2700 N N . VAL A 1 365 ? 8.645 1.277 8.269 1.00 97.88 365 VAL A N 1
ATOM 2701 C CA . VAL A 1 365 ? 9.064 1.418 6.874 1.00 97.88 365 VAL A CA 1
ATOM 2702 C C . VAL A 1 365 ? 10.426 0.772 6.653 1.00 97.88 365 VAL A C 1
ATOM 2704 O O . VAL A 1 365 ? 11.324 0.888 7.487 1.00 97.88 365 VAL A O 1
ATOM 2707 N N . SER A 1 366 ? 10.595 0.130 5.502 1.00 97.00 366 SER A N 1
ATOM 2708 C CA . SER A 1 366 ? 11.867 -0.396 5.022 1.00 97.00 366 SER A CA 1
ATOM 2709 C C . SER A 1 366 ? 12.286 0.268 3.716 1.00 97.00 366 SER A C 1
ATOM 2711 O O . SER A 1 366 ? 11.472 0.424 2.806 1.00 97.00 366 SER A O 1
ATOM 2713 N N . ASP A 1 367 ? 13.569 0.601 3.590 1.00 95.06 367 ASP A N 1
ATOM 2714 C CA . ASP A 1 367 ? 14.162 1.057 2.325 1.00 95.06 367 ASP A CA 1
ATOM 2715 C C . ASP A 1 367 ? 14.712 -0.086 1.448 1.00 95.06 367 ASP A C 1
ATOM 2717 O O . ASP A 1 367 ? 15.378 0.157 0.443 1.00 95.06 367 ASP A O 1
ATOM 2721 N N . GLY A 1 368 ? 14.429 -1.338 1.827 1.00 90.56 368 GLY A N 1
ATOM 2722 C CA . GLY A 1 368 ? 14.981 -2.549 1.216 1.00 90.56 368 GLY A CA 1
ATOM 2723 C C . GLY A 1 368 ? 16.247 -3.066 1.905 1.00 90.56 368 GLY A C 1
ATOM 2724 O O . GLY A 1 368 ? 16.617 -4.220 1.701 1.00 90.56 368 GLY A O 1
ATOM 2725 N N . THR A 1 369 ? 16.886 -2.256 2.754 1.00 91.50 369 THR A N 1
ATOM 2726 C CA . THR A 1 369 ? 18.085 -2.641 3.519 1.00 91.50 369 THR A CA 1
ATOM 2727 C C . THR A 1 369 ? 17.906 -2.430 5.019 1.00 91.50 369 THR A C 1
ATOM 2729 O O . THR A 1 369 ? 18.155 -3.331 5.822 1.00 91.50 369 THR A O 1
ATOM 2732 N N . THR A 1 370 ? 17.416 -1.254 5.394 1.00 95.25 370 THR A N 1
ATOM 2733 C CA . THR A 1 370 ? 17.207 -0.800 6.762 1.00 95.25 370 THR A CA 1
ATOM 2734 C C . THR A 1 370 ? 15.715 -0.771 7.054 1.00 95.25 370 THR A C 1
ATOM 2736 O O . THR A 1 370 ? 14.885 -0.646 6.150 1.00 95.25 370 THR A O 1
ATOM 2739 N N . VAL A 1 371 ? 15.371 -0.924 8.330 1.00 96.44 371 VAL A N 1
ATOM 2740 C CA . VAL A 1 371 ? 13.998 -0.840 8.819 1.00 96.44 371 VAL A CA 1
ATOM 2741 C C . VAL A 1 371 ? 13.928 0.176 9.940 1.00 96.44 371 VAL A C 1
ATOM 2743 O O . VAL A 1 371 ? 14.729 0.127 10.873 1.00 96.44 371 VAL A O 1
ATOM 2746 N N . THR A 1 372 ? 12.935 1.051 9.855 1.00 96.50 372 THR A N 1
ATOM 2747 C CA . THR A 1 372 ? 12.559 1.984 10.911 1.00 96.50 372 THR A CA 1
ATOM 2748 C C . THR A 1 372 ? 11.161 1.614 11.379 1.00 96.50 372 THR A C 1
ATOM 2750 O O . THR A 1 372 ? 10.198 1.760 10.628 1.00 96.50 372 THR A O 1
ATOM 2753 N N . GLN A 1 373 ? 11.044 1.121 12.610 1.00 96.06 373 GLN A N 1
ATOM 2754 C CA . GLN A 1 373 ? 9.750 0.834 13.231 1.00 96.06 373 GLN A CA 1
ATOM 2755 C C . GLN A 1 373 ? 9.070 2.115 13.699 1.00 96.06 373 GLN A C 1
ATOM 2757 O O . GLN A 1 373 ? 9.730 3.119 13.983 1.00 96.06 373 GLN A O 1
ATOM 2762 N N . THR A 1 374 ? 7.747 2.079 13.797 1.00 96.81 374 THR A N 1
ATOM 2763 C CA . THR A 1 374 ? 7.003 3.200 14.348 1.00 96.81 374 THR A CA 1
ATOM 2764 C C . THR A 1 374 ? 7.176 3.331 15.865 1.00 96.81 374 THR A C 1
ATOM 2766 O O . THR A 1 374 ? 7.339 2.339 16.577 1.00 96.81 374 THR A O 1
ATOM 2769 N N . ALA A 1 375 ? 7.125 4.566 16.365 1.00 93.62 375 ALA A N 1
ATOM 2770 C CA . ALA A 1 375 ? 7.166 4.866 17.793 1.00 93.62 375 ALA A CA 1
ATOM 2771 C C . ALA A 1 375 ? 5.780 4.848 18.468 1.00 93.62 375 ALA A C 1
ATOM 2773 O O . ALA A 1 375 ? 5.698 4.656 19.679 1.00 93.62 375 ALA A O 1
ATOM 2774 N N . ASP A 1 376 ? 4.701 5.073 17.713 1.00 96.00 376 ASP A N 1
ATOM 2775 C CA . ASP A 1 376 ? 3.342 5.227 18.234 1.00 96.00 376 ASP A CA 1
ATOM 2776 C C . ASP A 1 376 ? 2.280 4.803 17.204 1.00 96.00 376 ASP A C 1
ATOM 2778 O O . ASP A 1 376 ? 2.579 4.527 16.045 1.00 96.00 376 ASP A O 1
ATOM 2782 N N . LEU A 1 377 ? 1.012 4.754 17.621 1.00 95.62 377 LEU A N 1
ATOM 2783 C CA . LEU A 1 377 ? -0.094 4.346 16.747 1.00 95.62 377 LEU A CA 1
ATOM 2784 C C . LEU A 1 377 ? -0.329 5.318 15.575 1.00 95.62 377 LEU A C 1
ATOM 2786 O O . LEU A 1 377 ? -0.881 4.926 14.546 1.00 95.62 377 LEU A O 1
ATOM 2790 N N . ALA A 1 378 ? 0.056 6.588 15.735 1.00 94.56 378 ALA A N 1
ATOM 2791 C CA . ALA A 1 378 ? -0.105 7.611 14.705 1.00 94.56 378 ALA A CA 1
ATOM 2792 C C . ALA A 1 378 ? 0.930 7.468 13.581 1.00 94.56 378 ALA A C 1
ATOM 2794 O O . ALA A 1 378 ? 0.727 7.991 12.482 1.00 94.56 378 ALA A O 1
ATOM 2795 N N . GLY A 1 379 ? 2.019 6.742 13.827 1.00 94.50 379 GLY A N 1
ATOM 2796 C CA . GLY A 1 379 ? 3.079 6.588 12.857 1.00 94.50 379 GLY A CA 1
ATOM 2797 C C . GLY A 1 379 ? 4.111 7.712 12.901 1.00 94.50 379 GLY A C 1
ATOM 2798 O O . GLY A 1 379 ? 4.780 7.888 11.895 1.00 94.50 379 GLY A O 1
ATOM 2799 N N . SER A 1 380 ? 4.255 8.494 13.979 1.00 89.44 380 SER A N 1
ATOM 2800 C CA . SER A 1 380 ? 4.890 9.835 13.957 1.00 89.44 380 SER A CA 1
ATOM 2801 C C . SER A 1 380 ? 6.281 9.953 13.295 1.00 89.44 380 SER A C 1
ATOM 2803 O O . SER A 1 380 ? 6.661 11.034 12.853 1.00 89.44 380 SER A O 1
ATOM 2805 N N . ASN A 1 381 ? 7.061 8.874 13.208 1.00 88.19 381 ASN A N 1
ATOM 2806 C CA . ASN A 1 381 ? 8.394 8.832 12.590 1.00 88.19 381 ASN A CA 1
ATOM 2807 C C . ASN A 1 381 ? 8.457 8.105 11.228 1.00 88.19 381 ASN A C 1
ATOM 2809 O O . ASN A 1 381 ? 9.511 8.091 10.594 1.00 88.19 381 ASN A O 1
ATOM 2813 N N . VAL A 1 382 ? 7.362 7.481 10.789 1.00 95.12 382 VAL A N 1
ATOM 2814 C CA . VAL A 1 382 ? 7.299 6.648 9.569 1.00 95.12 382 VAL A CA 1
ATOM 2815 C C . VAL A 1 382 ? 6.110 6.975 8.666 1.00 95.12 382 VAL A C 1
ATOM 2817 O O . VAL A 1 382 ? 6.153 6.691 7.474 1.00 95.12 382 VAL A O 1
ATOM 2820 N N . ASN A 1 383 ? 5.059 7.588 9.201 1.00 91.06 383 ASN A N 1
ATOM 2821 C CA . ASN A 1 383 ? 3.883 8.037 8.480 1.00 91.06 383 ASN A CA 1
ATOM 2822 C C . ASN A 1 383 ? 3.883 9.567 8.450 1.00 91.06 383 ASN A C 1
ATOM 2824 O O . ASN A 1 383 ? 3.837 10.218 9.489 1.00 91.06 383 ASN A O 1
ATOM 2828 N N . GLY A 1 384 ? 4.001 10.145 7.254 1.00 92.81 384 GLY A N 1
ATOM 2829 C CA . GLY A 1 384 ? 4.566 11.489 7.123 1.00 92.81 384 GLY A CA 1
ATOM 2830 C C . GLY A 1 384 ? 6.095 11.455 7.031 1.00 92.81 384 GLY A C 1
ATOM 2831 O O . GLY A 1 384 ? 6.766 12.366 7.507 1.00 92.81 384 GLY A O 1
ATOM 2832 N N . LEU A 1 385 ? 6.642 10.397 6.423 1.00 95.69 385 LEU A N 1
ATOM 2833 C CA . LEU A 1 385 ? 8.071 10.172 6.252 1.00 95.69 385 LEU A CA 1
ATOM 2834 C C . LEU A 1 385 ? 8.681 11.249 5.342 1.00 95.69 385 LEU A C 1
ATOM 2836 O O . LEU A 1 385 ? 8.319 11.306 4.162 1.00 95.69 385 LEU A O 1
ATOM 2840 N N . PRO A 1 386 ? 9.619 12.074 5.837 1.00 95.75 386 PRO A N 1
ATOM 2841 C CA . PRO A 1 386 ? 10.369 12.990 4.991 1.00 95.75 386 PRO A CA 1
ATOM 2842 C C . PRO A 1 386 ? 11.263 12.208 4.029 1.00 95.75 386 PRO A C 1
ATOM 2844 O O . PRO A 1 386 ? 11.972 11.284 4.431 1.00 95.75 386 PRO A O 1
ATOM 2847 N N . LEU A 1 387 ? 11.243 12.592 2.759 1.00 96.62 387 LEU A N 1
ATOM 2848 C CA . LEU A 1 387 ? 12.041 11.998 1.698 1.00 96.62 387 LEU A CA 1
ATOM 2849 C C . LEU A 1 387 ? 12.831 13.080 0.965 1.00 96.62 387 LEU A C 1
ATOM 2851 O O . LEU A 1 387 ? 12.287 14.130 0.611 1.00 96.62 387 LEU A O 1
ATOM 2855 N N . ASP A 1 388 ? 14.100 12.776 0.703 1.00 96.56 388 ASP A N 1
ATOM 2856 C CA . ASP A 1 388 ? 14.852 13.398 -0.381 1.00 96.56 388 ASP A CA 1
ATOM 2857 C C . ASP A 1 388 ? 14.369 12.769 -1.688 1.00 96.56 388 ASP A C 1
ATOM 2859 O O . ASP A 1 388 ? 14.492 11.562 -1.880 1.00 96.56 388 ASP A O 1
ATOM 2863 N N . VAL A 1 389 ? 13.750 13.582 -2.538 1.00 96.50 389 VAL A N 1
ATOM 2864 C CA . VAL A 1 389 ? 13.201 13.191 -3.842 1.00 96.50 389 VAL A CA 1
ATOM 2865 C C . VAL A 1 389 ? 13.965 13.878 -4.970 1.00 96.50 389 VAL A C 1
ATOM 2867 O O . VAL A 1 389 ? 13.380 14.259 -5.984 1.00 96.50 389 VAL A O 1
ATOM 2870 N N . THR A 1 390 ? 15.279 14.040 -4.796 1.00 97.25 390 THR A N 1
ATOM 2871 C CA . THR A 1 390 ? 16.180 14.585 -5.815 1.00 97.25 390 THR A CA 1
ATOM 2872 C C . THR A 1 390 ? 16.059 13.818 -7.146 1.00 97.25 390 THR A C 1
ATOM 2874 O O . THR A 1 390 ? 16.164 12.591 -7.145 1.00 97.25 390 THR A O 1
ATOM 2877 N N . PRO A 1 391 ? 15.880 14.513 -8.291 1.00 97.19 391 PRO A N 1
ATOM 2878 C CA . PRO A 1 391 ? 15.646 13.878 -9.588 1.00 97.19 391 PRO A CA 1
ATOM 2879 C C . PRO A 1 391 ? 16.698 12.841 -9.996 1.00 97.19 391 PRO A C 1
ATOM 2881 O O . PRO A 1 391 ? 17.895 13.014 -9.761 1.00 97.19 391 PRO A O 1
ATOM 2884 N N . GLY A 1 392 ? 16.256 11.803 -10.709 1.00 95.50 392 GLY A N 1
ATOM 2885 C CA . GLY A 1 392 ? 17.090 10.694 -11.175 1.00 95.50 392 GLY A CA 1
ATOM 2886 C C . GLY A 1 392 ? 17.249 9.563 -10.156 1.00 95.50 392 GLY A C 1
ATOM 2887 O O . GLY A 1 392 ? 18.097 8.695 -10.353 1.00 95.50 392 GLY A O 1
ATOM 2888 N N . GLN A 1 393 ? 16.464 9.562 -9.074 1.00 95.56 393 GLN A N 1
ATOM 2889 C CA . GLN A 1 393 ? 16.506 8.527 -8.041 1.00 95.56 393 GLN A CA 1
ATOM 2890 C C . GLN A 1 393 ? 15.353 7.524 -8.158 1.00 95.56 393 GLN A C 1
ATOM 2892 O O . GLN A 1 393 ? 14.198 7.890 -8.381 1.00 95.56 393 GLN A O 1
ATOM 2897 N N . ASP A 1 394 ? 15.686 6.253 -7.927 1.00 94.94 394 ASP A N 1
ATOM 2898 C CA . ASP A 1 394 ? 14.738 5.186 -7.621 1.00 94.94 394 ASP A CA 1
ATOM 2899 C C . ASP A 1 394 ? 14.734 4.948 -6.107 1.00 94.94 394 ASP A C 1
ATOM 2901 O O . ASP A 1 394 ? 15.704 4.446 -5.537 1.00 94.94 394 ASP A O 1
ATOM 2905 N N . LEU A 1 395 ? 13.640 5.314 -5.443 1.00 97.06 395 LEU A N 1
ATOM 2906 C CA . LEU A 1 395 ? 13.464 5.129 -4.007 1.00 97.06 395 LEU A CA 1
ATOM 2907 C C . LEU A 1 395 ? 12.590 3.909 -3.741 1.00 97.06 395 LEU A C 1
ATOM 2909 O O . LEU A 1 395 ? 11.502 3.783 -4.298 1.00 97.06 395 LEU A O 1
ATOM 2913 N N . ILE A 1 396 ? 13.032 3.043 -2.833 1.00 96.94 396 ILE A N 1
ATOM 2914 C CA . ILE A 1 396 ? 12.231 1.923 -2.335 1.00 96.94 396 ILE A CA 1
ATOM 2915 C C . ILE A 1 396 ? 11.708 2.281 -0.946 1.00 96.94 396 ILE A C 1
ATOM 2917 O O . ILE A 1 396 ? 12.504 2.623 -0.076 1.00 96.94 396 ILE A O 1
ATOM 2921 N N . ARG A 1 397 ? 10.395 2.221 -0.713 1.00 97.44 397 ARG A N 1
ATOM 2922 C CA . ARG A 1 397 ? 9.789 2.347 0.625 1.00 97.44 397 ARG A CA 1
ATOM 2923 C C . ARG A 1 397 ? 8.688 1.309 0.786 1.00 97.44 397 ARG A C 1
ATOM 2925 O O . ARG A 1 397 ? 7.614 1.446 0.225 1.00 97.44 397 ARG A O 1
ATOM 2932 N N . SER A 1 398 ? 8.958 0.248 1.531 1.00 98.06 398 SER A N 1
ATOM 2933 C CA . SER A 1 398 ? 7.951 -0.769 1.844 1.00 98.06 398 SER A CA 1
ATOM 2934 C C . SER A 1 398 ? 7.421 -0.560 3.253 1.00 98.06 398 SER A C 1
ATOM 2936 O O . SER A 1 398 ? 8.196 -0.225 4.142 1.00 98.06 398 SER A O 1
ATOM 2938 N N . PHE A 1 399 ? 6.123 -0.749 3.463 1.00 98.31 399 PHE A N 1
ATOM 2939 C CA . PHE A 1 399 ? 5.459 -0.501 4.738 1.00 98.31 399 PHE A CA 1
ATOM 2940 C C . PHE A 1 399 ? 4.793 -1.768 5.256 1.00 98.31 399 PHE A C 1
ATOM 2942 O O . PHE A 1 399 ? 3.965 -2.366 4.565 1.00 98.31 399 PHE A O 1
ATOM 2949 N N . GLY A 1 400 ? 5.117 -2.125 6.496 1.00 97.50 400 GLY A N 1
ATOM 2950 C CA . GLY A 1 400 ? 4.270 -3.018 7.273 1.00 97.50 400 GLY A CA 1
ATOM 2951 C C . GLY A 1 400 ? 3.065 -2.233 7.786 1.00 97.50 400 GLY A C 1
ATOM 2952 O O . GLY A 1 400 ? 3.199 -1.098 8.258 1.00 97.50 400 GLY A O 1
ATOM 2953 N N .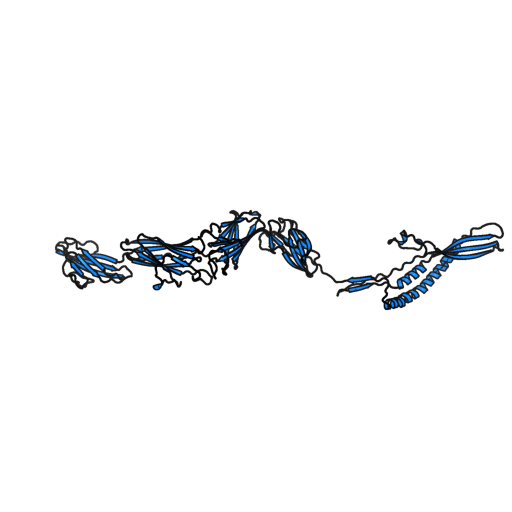 VAL A 1 401 ? 1.870 -2.797 7.645 1.00 97.69 401 VAL A N 1
ATOM 2954 C CA . VAL A 1 401 ? 0.630 -2.207 8.161 1.00 97.69 401 VAL A CA 1
ATOM 2955 C C . VAL A 1 401 ? -0.187 -3.249 8.900 1.00 97.69 401 VAL A C 1
ATOM 2957 O O . VAL A 1 401 ? -0.107 -4.440 8.615 1.00 97.69 401 VAL A O 1
ATOM 2960 N N . VAL A 1 402 ? -1.030 -2.790 9.815 1.00 96.94 402 VAL A N 1
ATOM 2961 C CA . VAL A 1 402 ? -1.974 -3.642 10.549 1.00 96.94 402 VAL A CA 1
ATOM 2962 C C . VAL A 1 402 ? -3.396 -3.108 10.394 1.00 96.94 402 VAL A C 1
ATOM 2964 O O . VAL A 1 402 ? -3.632 -2.074 9.763 1.00 96.94 402 VAL A O 1
ATOM 2967 N N . GLU A 1 403 ? -4.377 -3.840 10.907 1.00 95.06 403 GLU A N 1
ATOM 2968 C CA . GLU A 1 403 ? -5.738 -3.324 11.052 1.00 95.06 403 GLU A CA 1
ATOM 2969 C C . GLU A 1 403 ? -5.837 -2.447 12.305 1.00 95.06 403 GLU A C 1
ATOM 2971 O O . GLU A 1 403 ? -5.062 -2.598 13.248 1.00 95.06 403 GLU A O 1
ATOM 2976 N N . PHE A 1 404 ? -6.821 -1.550 12.358 1.00 93.56 404 PHE A N 1
ATOM 2977 C CA . PHE A 1 404 ? -7.175 -0.933 13.635 1.00 93.56 404 PHE A CA 1
ATOM 2978 C C . PHE A 1 404 ? -7.803 -1.983 14.556 1.00 93.56 404 PHE A C 1
ATOM 2980 O O . PHE A 1 404 ? -8.726 -2.694 14.137 1.00 93.56 404 PHE A O 1
ATOM 2987 N N . SER A 1 405 ? -7.373 -2.033 15.821 1.00 97.44 405 SER A N 1
ATOM 2988 C CA . SER A 1 405 ? -8.133 -2.776 16.826 1.00 97.44 405 SER A CA 1
ATOM 2989 C C . SER A 1 405 ? -9.543 -2.190 16.960 1.00 97.44 405 SER A C 1
ATOM 2991 O O . SER A 1 405 ? -9.772 -0.999 16.737 1.00 97.44 405 SER A O 1
ATOM 2993 N N . ALA A 1 406 ? -10.509 -3.020 17.338 1.00 97.56 406 ALA A N 1
ATOM 2994 C CA . ALA A 1 406 ? -11.884 -2.599 17.584 1.00 97.56 406 ALA A CA 1
ATOM 2995 C C . ALA A 1 406 ? -12.372 -3.145 18.925 1.00 97.56 406 ALA A C 1
ATOM 2997 O O . ALA A 1 406 ? -12.100 -4.297 19.256 1.00 97.56 406 ALA A O 1
ATOM 2998 N N . PHE A 1 407 ? -13.107 -2.320 19.670 1.00 97.94 407 PHE A N 1
ATOM 2999 C CA . PHE A 1 407 ? -13.788 -2.712 20.899 1.00 97.94 407 PHE A CA 1
ATOM 3000 C C . PHE A 1 407 ? -15.203 -2.139 20.866 1.00 97.94 407 PHE A C 1
ATOM 3002 O O . PHE A 1 407 ? -15.369 -0.922 20.833 1.00 97.94 407 PHE A O 1
ATOM 3009 N N . THR A 1 408 ? -16.206 -3.008 20.755 1.00 96.81 408 THR A N 1
ATOM 3010 C CA . THR A 1 408 ? -17.591 -2.611 20.450 1.00 96.81 408 THR A CA 1
ATOM 3011 C C . THR A 1 408 ? -18.603 -3.567 21.075 1.00 96.81 408 THR A C 1
ATOM 3013 O O . THR A 1 408 ? -18.275 -4.720 21.291 1.00 96.81 408 THR A O 1
ATOM 3016 N N . ALA A 1 409 ? -19.865 -3.216 21.276 1.00 95.50 409 ALA A N 1
ATOM 3017 C CA . ALA A 1 409 ? -20.424 -1.868 21.277 1.00 95.50 409 ALA A CA 1
ATOM 3018 C C . ALA A 1 409 ? -20.698 -1.446 22.724 1.00 95.50 409 ALA A C 1
ATOM 3020 O O . ALA A 1 409 ? -20.659 -2.286 23.622 1.00 95.50 409 ALA A O 1
ATOM 3021 N N . ASP A 1 410 ? -20.980 -0.163 22.922 1.00 95.38 410 ASP A N 1
ATOM 3022 C CA . ASP A 1 410 ? -21.510 0.370 24.177 1.00 95.38 410 ASP A CA 1
ATOM 3023 C C . ASP A 1 410 ? -22.714 -0.450 24.661 1.00 95.38 410 ASP A C 1
ATOM 3025 O O . ASP A 1 410 ? -23.554 -0.872 23.854 1.00 95.38 410 ASP A O 1
ATOM 3029 N N . ALA A 1 411 ? -22.824 -0.642 25.974 1.00 96.44 411 ALA A N 1
ATOM 3030 C CA . ALA A 1 411 ? -23.955 -1.326 26.577 1.00 96.44 411 ALA A CA 1
ATOM 3031 C C . ALA A 1 411 ? -24.711 -0.443 27.573 1.00 96.44 411 ALA A C 1
ATOM 3033 O O . ALA A 1 411 ? -24.206 0.517 28.158 1.00 96.44 411 ALA A O 1
ATOM 3034 N N . SER A 1 412 ? -25.982 -0.778 27.776 1.00 96.25 412 SER A N 1
ATOM 3035 C CA . SER A 1 412 ? -26.790 -0.154 28.815 1.00 96.25 412 SER A CA 1
ATOM 3036 C C . SER A 1 412 ? -27.668 -1.179 29.510 1.00 96.25 412 SER A C 1
ATOM 3038 O O . SER A 1 412 ? -28.147 -2.135 28.898 1.00 96.25 412 SER A O 1
ATOM 3040 N N . GLY A 1 413 ? -27.879 -0.986 30.806 1.00 93.69 413 GLY A N 1
ATOM 3041 C CA . GLY A 1 413 ? -28.631 -1.924 31.621 1.00 93.69 413 GLY A CA 1
ATOM 3042 C C . GLY A 1 413 ? -29.083 -1.340 32.944 1.00 93.69 413 GLY A C 1
ATOM 3043 O O . GLY A 1 413 ? -28.956 -0.146 33.229 1.00 93.69 413 GLY A O 1
ATOM 3044 N N . ARG A 1 414 ? -29.691 -2.205 33.753 1.00 91.81 414 ARG A N 1
ATOM 3045 C CA . ARG A 1 414 ? -30.264 -1.851 35.051 1.00 91.81 414 ARG A CA 1
ATOM 3046 C C . ARG A 1 414 ? -29.881 -2.902 36.075 1.00 91.81 414 ARG A C 1
ATOM 3048 O O . ARG A 1 414 ? -29.897 -4.092 35.770 1.00 91.81 414 ARG A O 1
ATOM 3055 N N . SER A 1 415 ? -29.576 -2.466 37.288 1.00 90.94 415 SER A N 1
ATOM 3056 C CA . SER A 1 415 ? -29.366 -3.355 38.431 1.00 90.94 415 SER A CA 1
ATOM 3057 C C . SER A 1 415 ? -29.729 -2.630 39.724 1.00 90.94 415 SER A C 1
ATOM 3059 O O . SER A 1 415 ? -29.746 -1.405 39.780 1.00 90.94 415 SER A O 1
ATOM 3061 N N . GLY A 1 416 ? -30.040 -3.386 40.772 1.00 88.69 416 GLY A N 1
ATOM 3062 C CA . GLY A 1 416 ? -30.208 -2.833 42.114 1.00 88.69 416 GLY A CA 1
ATOM 3063 C C . GLY A 1 416 ? -28.897 -2.720 42.887 1.00 88.69 416 GLY A C 1
ATOM 3064 O O . GLY A 1 416 ? -27.843 -3.126 42.395 1.00 88.69 416 GLY A O 1
ATOM 3065 N N . ALA A 1 417 ? -28.990 -2.197 44.110 1.00 89.88 417 ALA A N 1
ATOM 3066 C CA . ALA A 1 417 ? -27.882 -2.044 45.046 1.00 89.88 417 ALA A CA 1
ATOM 3067 C C . ALA A 1 417 ? -28.182 -2.790 46.368 1.00 89.88 417 ALA A C 1
ATOM 3069 O O . ALA A 1 417 ? -29.071 -2.359 47.103 1.00 89.88 417 ALA A O 1
ATOM 3070 N N . PRO A 1 418 ? -27.449 -3.866 46.717 1.00 90.50 418 PRO A N 1
ATOM 3071 C CA . PRO A 1 418 ? -26.401 -4.504 45.927 1.00 90.50 418 PRO A CA 1
ATOM 3072 C C . PRO A 1 418 ? -26.970 -5.293 44.738 1.00 90.50 418 PRO A C 1
ATOM 3074 O O . PRO A 1 418 ? -28.095 -5.794 44.774 1.00 90.50 418 PRO A O 1
ATOM 3077 N N . GLY A 1 419 ? -26.178 -5.452 43.684 1.00 89.12 419 GLY A N 1
ATOM 3078 C CA . GLY A 1 419 ? -26.612 -6.184 42.499 1.00 89.12 419 GLY A CA 1
ATOM 3079 C C . GLY A 1 419 ? -25.500 -6.403 41.488 1.00 89.12 419 GLY A C 1
ATOM 3080 O O . GLY A 1 419 ? -24.375 -5.933 41.666 1.00 89.12 419 GLY A O 1
ATOM 3081 N N . ARG A 1 420 ? -25.814 -7.166 40.439 1.00 92.62 420 ARG A N 1
ATOM 3082 C CA . ARG A 1 420 ? -24.899 -7.441 39.332 1.00 92.62 420 ARG A CA 1
ATOM 3083 C C . ARG A 1 420 ? -25.630 -7.353 38.004 1.00 92.62 420 ARG A C 1
ATOM 3085 O O . ARG A 1 420 ? -26.774 -7.789 37.904 1.00 92.62 420 ARG A O 1
ATOM 3092 N N . VAL A 1 421 ? -24.940 -6.854 36.989 1.00 94.44 421 VAL A N 1
ATOM 3093 C CA . VAL A 1 421 ? -25.364 -6.900 35.585 1.00 94.44 421 VAL A CA 1
ATOM 3094 C C . VAL A 1 421 ? -24.159 -7.268 34.726 1.00 94.44 421 VAL A C 1
ATOM 3096 O O . VAL A 1 421 ? -23.024 -6.997 35.114 1.00 94.44 421 VAL A O 1
ATOM 3099 N N . ARG A 1 422 ? -24.393 -7.939 33.598 1.00 96.06 422 ARG A N 1
ATOM 3100 C CA . ARG A 1 422 ? -23.342 -8.343 32.661 1.00 96.06 422 ARG A CA 1
ATOM 3101 C C . ARG A 1 422 ? -23.609 -7.758 31.289 1.00 96.06 422 ARG A C 1
ATOM 3103 O O . ARG A 1 422 ? -24.752 -7.774 30.834 1.00 96.06 422 ARG A O 1
ATOM 3110 N N . TYR A 1 423 ? -22.550 -7.293 30.647 1.00 97.31 423 TYR A N 1
ATOM 3111 C CA . TYR A 1 423 ? -22.569 -6.795 29.280 1.00 97.31 423 TYR A CA 1
ATOM 3112 C C . TYR A 1 423 ? -21.604 -7.607 28.429 1.00 97.31 423 TYR A C 1
ATOM 3114 O O . TYR A 1 423 ? -20.515 -7.948 28.883 1.00 97.31 423 TYR A O 1
ATOM 3122 N N . THR A 1 424 ? -22.011 -7.944 27.208 1.00 96.81 424 THR A N 1
ATOM 3123 C CA . THR A 1 424 ? -21.151 -8.620 26.236 1.00 96.81 424 THR A CA 1
ATOM 3124 C C . THR A 1 424 ? -20.694 -7.612 25.197 1.00 96.81 424 THR A C 1
ATOM 3126 O O . THR A 1 424 ? -21.510 -6.977 24.530 1.00 96.81 424 THR A O 1
ATOM 3129 N N . HIS A 1 425 ? -19.385 -7.521 25.032 1.00 97.88 425 HIS A N 1
ATOM 3130 C CA . HIS A 1 425 ? -18.720 -6.746 23.999 1.00 97.88 425 HIS A CA 1
ATOM 3131 C C . HIS A 1 425 ? -17.918 -7.680 23.100 1.00 97.88 425 HIS A C 1
ATOM 3133 O O . HIS A 1 425 ? -17.805 -8.877 23.342 1.00 97.88 425 HIS A O 1
ATOM 3139 N N . PHE A 1 426 ? -17.319 -7.113 22.068 1.00 97.19 426 PHE A N 1
ATOM 3140 C CA . PHE A 1 426 ? -16.519 -7.787 21.069 1.00 97.19 426 PHE A CA 1
ATOM 3141 C C . PHE A 1 426 ? -15.222 -7.015 20.885 1.00 97.19 426 PHE A C 1
ATOM 3143 O O . PHE A 1 426 ? -15.231 -5.814 20.596 1.00 97.19 426 PHE A O 1
ATOM 3150 N N . TYR A 1 427 ? -14.107 -7.718 21.061 1.00 98.00 427 TYR A N 1
ATOM 3151 C CA . TYR A 1 427 ? -12.774 -7.185 20.848 1.00 98.00 427 TYR A CA 1
ATOM 3152 C C . TYR A 1 427 ? -12.115 -7.878 19.659 1.00 98.00 427 TYR A C 1
ATOM 3154 O O . TYR A 1 427 ? -11.983 -9.105 19.633 1.00 98.00 427 TYR A O 1
ATOM 3162 N N . ARG A 1 428 ? -11.673 -7.083 18.685 1.00 97.56 428 ARG A N 1
ATOM 3163 C CA . ARG A 1 428 ? -10.881 -7.540 17.544 1.00 97.56 428 ARG A CA 1
ATOM 3164 C C . ARG A 1 428 ? -9.503 -6.882 17.603 1.00 97.56 428 ARG A C 1
ATOM 3166 O O . ARG A 1 428 ? -9.439 -5.663 17.434 1.00 97.56 428 ARG A O 1
ATOM 3173 N N . PRO A 1 429 ? -8.421 -7.644 17.806 1.00 97.81 429 PRO A N 1
ATOM 3174 C CA . PRO A 1 429 ? -7.075 -7.089 17.782 1.00 97.81 429 PRO A CA 1
ATOM 3175 C C . PRO A 1 429 ? -6.646 -6.716 16.358 1.00 97.81 429 PRO A C 1
ATOM 3177 O O . PRO A 1 429 ? -7.009 -7.387 15.393 1.00 97.81 429 PRO A O 1
ATOM 3180 N N . GLY A 1 430 ? -5.860 -5.647 16.230 1.00 96.56 430 GLY A N 1
ATOM 3181 C CA . GLY A 1 430 ? -5.249 -5.240 14.962 1.00 96.56 430 GLY A CA 1
ATOM 3182 C C . GLY A 1 430 ? -4.009 -6.053 14.579 1.00 96.56 430 GLY A C 1
ATOM 3183 O O . GLY A 1 430 ? -3.730 -6.235 13.397 1.00 96.56 430 GLY A O 1
ATOM 3184 N N . THR A 1 431 ? -3.282 -6.554 15.581 1.00 97.62 431 THR A N 1
ATOM 3185 C CA . THR A 1 431 ? -2.026 -7.309 15.454 1.00 97.62 431 THR A CA 1
ATOM 3186 C C . THR A 1 431 ? -1.794 -8.176 16.700 1.00 97.62 431 THR A C 1
ATOM 3188 O O . THR A 1 431 ? -2.616 -8.187 17.619 1.00 97.62 431 THR A O 1
ATOM 3191 N N . LEU A 1 432 ? -0.685 -8.913 16.740 1.00 97.69 432 LEU A N 1
ATOM 3192 C CA . LEU A 1 432 ? -0.280 -9.719 17.892 1.00 97.69 432 LEU A CA 1
ATOM 3193 C C . LEU A 1 432 ? 0.321 -8.850 19.003 1.00 97.69 432 LEU A C 1
ATOM 3195 O O . LEU A 1 432 ? 1.006 -7.856 18.741 1.00 97.69 432 LEU A O 1
ATOM 3199 N N . GLY A 1 433 ? 0.107 -9.251 20.253 1.00 97.81 433 GLY A N 1
ATOM 3200 C CA . GLY A 1 433 ? 0.536 -8.493 21.424 1.00 97.81 433 GLY A CA 1
ATOM 3201 C C . GLY A 1 433 ? -0.197 -8.887 22.702 1.00 97.81 433 GLY A C 1
ATOM 3202 O O . GLY A 1 433 ? -0.788 -9.961 22.791 1.00 97.81 433 GLY A O 1
ATOM 3203 N N . THR A 1 434 ? -0.178 -8.000 23.691 1.00 98.50 434 THR A N 1
ATOM 3204 C CA . THR A 1 434 ? -0.878 -8.197 24.969 1.00 98.50 434 THR A CA 1
ATOM 3205 C C . THR A 1 434 ? -1.924 -7.113 25.151 1.00 98.50 434 THR A C 1
ATOM 3207 O O . THR A 1 434 ? -1.615 -5.928 25.047 1.00 98.50 434 THR A O 1
ATOM 3210 N N . VAL A 1 435 ? -3.157 -7.510 25.448 1.00 98.75 435 VAL A N 1
ATOM 3211 C CA . VAL A 1 435 ? -4.258 -6.589 25.735 1.00 98.75 435 VAL A CA 1
ATOM 3212 C C . VAL A 1 435 ? -4.366 -6.401 27.238 1.00 98.75 435 VAL A C 1
ATOM 3214 O O . VAL A 1 435 ? -4.524 -7.376 27.968 1.00 98.75 435 VAL A O 1
ATOM 3217 N N . ASN A 1 436 ? -4.321 -5.153 27.696 1.00 98.62 436 ASN A N 1
ATOM 3218 C CA . ASN A 1 436 ? -4.617 -4.768 29.072 1.00 98.62 436 ASN A CA 1
ATOM 3219 C C . ASN A 1 436 ? -6.022 -4.169 29.152 1.00 98.62 436 ASN A C 1
ATOM 3221 O O . ASN A 1 436 ? -6.386 -3.330 28.327 1.00 98.62 436 ASN A O 1
ATOM 3225 N N . LEU A 1 437 ? -6.795 -4.596 30.147 1.00 98.62 437 LEU A N 1
ATOM 3226 C CA . LEU A 1 437 ? -8.182 -4.197 30.349 1.00 98.62 437 LEU A CA 1
ATOM 3227 C C . LEU A 1 437 ? -8.298 -3.291 31.570 1.00 98.62 437 LEU A C 1
ATOM 3229 O O . LEU A 1 437 ? -7.743 -3.578 32.633 1.00 98.62 437 LEU A O 1
ATOM 3233 N N . SER A 1 438 ? -9.057 -2.212 31.434 1.00 98.00 438 SER A N 1
ATOM 3234 C CA . SER A 1 438 ? -9.406 -1.339 32.546 1.00 98.00 438 SER A CA 1
ATOM 3235 C C . SER A 1 438 ? -10.841 -0.844 32.426 1.00 98.00 438 SER A C 1
ATOM 3237 O O . SER A 1 438 ? -11.418 -0.778 31.342 1.00 98.00 438 SER A O 1
ATOM 3239 N N . ALA A 1 439 ? -11.421 -0.508 33.571 1.00 97.56 439 ALA A N 1
ATOM 3240 C CA . ALA A 1 439 ? -12.738 0.092 33.680 1.00 97.56 439 ALA A CA 1
ATOM 3241 C C . ALA A 1 439 ? -12.651 1.262 34.656 1.00 97.56 439 ALA A C 1
ATOM 3243 O O . ALA A 1 439 ? -12.034 1.137 35.717 1.00 97.56 439 ALA A O 1
ATOM 3244 N N . ASN A 1 440 ? -13.264 2.385 34.303 1.00 96.81 440 ASN A N 1
ATOM 3245 C CA . ASN A 1 440 ? -13.377 3.544 35.175 1.00 96.81 440 ASN A CA 1
ATOM 3246 C C . ASN A 1 440 ? -14.823 4.040 35.177 1.00 96.81 440 ASN A C 1
ATOM 3248 O O . ASN A 1 440 ? -15.309 4.484 34.141 1.00 96.81 440 ASN A O 1
ATOM 3252 N N . GLY A 1 441 ? -15.486 3.968 36.327 1.00 94.69 441 GLY A N 1
ATOM 3253 C CA . GLY A 1 441 ? -16.857 4.436 36.505 1.00 94.69 441 GLY A CA 1
ATOM 3254 C C . GLY A 1 441 ? -17.101 4.942 37.921 1.00 94.69 441 GLY A C 1
ATOM 3255 O O . GLY A 1 441 ? -16.221 5.532 38.549 1.00 94.69 441 GLY A O 1
ATOM 3256 N N . THR A 1 442 ? -18.309 4.740 38.430 1.00 93.75 442 THR A N 1
ATOM 3257 C CA . THR A 1 442 ? -18.744 5.303 39.714 1.00 93.75 442 THR A CA 1
ATOM 3258 C C . THR A 1 442 ? -17.959 4.722 40.882 1.00 93.75 442 THR A C 1
ATOM 3260 O O . THR A 1 442 ? -17.741 3.514 40.978 1.00 93.75 442 THR A O 1
ATOM 3263 N N . ALA A 1 443 ? -17.579 5.583 41.827 1.00 90.56 443 ALA A N 1
ATOM 3264 C CA . ALA A 1 443 ? -16.841 5.171 43.014 1.00 90.56 443 ALA A CA 1
ATOM 3265 C C . ALA A 1 443 ? -17.578 4.057 43.786 1.00 90.56 443 ALA A C 1
ATOM 3267 O O . ALA A 1 443 ? -18.748 4.185 44.154 1.00 90.56 443 ALA A O 1
ATOM 3268 N N . GLY A 1 444 ? -16.865 2.958 44.043 1.00 89.00 444 GLY A N 1
ATOM 3269 C CA . GLY A 1 444 ? -17.376 1.780 44.746 1.00 89.00 444 GLY A CA 1
ATOM 3270 C C . GLY A 1 444 ? -18.016 0.719 43.846 1.00 89.00 444 GLY A C 1
ATOM 3271 O O . GLY A 1 444 ? -18.133 -0.425 44.284 1.00 89.00 444 GLY A O 1
ATOM 3272 N N . VAL A 1 445 ? -18.381 1.044 42.602 1.00 95.62 445 VAL A N 1
ATOM 3273 C CA . VAL A 1 445 ? -18.759 0.038 41.598 1.00 95.62 445 VAL A CA 1
ATOM 3274 C C . VAL A 1 445 ? -17.497 -0.693 41.142 1.00 95.62 445 VAL A C 1
ATOM 3276 O O . VAL A 1 445 ? -16.443 -0.083 40.958 1.00 95.62 445 VAL A O 1
ATOM 3279 N N . THR A 1 446 ? -17.580 -2.016 41.000 1.00 97.06 446 THR A N 1
ATOM 3280 C CA . THR A 1 446 ? -16.444 -2.834 40.544 1.00 97.06 446 THR A CA 1
ATOM 3281 C C . THR A 1 446 ? -16.781 -3.568 39.256 1.00 97.06 446 THR A C 1
ATOM 3283 O O . THR A 1 446 ? -17.927 -3.956 39.040 1.00 97.06 446 THR A O 1
ATOM 3286 N N . TYR A 1 447 ? -15.769 -3.767 38.414 1.00 97.88 447 TYR A N 1
ATOM 3287 C CA . TYR A 1 447 ? -15.902 -4.366 37.089 1.00 97.88 447 TYR A CA 1
ATOM 3288 C C . TYR A 1 447 ? -14.996 -5.586 36.997 1.00 97.88 447 TYR A C 1
ATOM 3290 O O . TYR A 1 447 ? -13.836 -5.536 37.416 1.00 97.88 447 TYR A O 1
ATOM 3298 N N . ARG A 1 448 ? -15.516 -6.685 36.456 1.00 98.00 448 ARG A N 1
ATOM 3299 C CA . ARG A 1 448 ? -14.745 -7.904 36.196 1.00 98.00 448 ARG A CA 1
ATOM 3300 C C . ARG A 1 448 ? -14.900 -8.295 34.742 1.00 98.00 448 ARG A C 1
ATOM 3302 O O . ARG A 1 448 ? -16.023 -8.401 34.265 1.00 98.00 448 ARG A O 1
ATOM 3309 N N . PHE A 1 449 ? -13.783 -8.529 34.069 1.00 98.25 449 PHE A N 1
ATOM 3310 C CA . PHE A 1 449 ? -13.774 -8.961 32.678 1.00 98.25 449 PHE A CA 1
ATOM 3311 C C . PHE A 1 449 ? -13.664 -10.480 32.593 1.00 98.25 449 PHE A C 1
ATOM 3313 O O . PHE A 1 449 ? -12.924 -11.082 33.370 1.00 98.25 449 PHE A O 1
ATOM 3320 N N . ALA A 1 450 ? -14.333 -11.078 31.618 1.00 98.06 450 ALA A N 1
ATOM 3321 C CA . ALA A 1 450 ? -14.148 -12.459 31.196 1.00 98.06 450 ALA A CA 1
ATOM 3322 C C . ALA A 1 450 ? -14.087 -12.511 29.666 1.00 98.06 450 ALA A C 1
ATOM 3324 O O . ALA A 1 450 ? -14.705 -11.690 28.991 1.00 98.06 450 ALA A O 1
ATOM 3325 N N . ARG A 1 451 ? -13.328 -13.456 29.110 1.00 96.56 451 ARG A N 1
ATOM 3326 C CA . ARG A 1 451 ? -13.131 -13.591 27.662 1.00 96.56 451 ARG A CA 1
ATOM 3327 C C . ARG A 1 451 ? -13.696 -14.920 27.187 1.00 96.56 451 ARG A C 1
ATOM 3329 O O . ARG A 1 451 ? -13.427 -15.943 27.803 1.00 96.56 451 ARG A O 1
ATOM 3336 N N . ASP A 1 452 ? -14.367 -14.880 26.048 1.00 96.75 452 ASP A N 1
ATOM 3337 C CA . ASP A 1 452 ? -14.699 -16.054 25.246 1.00 96.75 452 ASP A CA 1
ATOM 3338 C C . ASP A 1 452 ? -13.399 -16.622 24.649 1.00 96.75 452 ASP A C 1
ATOM 3340 O O . ASP A 1 452 ? -12.730 -15.987 23.820 1.00 96.75 452 ASP A O 1
ATOM 3344 N N . LEU A 1 453 ? -12.977 -17.780 25.158 1.00 94.44 453 LEU A N 1
ATOM 3345 C CA . LEU A 1 453 ? -11.679 -18.374 24.853 1.00 94.44 453 LEU A CA 1
ATOM 3346 C C . LEU A 1 453 ? -11.671 -19.044 23.484 1.00 94.44 453 LEU A C 1
ATOM 3348 O O . LEU A 1 453 ? -10.616 -19.089 22.843 1.00 94.44 453 LEU A O 1
ATOM 3352 N N . ASN A 1 454 ? -12.826 -19.541 23.047 1.00 93.19 454 ASN A N 1
ATOM 3353 C CA . ASN A 1 454 ? -12.999 -20.255 21.787 1.00 93.19 454 ASN A CA 1
ATOM 3354 C C . ASN A 1 454 ? -13.485 -19.340 20.636 1.00 93.19 454 ASN A C 1
ATOM 3356 O O . ASN A 1 454 ? -13.480 -19.751 19.473 1.00 93.19 454 ASN A O 1
ATOM 3360 N N . CYS A 1 455 ? -13.810 -18.083 20.946 1.00 94.56 455 CYS A N 1
ATOM 3361 C CA . CYS A 1 455 ? -14.274 -17.047 20.028 1.00 94.56 455 CYS A CA 1
ATOM 3362 C C . CYS A 1 455 ? -15.548 -17.438 19.257 1.00 94.56 455 CYS A C 1
ATOM 3364 O O . CYS A 1 455 ? -15.674 -17.114 18.069 1.00 94.56 455 CYS A O 1
ATOM 3366 N N . ASN A 1 456 ? -16.476 -18.154 19.904 1.00 92.12 456 ASN A N 1
ATOM 3367 C CA . ASN A 1 456 ? -17.783 -18.517 19.343 1.00 92.12 456 ASN A CA 1
ATOM 3368 C C . ASN A 1 456 ? -18.845 -17.408 19.484 1.00 92.12 456 ASN A C 1
ATOM 3370 O O . ASN A 1 456 ? -19.931 -17.525 18.912 1.00 92.12 456 ASN A O 1
ATOM 3374 N N . GLY A 1 457 ? -18.524 -16.327 20.198 1.00 91.31 457 GLY A N 1
ATOM 3375 C CA . GLY A 1 457 ? -19.374 -15.162 20.422 1.00 91.31 457 GLY A CA 1
ATOM 3376 C C . GLY A 1 457 ? -20.126 -15.157 21.755 1.00 91.31 457 GLY A C 1
ATOM 3377 O O . GLY A 1 457 ? -20.890 -14.220 21.992 1.00 91.31 457 GLY A O 1
ATOM 3378 N N . VAL A 1 458 ? -19.932 -16.154 22.622 1.00 92.62 458 VAL A N 1
ATOM 3379 C CA . VAL A 1 458 ? -20.604 -16.277 23.922 1.00 92.62 458 VAL A CA 1
ATOM 3380 C C . VAL A 1 458 ? -19.576 -16.603 25.000 1.00 92.62 458 VAL A C 1
ATOM 3382 O O . VAL A 1 458 ? -18.750 -17.479 24.814 1.00 92.62 458 VAL A O 1
ATOM 3385 N N . VAL A 1 459 ? -19.652 -15.920 26.147 1.00 95.31 459 VAL A N 1
ATOM 3386 C CA . VAL A 1 459 ? -18.842 -16.273 27.323 1.00 95.31 459 VAL A CA 1
ATOM 3387 C C . VAL A 1 459 ? -19.595 -17.292 28.172 1.00 95.31 459 VAL A C 1
ATOM 3389 O O . VAL A 1 459 ? -20.649 -16.995 28.748 1.00 95.31 459 VAL A O 1
ATOM 3392 N N . GLU A 1 460 ? -19.052 -18.498 28.253 1.00 94.94 460 GLU A N 1
ATOM 3393 C CA . GLU A 1 460 ? -19.644 -19.636 28.954 1.00 94.94 460 GLU A CA 1
ATOM 3394 C C . GLU A 1 460 ? -19.304 -19.632 30.453 1.00 94.94 460 GLU A C 1
ATOM 3396 O O . GLU A 1 460 ? -18.352 -18.993 30.900 1.00 94.94 460 GLU A O 1
ATOM 3401 N N . ASP A 1 461 ? -20.054 -20.385 31.267 1.00 93.88 461 ASP A N 1
ATOM 3402 C CA . ASP A 1 461 ? -19.845 -20.450 32.725 1.00 93.88 461 ASP A CA 1
ATOM 3403 C C . ASP A 1 461 ? -18.401 -20.817 33.110 1.00 93.88 461 ASP A C 1
ATOM 3405 O O . ASP A 1 461 ? -17.854 -20.246 34.055 1.00 93.88 461 ASP A O 1
ATOM 3409 N N . ALA A 1 462 ? -17.771 -21.729 32.362 1.00 94.19 462 ALA A N 1
ATOM 3410 C CA . ALA A 1 462 ? -16.387 -22.148 32.582 1.00 94.19 462 ALA A CA 1
ATOM 3411 C C . ALA A 1 462 ? -15.355 -21.065 32.211 1.00 94.19 462 ALA A C 1
ATOM 3413 O O . ALA A 1 462 ? -14.238 -21.073 32.727 1.00 94.19 462 ALA A O 1
ATOM 3414 N N . GLU A 1 463 ? -15.723 -20.123 31.343 1.00 95.88 463 GLU A N 1
ATOM 3415 C CA . GLU A 1 463 ? -14.852 -19.055 30.846 1.00 95.88 463 GLU A CA 1
ATOM 3416 C C . GLU A 1 463 ? -14.917 -17.788 31.712 1.00 95.88 463 GLU A C 1
ATOM 3418 O O . GLU A 1 463 ? -14.052 -16.917 31.600 1.00 95.88 463 GLU A O 1
ATOM 3423 N N . ARG A 1 464 ? -15.887 -17.689 32.640 1.00 95.56 464 ARG A N 1
ATOM 3424 C CA . ARG A 1 464 ? -16.080 -16.539 33.553 1.00 95.56 464 ARG A CA 1
ATOM 3425 C C . ARG A 1 464 ? -15.060 -16.456 34.691 1.00 95.56 464 ARG A C 1
ATOM 3427 O O . ARG A 1 464 ? -15.394 -16.213 35.852 1.00 95.56 464 ARG A O 1
ATOM 3434 N N . THR A 1 465 ? -13.790 -16.613 34.350 1.00 95.06 465 THR A N 1
ATOM 3435 C CA . THR A 1 465 ? -12.671 -16.297 35.232 1.00 95.06 465 THR A CA 1
ATOM 3436 C C . THR A 1 465 ? -12.279 -14.838 35.031 1.00 95.06 465 THR A C 1
ATOM 3438 O O . THR A 1 465 ? -12.049 -14.404 33.906 1.00 95.06 465 THR A O 1
ATOM 3441 N N . SER A 1 466 ? -12.201 -14.075 36.124 1.00 96.38 466 SER A N 1
ATOM 3442 C CA . SER A 1 466 ? -11.863 -12.651 36.057 1.00 96.38 466 SER A CA 1
ATOM 3443 C C . SER A 1 466 ? -10.451 -12.452 35.509 1.00 96.38 466 SER A C 1
ATOM 3445 O O . SER A 1 466 ? -9.491 -12.976 36.075 1.00 96.38 466 SER A O 1
ATOM 3447 N N . ILE A 1 467 ? -10.322 -11.627 34.474 1.00 97.81 467 ILE A N 1
ATOM 3448 C CA . ILE A 1 467 ? -9.045 -11.255 33.861 1.00 97.81 467 ILE A CA 1
ATOM 3449 C C . ILE A 1 467 ? -8.823 -9.740 33.912 1.00 97.81 467 ILE A C 1
ATOM 3451 O O . ILE A 1 467 ? -9.764 -8.953 33.982 1.00 97.81 467 ILE A O 1
ATOM 3455 N N . THR A 1 468 ? -7.557 -9.333 33.867 1.00 97.88 468 THR A N 1
ATOM 3456 C CA . THR A 1 468 ? -7.130 -7.932 33.675 1.00 97.88 468 THR A CA 1
ATOM 3457 C C . THR A 1 468 ? -6.284 -7.757 32.416 1.00 97.88 468 THR A C 1
ATOM 3459 O O . THR A 1 468 ? -6.032 -6.637 31.984 1.00 97.88 468 THR A O 1
ATOM 3462 N N . SER A 1 469 ? -5.842 -8.862 31.815 1.00 98.25 469 SER A N 1
ATOM 3463 C CA . SER A 1 469 ? -5.114 -8.887 30.553 1.00 98.25 469 SER A CA 1
ATOM 3464 C C . SER A 1 469 ? -5.257 -10.245 29.871 1.00 98.25 469 SER A C 1
ATOM 3466 O O . SER A 1 469 ? -5.619 -11.234 30.513 1.00 98.25 469 SER A O 1
ATOM 3468 N N . PHE A 1 470 ? -4.978 -10.289 28.571 1.00 97.88 470 PHE A N 1
ATOM 3469 C CA . PHE A 1 470 ? -4.849 -11.525 27.801 1.00 97.88 470 PHE A CA 1
ATOM 3470 C C . PHE A 1 470 ? -3.867 -11.340 26.638 1.00 97.88 470 PHE A C 1
ATOM 3472 O O . PHE A 1 470 ? -3.607 -10.220 26.197 1.00 97.88 470 PHE A O 1
ATOM 3479 N N . VAL A 1 471 ? -3.317 -12.448 26.142 1.00 97.56 471 VAL A N 1
ATOM 3480 C CA . VAL A 1 471 ? -2.356 -12.455 25.032 1.00 97.56 471 VAL A CA 1
ATOM 3481 C C . VAL A 1 471 ? -3.079 -12.738 23.716 1.00 97.56 471 VAL A C 1
ATOM 3483 O O . VAL A 1 471 ? -3.964 -13.591 23.650 1.00 97.56 471 VAL A O 1
ATOM 3486 N N . VAL A 1 472 ? -2.685 -12.016 22.670 1.00 97.12 472 VAL A N 1
ATOM 3487 C CA . VAL A 1 472 ? -3.044 -12.254 21.272 1.00 97.12 472 VAL A CA 1
ATOM 3488 C C . VAL A 1 472 ? -1.790 -12.779 20.580 1.00 97.12 472 VAL A C 1
ATOM 3490 O O . VAL A 1 472 ? -0.901 -12.006 20.220 1.00 97.12 472 VAL A O 1
ATOM 3493 N N . ASP A 1 473 ? -1.695 -14.097 20.431 1.00 94.81 473 ASP A N 1
ATOM 3494 C CA . ASP A 1 473 ? -0.562 -14.768 19.794 1.00 94.81 473 ASP A CA 1
ATOM 3495 C C . ASP A 1 473 ? -0.966 -15.445 18.474 1.00 94.81 473 ASP A C 1
ATOM 3497 O O . ASP A 1 473 ? -2.059 -15.247 17.943 1.00 94.81 473 ASP A O 1
ATOM 3501 N N . GLN A 1 474 ? -0.059 -16.251 17.926 1.00 92.00 474 GLN A N 1
ATOM 3502 C CA . GLN A 1 474 ? -0.252 -16.965 16.664 1.00 92.00 474 GLN A CA 1
ATOM 3503 C C . GLN A 1 474 ? -1.447 -17.931 16.662 1.00 92.00 474 GLN A C 1
ATOM 3505 O O . GLN A 1 474 ? -1.934 -18.281 15.589 1.00 92.00 474 GLN A O 1
ATOM 3510 N N . SER A 1 475 ? -1.915 -18.372 17.835 1.00 92.62 475 SER A N 1
ATOM 3511 C CA . SER A 1 475 ? -3.077 -19.256 17.968 1.00 92.62 475 SER A CA 1
ATOM 3512 C C . SER A 1 475 ? -4.412 -18.511 17.909 1.00 92.62 475 SER A C 1
ATOM 3514 O O . SER A 1 475 ? -5.460 -19.152 17.809 1.00 92.62 475 SER A O 1
ATOM 3516 N N . TRP A 1 476 ? -4.394 -17.172 17.945 1.00 94.25 476 TRP A N 1
ATOM 3517 C CA . TRP A 1 476 ? -5.613 -16.378 17.867 1.00 94.25 476 TRP A CA 1
ATOM 3518 C C . TRP A 1 476 ? -6.360 -16.656 16.551 1.00 94.25 476 TRP A C 1
ATOM 3520 O O . TRP A 1 476 ? -5.742 -16.609 15.480 1.00 94.25 476 TRP A O 1
ATOM 3530 N N . PRO A 1 477 ? -7.681 -16.922 16.584 1.00 94.25 477 PRO A N 1
ATOM 3531 C CA . PRO A 1 477 ? -8.426 -17.262 15.377 1.00 94.25 477 PRO A CA 1
ATOM 3532 C C . PRO A 1 477 ? -8.359 -16.154 14.320 1.00 94.25 477 PRO A C 1
ATOM 3534 O O . PRO A 1 477 ? -8.380 -14.964 14.637 1.00 94.25 477 PRO A O 1
ATOM 3537 N N . ARG A 1 478 ? -8.311 -16.538 13.044 1.00 92.69 478 ARG A N 1
ATOM 3538 C CA . ARG A 1 478 ? -8.291 -15.612 11.903 1.00 92.69 478 ARG A CA 1
ATOM 3539 C C . ARG A 1 478 ? -9.485 -15.853 10.991 1.00 92.69 478 ARG A C 1
ATOM 3541 O O . ARG A 1 478 ? -9.983 -16.972 10.886 1.00 92.69 478 ARG A O 1
ATOM 3548 N N . GLU A 1 479 ? -9.931 -14.796 10.332 1.00 91.44 479 GLU A N 1
ATOM 3549 C CA . GLU A 1 479 ? -10.894 -14.884 9.242 1.00 91.44 479 GLU A CA 1
ATOM 3550 C C . GLU A 1 479 ? -10.231 -15.414 7.957 1.00 91.44 479 GLU A C 1
ATOM 3552 O O . GLU A 1 479 ? -9.000 -15.413 7.852 1.00 91.44 479 GLU A O 1
ATOM 3557 N N . PRO A 1 480 ? -11.011 -15.867 6.955 1.00 89.50 480 PRO A N 1
ATOM 3558 C CA . PRO A 1 480 ? -10.461 -16.386 5.699 1.00 89.50 480 PRO A CA 1
ATOM 3559 C C . PRO A 1 480 ? -9.570 -15.396 4.931 1.00 89.50 480 PRO A C 1
ATOM 3561 O O . PRO A 1 480 ? -8.721 -15.818 4.152 1.00 89.50 480 PRO A O 1
ATOM 3564 N N . ASP A 1 481 ? -9.751 -14.091 5.153 1.00 83.19 481 ASP A N 1
ATOM 3565 C CA . ASP A 1 481 ? -8.926 -13.017 4.582 1.00 83.19 481 ASP A CA 1
ATOM 3566 C C . ASP A 1 481 ? -7.614 -12.770 5.361 1.00 83.19 481 ASP A C 1
ATOM 3568 O O . ASP A 1 481 ? -6.838 -11.883 5.012 1.00 83.19 481 ASP A O 1
ATOM 3572 N N . GLY A 1 482 ? -7.351 -13.555 6.412 1.00 86.44 482 GLY A N 1
ATOM 3573 C CA . GLY A 1 482 ? -6.155 -13.486 7.250 1.00 86.44 482 GLY A CA 1
ATOM 3574 C C . GLY A 1 482 ? -6.264 -12.539 8.447 1.00 86.44 482 GLY A C 1
ATOM 3575 O O . GLY A 1 482 ? -5.406 -12.589 9.336 1.00 86.44 482 GLY A O 1
ATOM 3576 N N . ARG A 1 483 ? -7.301 -11.695 8.529 1.00 90.12 483 ARG A N 1
ATOM 3577 C CA . ARG A 1 483 ? -7.488 -10.758 9.651 1.00 90.12 483 ARG A CA 1
ATOM 3578 C C . ARG A 1 483 ? -7.735 -11.507 10.954 1.00 90.12 483 ARG A C 1
ATOM 3580 O O . ARG A 1 483 ? -8.346 -12.572 10.958 1.00 90.12 483 ARG A O 1
ATOM 3587 N N . LEU A 1 484 ? -7.296 -10.945 12.077 1.00 94.56 484 LEU A N 1
ATOM 3588 C CA . LEU A 1 484 ? -7.607 -11.507 13.393 1.00 94.56 484 LEU A CA 1
ATOM 3589 C C . LEU A 1 484 ? -9.117 -11.412 13.663 1.00 94.56 484 LEU A C 1
ATOM 3591 O O . LEU A 1 484 ? -9.748 -10.380 13.417 1.00 94.56 484 LEU A O 1
ATOM 3595 N N . ARG A 1 485 ? -9.699 -12.506 14.161 1.00 95.19 485 ARG A N 1
ATOM 3596 C CA . ARG A 1 485 ? -11.126 -12.615 14.474 1.00 95.19 485 ARG A CA 1
ATOM 3597 C C . ARG A 1 485 ? -11.477 -11.801 15.717 1.00 95.19 485 ARG A C 1
ATOM 3599 O O . ARG A 1 485 ? -10.670 -11.648 16.635 1.00 95.19 485 ARG A O 1
ATOM 3606 N N . SER A 1 486 ? -12.711 -11.307 15.749 1.00 96.38 486 SER A N 1
ATOM 3607 C CA . SER A 1 486 ? -13.301 -10.702 16.942 1.00 96.38 486 SER A CA 1
ATOM 3608 C C . SER A 1 486 ? -13.758 -11.775 17.932 1.00 96.38 486 SER A C 1
ATOM 3610 O O . SER A 1 486 ? -14.454 -12.701 17.528 1.00 96.38 486 SER A O 1
ATOM 3612 N N . CYS A 1 487 ? -13.439 -11.627 19.218 1.00 96.62 487 CYS A N 1
ATOM 3613 C CA . CYS A 1 487 ? -13.899 -12.529 20.286 1.00 96.62 487 CYS A CA 1
ATOM 3614 C C . CYS A 1 487 ? -14.742 -11.762 21.307 1.00 96.62 487 CYS A C 1
ATOM 3616 O O . CYS A 1 487 ? -14.550 -10.552 21.476 1.00 96.62 487 CYS A O 1
ATOM 3618 N N . ALA A 1 488 ? -15.677 -12.445 21.971 1.00 97.31 488 ALA A N 1
ATOM 3619 C CA . ALA A 1 488 ? -16.504 -11.805 22.983 1.00 97.31 488 ALA A CA 1
ATOM 3620 C C . ALA A 1 488 ? -15.701 -11.495 24.262 1.00 97.31 488 ALA A C 1
ATOM 3622 O O . ALA A 1 488 ? -14.816 -12.247 24.682 1.00 97.31 488 ALA A O 1
ATOM 3623 N N . LEU A 1 489 ? -16.020 -10.363 24.881 1.00 97.75 489 LEU A N 1
ATOM 3624 C CA . LEU A 1 489 ? -15.509 -9.925 26.172 1.00 97.75 489 LEU A CA 1
ATOM 3625 C C . LEU A 1 489 ? -16.707 -9.533 27.036 1.00 97.75 489 LEU A C 1
ATOM 3627 O O . LEU A 1 489 ? -17.413 -8.578 26.724 1.00 97.75 489 LEU A O 1
ATOM 3631 N N . GLU A 1 490 ? -16.955 -10.284 28.101 1.00 97.94 490 GLU A N 1
ATOM 3632 C CA . GLU A 1 490 ? -18.021 -10.002 29.055 1.00 97.94 490 GLU A CA 1
ATOM 3633 C C . GLU A 1 490 ? -17.497 -9.128 30.196 1.00 97.94 490 GLU A C 1
ATOM 3635 O O . GLU A 1 490 ? -16.387 -9.329 30.692 1.00 97.94 490 GLU A O 1
ATOM 3640 N N . VAL A 1 491 ? -18.309 -8.168 30.626 1.00 98.19 491 VAL A N 1
ATOM 3641 C CA . VAL A 1 491 ? -18.032 -7.278 31.751 1.00 98.19 491 VAL A CA 1
ATOM 3642 C C . VAL A 1 491 ? -19.137 -7.461 32.777 1.00 98.19 491 VAL A C 1
ATOM 3644 O O . VAL A 1 491 ? -20.290 -7.120 32.528 1.00 98.19 491 VAL A O 1
ATOM 3647 N N . GLU A 1 492 ? -18.797 -8.001 33.944 1.00 97.75 492 GLU A N 1
ATOM 3648 C CA . GLU A 1 492 ? -19.690 -8.038 35.097 1.00 97.75 492 GLU A CA 1
ATOM 3649 C C . GLU A 1 492 ? -19.505 -6.770 35.932 1.00 97.75 492 GLU A C 1
ATOM 3651 O O . GLU A 1 492 ? -18.452 -6.559 36.540 1.00 97.75 492 GLU A O 1
ATOM 3656 N N . VAL A 1 493 ? -20.555 -5.955 35.997 1.00 97.56 493 VAL A N 1
ATOM 3657 C CA . VAL A 1 493 ? -20.653 -4.787 36.871 1.00 97.56 493 VAL A CA 1
ATOM 3658 C C . VAL A 1 493 ? -21.244 -5.230 38.202 1.00 97.56 493 VAL A C 1
ATOM 3660 O O . VAL A 1 493 ? -22.347 -5.776 38.244 1.00 97.56 493 VAL A O 1
ATOM 3663 N N . GLN A 1 494 ? -20.534 -4.990 39.302 1.00 96.50 494 GLN A N 1
ATOM 3664 C CA . GLN A 1 494 ? -21.012 -5.257 40.657 1.00 96.50 494 GLN A CA 1
ATOM 3665 C C . GLN A 1 494 ? -21.287 -3.942 41.379 1.00 96.50 494 GLN A C 1
ATOM 3667 O O . GLN A 1 494 ? -20.375 -3.158 41.656 1.00 96.50 494 GLN A O 1
ATOM 3672 N N . ILE A 1 495 ? -22.556 -3.736 41.715 1.00 94.94 495 ILE A N 1
ATOM 3673 C CA . ILE A 1 495 ? -23.042 -2.569 42.440 1.00 94.94 495 ILE A CA 1
ATOM 3674 C C . ILE A 1 495 ? -23.038 -2.908 43.935 1.00 94.94 495 ILE A C 1
ATOM 3676 O O . ILE A 1 495 ? -23.710 -3.867 44.332 1.00 94.94 495 ILE A O 1
ATOM 3680 N N . PRO A 1 496 ? -22.300 -2.168 44.781 1.00 94.00 496 PRO A N 1
ATOM 3681 C CA . PRO A 1 496 ? -22.311 -2.395 46.222 1.00 94.00 496 PRO A CA 1
ATOM 3682 C C . PRO A 1 496 ? -23.635 -1.936 46.851 1.00 94.00 496 PRO A C 1
ATOM 3684 O O . PRO A 1 496 ? -24.411 -1.190 46.255 1.00 94.00 496 PRO A O 1
ATOM 3687 N N . ALA A 1 497 ? -23.893 -2.368 48.086 1.00 88.75 497 ALA A N 1
ATOM 3688 C CA . ALA A 1 497 ? -25.030 -1.875 48.860 1.00 88.75 497 ALA A CA 1
ATOM 3689 C C . ALA A 1 497 ? -24.895 -0.368 49.156 1.00 88.75 497 ALA A C 1
ATOM 3691 O O . ALA A 1 497 ? -23.786 0.157 49.253 1.00 88.75 497 ALA A O 1
ATOM 3692 N N . GLY A 1 498 ? -26.027 0.317 49.337 1.00 85.94 498 GLY A N 1
ATOM 3693 C CA . GLY A 1 498 ? -26.062 1.730 49.737 1.00 85.94 498 GLY A CA 1
ATOM 3694 C C . GLY A 1 498 ? -25.943 2.745 48.596 1.00 85.94 498 GLY A C 1
ATOM 3695 O O . GLY A 1 498 ? -25.941 3.943 48.865 1.00 85.94 498 GLY A O 1
ATOM 3696 N N . GLN A 1 499 ? -25.881 2.300 47.337 1.00 89.56 499 GLN A N 1
ATOM 3697 C CA . GLN A 1 499 ? -25.927 3.219 46.198 1.00 89.56 499 GLN A CA 1
ATOM 3698 C C . GLN A 1 499 ? -27.333 3.833 46.034 1.00 89.56 499 GLN A C 1
ATOM 3700 O O . GLN A 1 499 ? -28.322 3.102 46.151 1.00 89.56 499 GLN A O 1
ATOM 3705 N N . PRO A 1 500 ? -27.460 5.148 45.761 1.00 89.62 500 PRO A N 1
ATOM 3706 C CA . PRO A 1 500 ? -28.763 5.797 45.638 1.00 89.62 500 PRO A CA 1
ATOM 3707 C C . PRO A 1 500 ? -29.588 5.260 44.463 1.00 89.62 500 PRO A C 1
ATOM 3709 O O . PRO A 1 500 ? -29.103 5.180 43.332 1.00 89.62 500 PRO A O 1
ATOM 3712 N N . ASN A 1 501 ? -30.869 4.979 44.704 1.00 87.56 501 ASN A N 1
ATOM 3713 C CA . ASN A 1 501 ? -31.820 4.688 43.630 1.00 87.56 501 ASN A CA 1
ATOM 3714 C C . ASN A 1 501 ? -31.923 5.881 42.667 1.00 87.56 501 ASN A C 1
ATOM 3716 O O . ASN A 1 501 ? -31.955 7.034 43.094 1.00 87.56 501 ASN A O 1
ATOM 3720 N N . GLY A 1 502 ? -31.992 5.597 41.368 1.00 87.19 502 GLY A N 1
ATOM 3721 C CA . GLY A 1 502 ? -32.030 6.598 40.301 1.00 87.19 502 GLY A CA 1
ATOM 3722 C C . GLY A 1 502 ? -30.661 7.144 39.890 1.00 87.19 502 GLY A C 1
ATOM 3723 O O . GLY A 1 502 ? -30.590 7.885 38.912 1.00 87.19 502 GLY A O 1
ATOM 3724 N N . SER A 1 503 ? -29.577 6.777 40.584 1.00 92.31 503 SER A N 1
ATOM 3725 C CA . SER A 1 503 ? -28.224 7.091 40.118 1.00 92.31 503 SER A CA 1
ATOM 3726 C C . SER A 1 503 ? -27.857 6.265 38.880 1.00 92.31 503 SER A C 1
ATOM 3728 O O . SER A 1 503 ? -28.429 5.203 38.621 1.00 92.31 503 SER A O 1
ATOM 3730 N N . ILE A 1 504 ? -26.923 6.782 38.085 1.00 95.19 504 ILE A N 1
ATOM 3731 C CA . ILE A 1 504 ? -26.446 6.142 36.858 1.00 95.19 504 ILE A CA 1
ATOM 3732 C C . ILE A 1 504 ? -24.945 5.959 36.990 1.00 95.19 504 ILE A C 1
ATOM 3734 O O . ILE A 1 504 ? -24.214 6.933 37.165 1.00 95.19 504 ILE A O 1
ATOM 3738 N N . ASP A 1 505 ? -24.501 4.717 36.863 1.00 96.38 505 ASP A N 1
ATOM 3739 C CA . ASP A 1 505 ? -23.101 4.408 36.649 1.00 96.38 505 ASP A CA 1
ATOM 3740 C C . ASP A 1 505 ? -22.752 4.573 35.172 1.00 96.38 505 ASP A C 1
ATOM 3742 O O . ASP A 1 505 ? -23.388 3.957 34.323 1.00 96.38 505 ASP A O 1
ATOM 3746 N N . THR A 1 506 ? -21.768 5.419 34.868 1.00 97.12 506 THR A N 1
ATOM 3747 C CA . THR A 1 506 ? -21.213 5.572 33.515 1.00 97.12 506 THR A CA 1
ATOM 3748 C C . THR A 1 506 ? -19.761 5.124 33.543 1.00 97.12 506 THR A C 1
ATOM 3750 O O . THR A 1 506 ? -18.913 5.818 34.104 1.00 97.12 506 THR A O 1
ATOM 3753 N N . ALA A 1 507 ? -19.485 3.963 32.956 1.00 97.56 507 ALA A N 1
ATOM 3754 C CA . ALA A 1 507 ? -18.176 3.332 32.972 1.00 97.56 507 ALA A CA 1
ATOM 3755 C C . ALA A 1 507 ? -17.497 3.456 31.606 1.00 97.56 507 ALA A C 1
ATOM 3757 O O . ALA A 1 507 ? -18.016 2.977 30.602 1.00 97.56 507 ALA A O 1
ATOM 3758 N N . THR A 1 508 ? -16.311 4.059 31.556 1.00 98.38 508 THR A N 1
ATOM 3759 C CA . THR A 1 508 ? -15.422 3.944 30.395 1.00 98.38 508 THR A CA 1
ATOM 3760 C C . THR A 1 508 ? -14.615 2.661 30.525 1.00 98.38 508 THR A C 1
ATOM 3762 O O . THR A 1 508 ? -13.788 2.530 31.432 1.00 98.38 508 THR A O 1
ATOM 3765 N N . LEU A 1 509 ? -14.837 1.721 29.612 1.00 98.38 509 LEU A N 1
ATOM 3766 C CA . LEU A 1 509 ? -14.050 0.499 29.505 1.00 98.38 509 LEU A CA 1
ATOM 3767 C C . LEU A 1 509 ? -12.965 0.704 28.460 1.00 98.38 509 LEU A C 1
ATOM 3769 O O . LEU A 1 509 ? -13.249 1.219 27.383 1.00 98.38 509 LEU A O 1
ATOM 3773 N N . THR A 1 510 ? -11.733 0.304 28.756 1.00 98.50 510 THR A N 1
ATOM 3774 C CA . THR A 1 510 ? -10.597 0.429 27.838 1.00 98.50 510 THR A CA 1
ATOM 3775 C C . THR A 1 510 ? -9.905 -0.915 27.664 1.00 98.50 510 THR A C 1
ATOM 3777 O O . THR A 1 510 ? -9.567 -1.581 28.641 1.00 98.50 510 THR A O 1
ATOM 3780 N N . ALA A 1 511 ? -9.656 -1.284 26.412 1.00 98.62 511 ALA A N 1
ATOM 3781 C CA . ALA A 1 511 ? -8.785 -2.375 26.012 1.00 98.62 511 ALA A CA 1
ATOM 3782 C C . ALA A 1 511 ? -7.585 -1.790 25.258 1.00 98.62 511 ALA A C 1
ATOM 3784 O O . ALA A 1 511 ? -7.738 -1.251 24.161 1.00 98.62 511 ALA A O 1
ATOM 3785 N N . THR A 1 512 ? -6.393 -1.887 25.843 1.00 98.62 512 THR A N 1
ATOM 3786 C CA . THR A 1 512 ? -5.151 -1.372 25.250 1.00 98.62 512 THR A CA 1
ATOM 3787 C C . THR A 1 512 ? -4.278 -2.523 24.792 1.00 98.62 512 THR A C 1
ATOM 3789 O O . THR A 1 512 ? -3.746 -3.254 25.627 1.00 98.62 512 THR A O 1
ATOM 3792 N N . LEU A 1 513 ? -4.108 -2.671 23.477 1.00 98.75 513 LEU A N 1
ATOM 3793 C CA . LEU A 1 513 ? -3.168 -3.632 22.902 1.00 98.75 513 LEU A CA 1
ATOM 3794 C C . LEU A 1 513 ? -1.765 -3.026 22.859 1.00 98.75 513 LEU A C 1
ATOM 3796 O O . LEU A 1 513 ? -1.513 -2.087 22.106 1.00 98.75 513 LEU A O 1
ATOM 3800 N N . SER A 1 514 ? -0.848 -3.594 23.634 1.00 98.31 514 SER A N 1
ATOM 3801 C CA . SER A 1 514 ? 0.588 -3.377 23.472 1.00 98.31 514 SER A CA 1
ATOM 3802 C C . SER A 1 514 ? 1.096 -4.297 22.365 1.00 98.31 514 SER A C 1
ATOM 3804 O O . SER A 1 514 ? 1.016 -5.521 22.500 1.00 98.31 514 SER A O 1
ATOM 3806 N N . TRP A 1 515 ? 1.583 -3.721 21.269 1.00 98.00 515 TRP A N 1
ATOM 3807 C CA . TRP A 1 515 ? 2.035 -4.482 20.103 1.00 98.00 515 TRP A CA 1
ATOM 3808 C C . TRP A 1 515 ? 3.272 -5.322 20.440 1.00 98.00 515 TRP A C 1
ATOM 3810 O O . TRP A 1 515 ? 4.214 -4.848 21.075 1.00 98.00 515 TRP A O 1
ATOM 3820 N N . SER A 1 516 ? 3.287 -6.587 20.015 1.00 97.19 516 SER A N 1
ATOM 3821 C CA . SER A 1 516 ? 4.440 -7.465 20.230 1.00 97.19 516 SER A CA 1
ATOM 3822 C C . SER A 1 516 ? 5.687 -6.890 19.554 1.00 97.19 516 SER A C 1
ATOM 3824 O O . SER A 1 516 ? 5.613 -6.465 18.403 1.00 97.19 516 SER A O 1
ATOM 3826 N N . GLY A 1 517 ? 6.818 -6.866 20.266 1.00 94.75 517 GLY A N 1
ATOM 3827 C CA . GLY A 1 517 ? 8.098 -6.387 19.730 1.00 94.75 517 GLY A CA 1
ATOM 3828 C C . GLY A 1 517 ? 8.158 -4.888 19.413 1.00 94.75 517 GLY A C 1
ATOM 3829 O O . GLY A 1 517 ? 9.123 -4.452 18.794 1.00 94.75 517 GLY A O 1
ATOM 3830 N N . SER A 1 518 ? 7.161 -4.103 19.833 1.00 95.88 518 SER A N 1
ATOM 3831 C CA . SER A 1 518 ? 7.003 -2.694 19.470 1.00 95.88 518 SER A CA 1
ATOM 3832 C C . SER A 1 518 ? 6.615 -1.840 20.690 1.00 95.88 518 SER A C 1
ATOM 3834 O O . SER A 1 518 ? 5.953 -2.338 21.603 1.00 95.88 518 SER A O 1
ATOM 3836 N N . PRO A 1 519 ? 7.004 -0.549 20.750 1.00 95.19 519 PRO A N 1
ATOM 3837 C CA . PRO A 1 519 ? 6.573 0.358 21.817 1.00 95.19 519 PRO A CA 1
ATOM 3838 C C . PRO A 1 519 ? 5.110 0.823 21.682 1.00 95.19 519 PRO A C 1
ATOM 3840 O O . PRO A 1 519 ? 4.598 1.497 22.579 1.00 95.19 519 PRO A O 1
ATOM 3843 N N . VAL A 1 520 ? 4.439 0.497 20.573 1.00 97.88 520 VAL A N 1
ATOM 3844 C CA . VAL A 1 520 ? 3.101 1.003 20.249 1.00 97.88 520 VAL A CA 1
ATOM 3845 C C . VAL A 1 520 ? 2.040 0.493 21.220 1.00 97.88 520 VAL A C 1
ATOM 3847 O O . VAL A 1 520 ? 1.977 -0.688 21.567 1.00 97.88 520 VAL A O 1
ATOM 3850 N N . GLN A 1 521 ? 1.154 1.412 21.599 1.00 97.62 521 GLN A N 1
ATOM 3851 C CA . GLN A 1 521 ? -0.063 1.147 22.355 1.00 97.62 521 GLN A CA 1
ATOM 3852 C C . GLN A 1 521 ? -1.279 1.495 21.484 1.00 97.62 521 GLN A C 1
ATOM 3854 O O . GLN A 1 521 ? -1.378 2.619 20.991 1.00 97.62 521 GLN A O 1
ATOM 3859 N N . ASP A 1 522 ? -2.210 0.554 21.317 1.00 97.75 522 ASP A N 1
ATOM 3860 C CA . ASP A 1 522 ? -3.463 0.716 20.562 1.00 97.75 522 ASP A CA 1
ATOM 3861 C C . ASP A 1 522 ? -4.675 0.641 21.511 1.00 97.75 522 ASP A C 1
ATOM 3863 O O . ASP A 1 522 ? -5.245 -0.440 21.708 1.00 97.75 522 ASP A O 1
ATOM 3867 N N . PRO A 1 523 ? -5.038 1.760 22.173 1.00 97.81 523 PRO A N 1
ATOM 3868 C CA . PRO A 1 523 ? -6.181 1.816 23.074 1.00 97.81 523 PRO A CA 1
ATOM 3869 C C . PRO A 1 523 ? -7.503 1.898 22.307 1.00 97.81 523 PRO A C 1
ATOM 3871 O O . PRO A 1 523 ? -7.675 2.707 21.392 1.00 97.81 523 PRO A O 1
ATOM 3874 N N . ARG A 1 524 ? -8.481 1.102 22.742 1.00 98.06 524 ARG A N 1
ATOM 3875 C CA . ARG A 1 524 ? -9.881 1.186 22.319 1.00 98.06 524 ARG A CA 1
ATOM 3876 C C . ARG A 1 524 ? -10.770 1.287 23.536 1.00 98.06 524 ARG A C 1
ATOM 3878 O O . ARG A 1 524 ? -10.598 0.524 24.481 1.00 98.06 524 ARG A O 1
ATOM 3885 N N . SER A 1 525 ? -11.717 2.213 23.499 1.00 97.56 525 SER A N 1
ATOM 3886 C CA . SER A 1 525 ? -12.635 2.446 24.604 1.00 97.56 525 SER A CA 1
ATOM 3887 C C . SER A 1 525 ? -14.082 2.427 24.149 1.00 97.56 525 SER A C 1
ATOM 3889 O O . SER A 1 525 ? -14.385 2.852 23.035 1.00 97.56 525 SER A O 1
ATOM 3891 N N . LEU A 1 526 ? -14.951 1.986 25.046 1.00 97.75 526 LEU A N 1
ATOM 3892 C CA . LEU A 1 526 ? -16.401 2.043 24.913 1.00 97.75 526 LEU A CA 1
ATOM 3893 C C . LEU A 1 526 ? -17.010 2.530 26.233 1.00 97.75 526 LEU A C 1
ATOM 3895 O O . LEU A 1 526 ? -16.315 2.595 27.254 1.00 97.75 526 LEU A O 1
ATOM 3899 N N . THR A 1 527 ? -18.279 2.916 26.201 1.00 98.06 527 THR A N 1
ATOM 3900 C CA . THR A 1 527 ? -18.992 3.436 27.371 1.00 98.06 527 THR A CA 1
ATOM 3901 C C . THR A 1 527 ? -20.170 2.550 27.726 1.00 98.06 527 THR A C 1
ATOM 3903 O O . THR A 1 527 ? -21.083 2.376 26.925 1.00 98.06 527 THR A O 1
ATOM 3906 N N . ASP A 1 528 ? -20.192 2.085 28.970 1.00 98.12 528 ASP A N 1
ATOM 3907 C CA . ASP A 1 528 ? -21.328 1.371 29.534 1.00 98.12 528 ASP A CA 1
ATOM 3908 C C . ASP A 1 528 ? -22.113 2.246 30.499 1.00 98.12 528 ASP A C 1
ATOM 3910 O O . ASP A 1 528 ? -21.548 3.032 31.261 1.00 98.12 528 ASP A O 1
ATOM 3914 N N . THR A 1 529 ? -23.435 2.082 30.497 1.00 97.62 529 THR A N 1
ATOM 3915 C CA . THR A 1 529 ? -24.332 2.804 31.405 1.00 97.62 529 THR A CA 1
ATOM 3916 C C . THR A 1 529 ? -25.220 1.855 32.201 1.00 97.62 529 THR A C 1
ATOM 3918 O O . THR A 1 529 ? -26.039 1.122 31.653 1.00 97.62 529 THR A O 1
ATOM 3921 N N . THR A 1 530 ? -25.109 1.885 33.528 1.00 96.88 530 THR A N 1
ATOM 3922 C CA . THR A 1 530 ? -25.936 1.065 34.421 1.00 96.88 530 THR A CA 1
ATOM 3923 C C . THR A 1 530 ? -26.802 1.953 35.299 1.00 96.88 530 THR A C 1
ATOM 3925 O O . THR A 1 530 ? -26.307 2.656 36.173 1.00 96.88 530 THR A O 1
ATOM 3928 N N . SER A 1 531 ? -28.118 1.915 35.093 1.00 94.88 531 SER A N 1
ATOM 3929 C CA . SER A 1 531 ? -29.057 2.634 35.963 1.00 94.88 531 SER A CA 1
ATOM 3930 C C . SER A 1 531 ? -29.333 1.835 37.235 1.00 94.88 531 SER A C 1
ATOM 3932 O O . SER A 1 531 ? -29.695 0.656 37.164 1.00 94.88 531 SER A O 1
ATOM 3934 N N . ILE A 1 532 ? -29.213 2.484 38.391 1.00 92.38 532 ILE A N 1
ATOM 3935 C CA . ILE A 1 532 ? -29.468 1.868 39.693 1.00 92.38 532 ILE A CA 1
ATOM 3936 C C . ILE A 1 532 ? -30.953 1.988 40.019 1.00 92.38 532 ILE A C 1
ATOM 3938 O O . ILE A 1 532 ? -31.473 3.085 40.226 1.00 92.38 532 ILE A O 1
ATOM 3942 N N . THR A 1 533 ? -31.657 0.859 40.045 1.00 88.75 533 THR A N 1
ATOM 3943 C CA . THR A 1 533 ? -33.112 0.821 40.252 1.00 88.75 533 THR A CA 1
ATOM 3944 C C . THR A 1 533 ? -33.487 0.208 41.599 1.00 88.75 533 THR A C 1
ATOM 3946 O O . THR A 1 533 ? -32.831 -0.745 42.027 1.00 88.75 533 THR A O 1
ATOM 3949 N N . PRO A 1 534 ? -34.576 0.673 42.239 1.00 86.56 534 PRO A N 1
ATOM 3950 C CA . PRO A 1 534 ? -35.102 0.019 43.434 1.00 86.56 534 PRO A CA 1
ATOM 3951 C C . PRO A 1 534 ? -35.439 -1.451 43.146 1.00 86.56 534 PRO A C 1
ATOM 3953 O O . PRO A 1 534 ? -36.023 -1.767 42.111 1.00 86.56 534 PRO A O 1
ATOM 3956 N N . GLN A 1 535 ? -35.072 -2.351 44.063 1.00 84.62 535 GLN A N 1
ATOM 3957 C CA . GLN A 1 535 ? -35.351 -3.792 43.936 1.00 84.62 535 GLN A CA 1
ATOM 3958 C C . GLN A 1 535 ? -36.732 -4.181 44.472 1.00 84.62 535 GLN A C 1
ATOM 3960 O O . GLN A 1 535 ? -37.292 -5.188 44.045 1.00 84.62 535 GLN A O 1
ATOM 3965 N N . ALA A 1 536 ? -37.291 -3.380 45.376 1.00 88.12 536 ALA A N 1
ATOM 3966 C CA . ALA A 1 536 ? -38.622 -3.563 45.929 1.00 88.12 536 ALA A CA 1
ATOM 3967 C C . ALA A 1 536 ? -39.271 -2.211 46.237 1.00 88.12 536 ALA A C 1
ATOM 3969 O O . ALA A 1 536 ? -38.573 -1.208 46.418 1.00 88.12 536 ALA A O 1
ATOM 3970 N N . THR A 1 537 ? -40.596 -2.199 46.329 1.00 90.69 537 THR A N 1
ATOM 3971 C CA . THR A 1 537 ? -41.383 -1.071 46.843 1.00 90.69 537 THR A CA 1
ATOM 3972 C C . THR A 1 537 ? -42.211 -1.503 48.039 1.00 90.69 537 THR A C 1
ATOM 3974 O O . THR A 1 537 ? -42.578 -2.671 48.171 1.00 90.69 537 THR A O 1
ATOM 3977 N N . LEU A 1 538 ? -42.490 -0.535 48.909 1.00 92.31 538 LEU A N 1
ATOM 3978 C CA . LEU A 1 538 ? -43.394 -0.656 50.041 1.00 92.31 538 LEU A CA 1
ATOM 3979 C C . LEU A 1 538 ? -44.271 0.594 50.078 1.00 92.31 538 LEU A C 1
ATOM 3981 O O . LEU A 1 538 ? -43.754 1.708 50.170 1.00 92.31 538 LEU A O 1
ATOM 3985 N N . THR A 1 539 ? -45.581 0.396 50.040 1.00 94.62 539 THR A N 1
ATOM 3986 C CA . THR A 1 539 ? -46.587 1.453 50.098 1.00 94.62 539 THR A CA 1
ATOM 3987 C C . THR A 1 539 ? -47.462 1.227 51.321 1.00 94.62 539 THR A C 1
ATOM 3989 O O . THR A 1 539 ? -48.028 0.150 51.494 1.00 94.62 539 THR A O 1
ATOM 3992 N N . LYS A 1 540 ? -47.590 2.240 52.182 1.00 94.56 540 LYS A N 1
ATOM 3993 C CA . LYS A 1 540 ? -48.453 2.187 53.367 1.00 94.56 540 LYS A CA 1
ATOM 3994 C C . LYS A 1 540 ? -49.735 2.961 53.100 1.00 94.56 540 LYS A C 1
ATOM 3996 O O . LYS A 1 540 ? -49.700 4.152 52.807 1.00 94.56 540 LYS A O 1
ATOM 4001 N N . LYS A 1 541 ? -50.859 2.271 53.236 1.00 96.00 541 LYS A N 1
ATOM 4002 C CA . LYS A 1 541 ? -52.204 2.819 53.094 1.00 96.00 541 LYS A CA 1
ATOM 4003 C C . LYS A 1 541 ? -52.959 2.710 54.406 1.00 96.00 541 LYS A C 1
ATOM 4005 O O . LYS A 1 541 ? -52.650 1.851 55.231 1.00 96.00 541 LYS A O 1
ATOM 4010 N N . LEU A 1 542 ? -53.962 3.558 54.587 1.00 95.69 542 LEU A N 1
ATOM 4011 C CA . LEU A 1 542 ? -54.874 3.482 55.717 1.00 95.69 542 LEU A CA 1
ATOM 4012 C C . LEU A 1 542 ? -56.314 3.838 55.342 1.00 95.69 542 LEU A C 1
ATOM 4014 O O . LEU A 1 542 ? -56.561 4.544 54.364 1.00 95.69 542 LEU A O 1
ATOM 4018 N N . ARG A 1 543 ? -57.257 3.377 56.165 1.00 96.06 543 ARG A N 1
ATOM 4019 C CA . ARG A 1 543 ? -58.663 3.805 56.181 1.00 96.06 543 ARG A CA 1
ATOM 4020 C C . ARG A 1 543 ? -59.219 3.821 57.598 1.00 96.06 543 ARG A C 1
ATOM 4022 O O . ARG A 1 543 ? -58.749 3.088 58.464 1.00 96.06 543 ARG A O 1
ATOM 4029 N N . ASN A 1 544 ? -60.260 4.611 57.819 1.00 96.56 544 ASN A N 1
ATOM 4030 C CA . ASN A 1 544 ? -61.053 4.593 59.039 1.00 96.56 544 ASN A CA 1
ATOM 4031 C C . ASN A 1 544 ? -62.218 3.619 58.862 1.00 96.56 544 ASN A C 1
ATOM 4033 O O . ASN A 1 544 ? -63.180 3.900 58.143 1.00 96.56 544 ASN A O 1
ATOM 4037 N N . LEU A 1 545 ? -62.112 2.460 59.517 1.00 95.75 545 LEU A N 1
ATOM 4038 C CA . LEU A 1 545 ? -63.118 1.404 59.452 1.00 95.75 545 LEU A CA 1
ATOM 4039 C C . LEU A 1 545 ? -64.423 1.827 60.126 1.00 95.75 545 LEU A C 1
ATOM 4041 O O . LEU A 1 545 ? -65.494 1.502 59.621 1.00 95.75 545 LEU A O 1
ATOM 4045 N N . THR A 1 546 ? -64.351 2.586 61.225 1.00 95.62 546 THR A N 1
ATOM 4046 C CA . THR A 1 546 ? -65.542 3.063 61.948 1.00 95.62 546 THR A CA 1
ATOM 4047 C C . THR A 1 546 ? -66.410 3.966 61.076 1.00 95.62 546 THR A C 1
ATOM 4049 O O . THR A 1 546 ? -67.634 3.951 61.189 1.00 95.62 546 THR A O 1
ATOM 4052 N N . ARG A 1 547 ? -65.781 4.724 60.177 1.00 93.06 547 ARG A N 1
ATOM 4053 C CA . ARG A 1 547 ? -66.455 5.675 59.284 1.00 93.06 547 ARG A CA 1
ATOM 4054 C C . ARG A 1 547 ? -66.620 5.173 57.853 1.00 93.06 547 ARG A C 1
ATOM 4056 O O . ARG A 1 547 ? -67.128 5.919 57.022 1.00 93.06 547 ARG A O 1
ATOM 4063 N N . ASN A 1 548 ? -66.197 3.940 57.569 1.00 92.31 548 ASN A N 1
ATOM 4064 C CA . ASN A 1 548 ? -66.188 3.353 56.229 1.00 92.31 548 ASN A CA 1
ATOM 4065 C C . ASN A 1 548 ? -65.525 4.273 55.182 1.00 92.31 548 ASN A C 1
ATOM 4067 O O . ASN A 1 548 ? -66.071 4.495 54.101 1.00 92.31 548 ASN A O 1
ATOM 4071 N N . SER A 1 549 ? -64.371 4.855 55.526 1.00 93.75 549 SER A N 1
ATOM 4072 C CA . SER A 1 549 ? -63.628 5.690 54.579 1.00 93.75 549 SER A CA 1
ATOM 4073 C C . SER A 1 549 ? -62.987 4.839 53.482 1.00 93.75 549 SER A C 1
ATOM 4075 O O . SER A 1 549 ? -62.690 3.656 53.674 1.00 93.75 549 SER A O 1
ATOM 4077 N N . GLU A 1 550 ? -62.693 5.466 52.345 1.00 93.94 550 GLU A N 1
ATOM 4078 C CA . GLU A 1 550 ? -61.836 4.854 51.332 1.00 93.94 550 GLU A CA 1
ATOM 4079 C C . GLU A 1 550 ? -60.412 4.649 51.867 1.00 93.94 550 GLU A C 1
ATOM 4081 O O . GLU A 1 550 ? -59.968 5.325 52.803 1.00 93.94 550 GLU A O 1
ATOM 4086 N N . ILE A 1 551 ? -59.712 3.685 51.270 1.00 93.75 551 ILE A N 1
ATOM 4087 C CA . ILE A 1 551 ? -58.296 3.434 51.523 1.00 93.75 551 ILE A CA 1
ATOM 4088 C C . ILE A 1 551 ? -57.446 4.479 50.794 1.00 93.75 551 ILE A C 1
ATOM 4090 O O . ILE A 1 551 ? -57.660 4.746 49.615 1.00 93.75 551 ILE A O 1
ATOM 4094 N N . THR A 1 552 ? -56.488 5.085 51.495 1.00 94.12 552 THR A N 1
ATOM 4095 C CA . THR A 1 552 ? -55.643 6.165 50.963 1.00 94.12 552 THR A CA 1
ATOM 4096 C C . THR A 1 552 ? -54.199 6.048 51.447 1.00 94.12 552 THR A C 1
ATOM 4098 O O . THR A 1 552 ? -53.938 5.491 52.509 1.00 94.12 552 THR A O 1
ATOM 4101 N N . GLU A 1 553 ? -53.255 6.588 50.676 1.00 92.75 553 GLU A N 1
ATOM 4102 C CA . GLU A 1 553 ? -51.828 6.720 51.033 1.00 92.75 553 GLU A CA 1
ATOM 4103 C C . GLU A 1 553 ? -51.530 8.018 51.804 1.00 92.75 553 GLU A C 1
ATOM 4105 O O . GLU A 1 553 ? -50.392 8.283 52.177 1.00 92.75 553 GLU A O 1
ATOM 4110 N N . SER A 1 554 ? -52.544 8.868 51.998 1.00 90.19 554 SER A N 1
ATOM 4111 C CA . SER A 1 554 ? -52.398 10.186 52.621 1.00 90.19 554 SER A CA 1
ATOM 4112 C C . SER A 1 554 ? -52.825 10.172 54.092 1.00 90.19 554 SER A C 1
ATOM 4114 O O . SER A 1 554 ? -52.241 9.471 54.911 1.00 90.19 554 SER A O 1
ATOM 4116 N N . GLN A 1 555 ? -53.830 10.970 54.450 1.00 89.88 555 GLN A N 1
ATOM 4117 C CA . GLN A 1 555 ? -54.333 11.109 55.811 1.00 89.88 555 GLN A CA 1
ATOM 4118 C C . GLN A 1 555 ? -55.814 10.751 55.860 1.00 89.88 555 GLN A C 1
ATOM 4120 O O . GLN A 1 555 ? -56.546 10.961 54.892 1.00 89.88 555 GLN A O 1
ATOM 4125 N N . VAL A 1 556 ? -56.248 10.254 57.012 1.00 92.81 556 VAL A N 1
ATOM 4126 C CA . VAL A 1 556 ? -57.652 9.978 57.310 1.00 92.81 556 VAL A CA 1
ATOM 4127 C C . VAL A 1 556 ? -57.983 10.630 58.646 1.00 92.81 556 VAL A C 1
ATOM 4129 O O . VAL A 1 556 ? -57.201 10.542 59.590 1.00 92.81 556 VAL A O 1
ATOM 4132 N N . GLU A 1 557 ? -59.129 11.303 58.721 1.00 92.50 557 GLU A N 1
ATOM 4133 C CA . GLU A 1 557 ? -59.624 11.870 59.975 1.00 92.50 557 GLU A CA 1
ATOM 4134 C C . GLU A 1 557 ? -60.115 10.751 60.905 1.00 92.50 557 GLU A C 1
ATOM 4136 O O . GLU A 1 557 ? -60.817 9.827 60.476 1.00 92.50 557 GLU A O 1
ATOM 4141 N N . ALA A 1 558 ? -59.738 10.831 62.181 1.00 92.62 558 ALA A N 1
ATOM 4142 C CA . ALA A 1 558 ? -60.096 9.843 63.187 1.00 92.62 558 ALA A CA 1
ATOM 4143 C C . ALA A 1 558 ? -60.305 10.491 64.562 1.00 92.62 558 ALA A C 1
ATOM 4145 O O . ALA A 1 558 ? -59.534 11.363 64.967 1.00 92.62 558 ALA A O 1
ATOM 4146 N N . TYR A 1 559 ? -61.335 10.057 65.282 1.00 93.38 559 TYR A N 1
ATOM 4147 C CA . TYR A 1 559 ? -61.655 10.499 66.642 1.00 93.38 559 TYR A CA 1
ATOM 4148 C C . TYR A 1 559 ? -61.332 9.420 67.687 1.00 93.38 559 TYR A C 1
ATOM 4150 O O . TYR A 1 559 ? -61.171 8.249 67.330 1.00 93.38 559 TYR A O 1
ATOM 4158 N N . PRO A 1 560 ? -61.248 9.787 68.983 1.00 95.69 560 PRO A N 1
ATOM 4159 C CA . PRO A 1 560 ? -61.050 8.825 70.062 1.00 95.69 560 PRO A CA 1
ATOM 4160 C C . PRO A 1 560 ? -62.026 7.651 69.983 1.00 95.69 560 PRO A C 1
ATOM 4162 O O . PRO A 1 560 ? -63.226 7.838 69.777 1.00 95.69 560 PRO A O 1
ATOM 4165 N N . ASN A 1 561 ? -61.506 6.446 70.203 1.00 93.75 561 ASN A N 1
ATOM 4166 C CA . ASN A 1 561 ? -62.176 5.149 70.088 1.00 93.75 561 ASN A CA 1
ATOM 4167 C C . ASN A 1 561 ? -62.509 4.649 68.673 1.00 93.75 561 ASN A C 1
ATOM 4169 O O . ASN A 1 561 ? -63.080 3.561 68.562 1.00 93.75 561 ASN A O 1
ATOM 4173 N N . GLU A 1 562 ? -62.140 5.362 67.608 1.00 96.81 562 GLU A N 1
ATOM 4174 C CA . GLU A 1 562 ? -62.299 4.857 66.240 1.00 96.81 562 GLU A CA 1
ATOM 4175 C C . GLU A 1 562 ? -61.200 3.847 65.870 1.00 96.81 562 GLU A C 1
ATOM 4177 O O . GLU A 1 562 ? -60.080 3.870 66.394 1.00 96.81 562 GLU A O 1
ATOM 4182 N N . THR A 1 563 ? -61.541 2.932 64.962 1.00 97.31 563 THR A N 1
ATOM 4183 C CA . THR A 1 563 ? -60.647 1.891 64.456 1.00 97.31 563 THR A CA 1
ATOM 4184 C C . THR A 1 563 ? -60.134 2.267 63.076 1.00 97.31 563 THR A C 1
ATOM 4186 O O . THR A 1 563 ? -60.914 2.493 62.147 1.00 97.31 563 THR A O 1
ATOM 4189 N N . LEU A 1 564 ? -58.812 2.280 62.933 1.00 97.19 564 LEU A N 1
ATOM 4190 C CA . LEU A 1 564 ? -58.134 2.436 61.654 1.00 97.19 564 LEU A CA 1
ATOM 4191 C C . LEU A 1 564 ? -57.606 1.084 61.191 1.00 97.19 564 LEU A C 1
ATOM 4193 O O . LEU A 1 564 ? -57.127 0.295 62.001 1.00 97.19 564 LEU A O 1
ATOM 4197 N N . GLU A 1 565 ? -57.658 0.839 59.890 1.00 96.94 565 GLU A N 1
ATOM 4198 C CA . GLU A 1 565 ? -56.938 -0.258 59.252 1.00 96.94 565 GLU A CA 1
ATOM 4199 C C . GLU A 1 565 ? -55.776 0.318 58.464 1.00 96.94 565 GLU A C 1
ATOM 4201 O O . GLU A 1 565 ? -55.964 1.236 57.665 1.00 96.94 565 GLU A O 1
ATOM 4206 N N . TYR A 1 566 ? -54.591 -0.231 58.694 1.00 96.00 566 TYR A N 1
ATOM 4207 C CA . TYR A 1 566 ? -53.403 0.021 57.897 1.00 96.00 566 TYR A CA 1
ATOM 4208 C C . TYR A 1 566 ? -53.141 -1.189 57.011 1.00 96.00 566 TYR A C 1
ATOM 4210 O O . TYR A 1 566 ? -53.295 -2.318 57.464 1.00 96.00 566 TYR A O 1
ATOM 4218 N N . CYS A 1 567 ? -52.715 -0.949 55.774 1.00 95.81 567 CYS A N 1
ATOM 4219 C CA . CYS A 1 567 ? -52.282 -1.979 54.839 1.00 95.81 567 CYS A CA 1
ATOM 4220 C C . CYS A 1 567 ? -50.934 -1.591 54.224 1.00 95.81 567 CYS A C 1
ATOM 4222 O O . CYS A 1 567 ? -50.784 -0.516 53.646 1.00 95.81 567 CYS A O 1
ATOM 4224 N N . LEU A 1 568 ? -49.958 -2.479 54.358 1.00 95.88 568 LEU A N 1
ATOM 4225 C CA . LEU A 1 568 ? -48.631 -2.408 53.767 1.00 95.88 568 LEU A CA 1
ATOM 4226 C C . LEU A 1 568 ? -48.632 -3.241 52.489 1.00 95.88 568 LEU A C 1
ATOM 4228 O O . LEU A 1 568 ? -48.687 -4.464 52.561 1.00 95.88 568 LEU A O 1
ATOM 4232 N N . GLU A 1 569 ? -48.584 -2.600 51.330 1.00 96.06 569 GLU A N 1
ATOM 4233 C CA . GLU A 1 569 ? -48.455 -3.262 50.032 1.00 96.06 569 GLU A CA 1
ATOM 4234 C C . GLU A 1 569 ? -46.984 -3.296 49.626 1.00 96.06 569 GLU A C 1
ATOM 4236 O O . GLU A 1 569 ? -46.321 -2.260 49.610 1.00 96.06 569 GLU A O 1
ATOM 4241 N N . TYR A 1 570 ? -46.463 -4.471 49.289 1.00 95.38 570 TYR A N 1
ATOM 4242 C CA . TYR A 1 570 ? -45.078 -4.642 48.862 1.00 95.38 570 TYR A CA 1
ATOM 4243 C C . TYR A 1 570 ? -45.001 -5.309 47.491 1.00 95.38 570 TYR A C 1
ATOM 4245 O O . TYR A 1 570 ? -45.830 -6.151 47.140 1.00 95.38 570 TYR A O 1
ATOM 4253 N N . GLN A 1 571 ? -43.978 -4.952 46.717 1.00 95.00 571 GLN A N 1
ATOM 4254 C CA . GLN A 1 571 ? -43.724 -5.522 45.395 1.00 95.00 571 GLN A CA 1
ATOM 4255 C C . GLN A 1 571 ? -42.235 -5.780 45.195 1.00 95.00 571 GLN A C 1
ATOM 4257 O O . GLN A 1 571 ? -41.401 -4.930 45.503 1.00 95.00 571 GLN A O 1
ATOM 4262 N N . ASN A 1 572 ? -41.902 -6.932 44.615 1.00 92.31 572 ASN A N 1
ATOM 4263 C CA . ASN A 1 572 ? -40.580 -7.186 44.062 1.00 92.31 572 ASN A CA 1
ATOM 4264 C C . ASN A 1 572 ? -40.494 -6.582 42.653 1.00 92.31 572 ASN A C 1
ATOM 4266 O O . ASN A 1 572 ? -41.130 -7.074 41.723 1.00 92.31 572 ASN A O 1
ATOM 4270 N N . LEU A 1 573 ? -39.699 -5.525 42.494 1.00 88.06 573 LEU A N 1
ATOM 4271 C CA . LEU A 1 573 ? -39.465 -4.871 41.203 1.00 88.06 573 LEU A CA 1
ATOM 4272 C C . LEU A 1 573 ? -38.324 -5.513 40.402 1.00 88.06 573 LEU A C 1
ATOM 4274 O O . LEU A 1 573 ? -38.086 -5.140 39.253 1.00 88.06 573 LEU A O 1
ATOM 4278 N N . SER A 1 574 ? -37.587 -6.445 41.002 1.00 82.31 574 SER A N 1
ATOM 4279 C CA . SER A 1 574 ? -36.446 -7.092 40.364 1.00 82.31 574 SER A CA 1
ATOM 4280 C C . SER A 1 574 ? -36.860 -8.291 39.502 1.00 82.31 574 SER A C 1
ATOM 4282 O O . SER A 1 574 ? -37.905 -8.910 39.699 1.00 82.31 574 SER A O 1
ATOM 4284 N N . GLY A 1 575 ? -35.993 -8.656 38.551 1.00 78.31 575 GLY A N 1
ATOM 4285 C CA . GLY A 1 575 ? -36.126 -9.880 37.751 1.00 78.31 575 GLY A CA 1
ATOM 4286 C C . GLY A 1 575 ? -35.650 -11.149 38.467 1.00 78.31 575 GLY A C 1
ATOM 4287 O O . GLY A 1 575 ? -35.443 -12.169 37.818 1.00 78.31 575 GLY A O 1
ATOM 4288 N N . GLN A 1 576 ? -35.397 -11.084 39.775 1.00 82.94 576 GLN A N 1
ATOM 4289 C CA . GLN A 1 576 ? -34.889 -12.186 40.590 1.00 82.94 576 GLN A CA 1
ATOM 4290 C C . GLN A 1 576 ? -35.786 -12.375 41.815 1.00 82.94 576 GLN A C 1
ATOM 4292 O O . GLN A 1 576 ? -36.514 -11.469 42.211 1.00 82.94 576 GLN A O 1
ATOM 4297 N N . THR A 1 577 ? -35.740 -13.552 42.434 1.00 89.88 577 THR A N 1
ATOM 4298 C CA . THR A 1 577 ? -36.419 -13.779 43.714 1.00 89.88 577 THR A CA 1
ATOM 4299 C C . THR A 1 577 ? -35.683 -13.029 44.823 1.00 89.88 577 THR A C 1
ATOM 4301 O O . THR A 1 577 ? -34.483 -13.228 45.017 1.00 89.88 577 THR A O 1
ATOM 4304 N N . LEU A 1 578 ? -36.400 -12.186 45.565 1.00 88.88 578 LEU A N 1
ATOM 4305 C CA . LEU A 1 578 ? -35.891 -11.597 46.801 1.00 88.88 578 LEU A CA 1
ATOM 4306 C C . LEU A 1 578 ? -36.018 -12.630 47.919 1.00 88.88 578 LEU A C 1
ATOM 4308 O O . LEU A 1 578 ? -37.049 -13.288 48.025 1.00 88.88 578 LEU A O 1
ATOM 4312 N N . ASN A 1 579 ? -34.990 -12.770 48.749 1.00 90.75 579 ASN A N 1
ATOM 4313 C CA . ASN A 1 579 ? -34.968 -13.723 49.858 1.00 90.75 579 ASN A CA 1
ATOM 4314 C C . ASN A 1 579 ? -34.866 -12.978 51.188 1.00 90.75 579 ASN A C 1
ATOM 4316 O O . ASN A 1 579 ? -34.242 -11.920 51.246 1.00 90.75 579 ASN A O 1
ATOM 4320 N N . GLN A 1 580 ? -35.450 -13.554 52.242 1.00 89.44 580 GLN A N 1
ATOM 4321 C CA . GLN A 1 580 ? -35.395 -13.035 53.614 1.00 89.44 580 GLN A CA 1
ATOM 4322 C C . GLN A 1 580 ? -35.879 -11.579 53.733 1.00 89.44 580 GLN A C 1
ATOM 4324 O O . GLN A 1 580 ? -35.201 -10.735 54.321 1.00 89.44 580 GLN A O 1
ATOM 4329 N N . LEU A 1 581 ? -37.046 -11.261 53.161 1.00 90.06 581 LEU A N 1
ATOM 4330 C CA . LEU A 1 581 ? -37.603 -9.916 53.286 1.00 90.06 581 LEU A CA 1
ATOM 4331 C C . LEU A 1 581 ? -38.153 -9.734 54.698 1.00 90.06 581 LEU A C 1
ATOM 4333 O O . LEU A 1 581 ? -38.869 -10.593 55.211 1.00 90.06 581 LEU A O 1
ATOM 4337 N N . VAL A 1 582 ? -37.850 -8.589 55.299 1.00 92.31 582 VAL A N 1
ATOM 4338 C CA . VAL A 1 582 ? -38.367 -8.209 56.612 1.00 92.31 582 VAL A CA 1
ATOM 4339 C C . VAL A 1 582 ? -39.053 -6.856 56.486 1.00 92.31 582 VAL A C 1
ATOM 4341 O O . VAL A 1 582 ? -38.420 -5.877 56.089 1.00 92.31 582 VAL A O 1
ATOM 4344 N N . LEU A 1 583 ? -40.344 -6.804 56.807 1.00 93.81 583 LEU A N 1
ATOM 4345 C CA . LEU A 1 583 ? -41.119 -5.567 56.880 1.00 93.81 583 LEU A CA 1
ATOM 4346 C C . LEU A 1 583 ? -41.279 -5.201 58.352 1.00 93.81 583 LEU A C 1
ATOM 4348 O O . LEU A 1 583 ? -41.847 -5.982 59.110 1.00 93.81 583 LEU A O 1
ATOM 4352 N N . ASN A 1 584 ? -40.801 -4.020 58.736 1.00 93.56 584 ASN A N 1
ATOM 4353 C CA . ASN A 1 584 ? -40.940 -3.501 60.092 1.00 93.56 584 ASN A CA 1
ATOM 4354 C C . ASN A 1 584 ? -41.770 -2.222 60.066 1.00 93.56 584 ASN A C 1
ATOM 4356 O O . ASN A 1 584 ? -41.434 -1.285 59.341 1.00 93.56 584 ASN A O 1
ATOM 4360 N N . ASP A 1 585 ? -42.814 -2.169 60.885 1.00 93.69 585 ASP A N 1
ATOM 4361 C CA . ASP A 1 585 ? -43.648 -0.983 61.054 1.00 93.69 585 ASP A CA 1
ATOM 4362 C C . ASP A 1 585 ? -43.806 -0.673 62.542 1.00 93.69 585 ASP A C 1
ATOM 4364 O O . ASP A 1 585 ? -44.289 -1.495 63.319 1.00 93.69 585 ASP A O 1
ATOM 4368 N N . THR A 1 586 ? -43.373 0.518 62.946 1.00 94.81 586 THR A N 1
ATOM 4369 C CA . THR A 1 586 ? -43.503 0.986 64.326 1.00 94.81 586 THR A CA 1
ATOM 4370 C C . THR A 1 586 ? -44.670 1.954 64.406 1.00 94.81 586 THR A C 1
ATOM 4372 O O . THR A 1 586 ? -44.641 3.036 63.815 1.00 94.81 586 THR A O 1
ATOM 4375 N N . LEU A 1 587 ? -45.691 1.585 65.172 1.00 92.69 587 LEU A N 1
ATOM 4376 C CA . LEU A 1 587 ? -46.877 2.407 65.349 1.00 92.69 587 LEU A CA 1
ATOM 4377 C C . LEU A 1 587 ? -46.538 3.705 66.098 1.00 92.69 587 LEU A C 1
ATOM 4379 O O . LEU A 1 587 ? -45.939 3.654 67.178 1.00 92.69 587 LEU A O 1
ATOM 4383 N N . PRO A 1 588 ? -46.938 4.876 65.570 1.00 89.81 588 PRO A N 1
ATOM 4384 C CA . PRO A 1 588 ? -46.736 6.141 66.259 1.00 89.81 588 PRO A CA 1
ATOM 4385 C C . PRO A 1 588 ? -47.663 6.260 67.474 1.00 89.81 588 PRO A C 1
ATOM 4387 O O . PRO A 1 588 ? -48.793 5.768 67.477 1.00 89.81 588 PRO A O 1
ATOM 4390 N N . THR A 1 589 ? -47.217 6.976 68.506 1.00 87.56 589 THR A N 1
ATOM 4391 C CA . THR A 1 589 ? -48.098 7.374 69.608 1.00 87.56 589 THR A CA 1
ATOM 4392 C C . THR A 1 589 ? -49.135 8.398 69.110 1.00 87.56 589 THR A C 1
ATOM 4394 O O . THR A 1 589 ? -48.804 9.238 68.273 1.00 87.56 589 THR A O 1
ATOM 4397 N N . PRO A 1 590 ? -50.393 8.366 69.594 1.00 91.56 590 PRO A N 1
ATOM 4398 C CA . PRO A 1 590 ? -50.921 7.506 70.651 1.00 91.56 590 PRO A CA 1
ATOM 4399 C C . PRO A 1 590 ? -51.536 6.172 70.171 1.00 91.56 590 PRO A C 1
ATOM 4401 O O . PRO A 1 590 ? -52.080 5.466 71.006 1.00 91.56 590 PRO A O 1
ATOM 4404 N N . LEU A 1 591 ? -51.453 5.786 68.892 1.00 93.94 591 LEU A N 1
ATOM 4405 C CA . LEU A 1 591 ? -52.152 4.602 68.360 1.00 93.94 591 LEU A CA 1
ATOM 4406 C C . LEU A 1 591 ? -51.840 3.308 69.137 1.00 93.94 591 LEU A C 1
ATOM 4408 O O . LEU A 1 591 ? -50.706 3.078 69.577 1.00 93.94 591 LEU A O 1
ATOM 4412 N N . VAL A 1 592 ? -52.867 2.466 69.290 1.00 94.62 592 VAL A N 1
ATOM 4413 C CA . VAL A 1 592 ? -52.801 1.176 69.993 1.00 94.62 592 VAL A CA 1
ATOM 4414 C C . VAL A 1 592 ? -53.182 0.058 69.030 1.00 94.62 592 VAL A C 1
ATOM 4416 O O . VAL A 1 592 ? -54.268 0.089 68.456 1.00 94.62 592 VAL A O 1
ATOM 4419 N N . TYR A 1 593 ? -52.307 -0.929 68.854 1.00 96.19 593 TYR A N 1
ATOM 4420 C CA . TYR A 1 593 ? -52.603 -2.124 68.063 1.00 96.19 593 TYR A CA 1
ATOM 4421 C C . TYR A 1 593 ? -53.809 -2.889 68.625 1.00 96.19 593 TYR A C 1
ATOM 4423 O O . TYR A 1 593 ? -53.966 -2.994 69.842 1.00 96.19 593 TYR A O 1
ATOM 4431 N N . LEU A 1 594 ? -54.661 -3.422 67.746 1.00 96.12 594 LEU A N 1
ATOM 4432 C CA .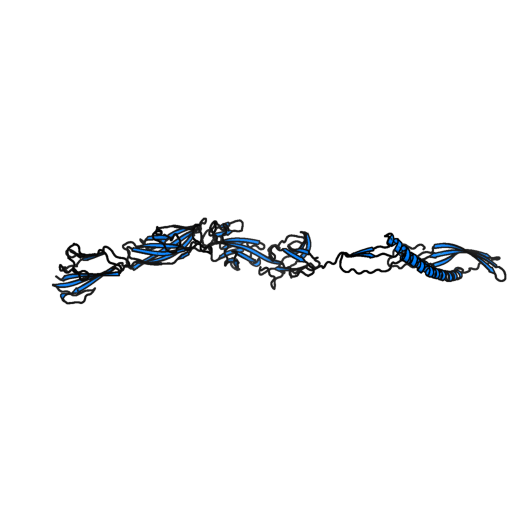 LEU A 1 594 ? -55.738 -4.335 68.123 1.00 96.12 594 LEU A CA 1
ATOM 4433 C C . LEU A 1 594 ? -55.267 -5.791 67.947 1.00 96.12 594 LEU A C 1
ATOM 4435 O O . LEU A 1 594 ? -55.087 -6.212 66.803 1.00 96.12 594 LEU A O 1
ATOM 4439 N N . PRO A 1 595 ? -55.099 -6.570 69.036 1.00 95.56 595 PRO A N 1
ATOM 4440 C CA . PRO A 1 595 ? -54.620 -7.949 68.959 1.00 95.56 595 PRO A CA 1
ATOM 4441 C C . PRO A 1 595 ? -55.475 -8.851 68.065 1.00 95.56 595 PRO A C 1
ATOM 4443 O O . PRO A 1 595 ? -56.703 -8.734 68.038 1.00 95.56 595 PRO A O 1
ATOM 4446 N N . GLY A 1 596 ? -54.823 -9.771 67.356 1.00 94.81 596 GLY A N 1
ATOM 4447 C CA . GLY A 1 596 ? -55.443 -10.754 66.467 1.00 94.81 596 GLY A CA 1
ATOM 4448 C C . GLY A 1 596 ? -55.978 -10.178 65.154 1.00 94.81 596 GLY A C 1
ATOM 4449 O O . GLY A 1 596 ? -56.787 -10.827 64.487 1.00 94.81 596 GLY A O 1
ATOM 4450 N N . THR A 1 597 ? -55.580 -8.955 64.786 1.00 97.00 597 THR A N 1
ATOM 4451 C CA . THR A 1 597 ? -56.050 -8.296 63.554 1.00 97.00 597 THR A CA 1
ATOM 4452 C C . THR A 1 597 ? -55.055 -8.363 62.401 1.00 97.00 597 THR A C 1
ATOM 4454 O O . THR A 1 597 ? -55.409 -7.962 61.290 1.00 97.00 597 THR A O 1
ATOM 4457 N N . LEU A 1 598 ? -53.852 -8.894 62.633 1.00 97.38 598 LEU A N 1
ATOM 4458 C CA . LEU A 1 598 ? -52.827 -9.042 61.613 1.00 97.38 598 LEU A CA 1
ATOM 4459 C C . LEU A 1 598 ? -53.241 -10.045 60.528 1.00 97.38 598 LEU A C 1
ATOM 4461 O O . LEU A 1 598 ? -53.632 -11.183 60.798 1.00 97.38 598 LEU A O 1
ATOM 4465 N N . ARG A 1 599 ? -53.15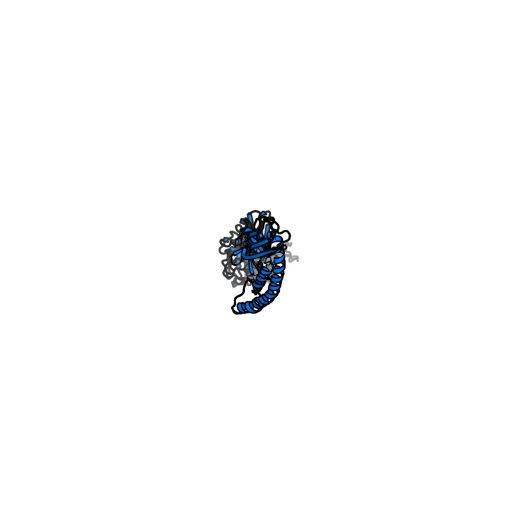5 -9.615 59.270 1.00 96.38 599 ARG A N 1
ATOM 4466 C CA . ARG A 1 599 ? -53.465 -10.420 58.088 1.00 96.38 599 ARG A CA 1
ATOM 4467 C C . ARG A 1 599 ? -52.407 -10.228 57.021 1.00 96.38 599 ARG A C 1
ATOM 4469 O O . ARG A 1 599 ? -51.991 -9.100 56.778 1.00 96.38 599 ARG A O 1
ATOM 4476 N N . ARG A 1 600 ? -52.062 -11.299 56.316 1.00 95.56 600 ARG A N 1
ATOM 4477 C CA . ARG A 1 600 ? -51.270 -11.265 55.085 1.00 95.56 600 ARG A CA 1
ATOM 4478 C C . ARG A 1 600 ? -52.108 -11.799 53.935 1.00 95.56 600 ARG A C 1
ATOM 4480 O O . ARG A 1 600 ? -52.652 -12.895 54.032 1.00 95.56 600 ARG A O 1
ATOM 4487 N N . ASP A 1 601 ? -52.228 -11.025 52.860 1.00 94.88 601 ASP A N 1
ATOM 4488 C CA . ASP A 1 601 ? -52.990 -11.402 51.663 1.00 94.88 601 ASP A CA 1
ATOM 4489 C C . ASP A 1 601 ? -54.430 -11.873 52.005 1.00 94.88 601 ASP A C 1
ATOM 4491 O O . ASP A 1 601 ? -54.991 -12.781 51.395 1.00 94.88 601 ASP A O 1
ATOM 4495 N N . GLY A 1 602 ? -55.025 -11.263 53.042 1.00 92.75 602 GLY A N 1
ATOM 4496 C CA . GLY A 1 602 ? -56.347 -11.593 53.598 1.00 92.75 602 GLY A CA 1
ATOM 4497 C C . GLY A 1 602 ? -56.383 -12.743 54.620 1.00 92.75 602 GLY A C 1
ATOM 4498 O O . GLY A 1 602 ? -57.350 -12.846 55.385 1.00 92.75 602 GLY A O 1
ATOM 4499 N N . LEU A 1 603 ? -55.336 -13.568 54.694 1.00 95.81 603 LEU A N 1
ATOM 4500 C CA . LEU A 1 603 ? -55.219 -14.687 55.631 1.00 95.81 603 LEU A CA 1
ATOM 4501 C C . LEU A 1 603 ? -54.745 -14.203 57.011 1.00 95.81 603 LEU A C 1
ATOM 4503 O O . LEU A 1 603 ? -53.856 -13.356 57.073 1.00 95.81 603 LEU A O 1
ATOM 4507 N N . PRO A 1 604 ? -55.331 -14.691 58.119 1.00 95.75 604 PRO A N 1
ATOM 4508 C CA . PRO A 1 604 ? -54.903 -14.302 59.461 1.00 95.75 604 PRO A CA 1
ATOM 4509 C C . PRO A 1 604 ? -53.495 -14.827 59.773 1.00 95.75 604 PRO A C 1
ATOM 4511 O O . PRO A 1 604 ? -53.177 -15.965 59.430 1.00 95.75 604 PRO A O 1
ATOM 4514 N N . LEU A 1 605 ? -52.703 -14.001 60.454 1.00 96.56 605 LEU A N 1
ATOM 4515 C CA . LEU A 1 605 ? -51.445 -14.377 61.104 1.00 96.56 605 LEU A CA 1
ATOM 4516 C C . LEU A 1 605 ? -51.615 -14.278 62.625 1.00 96.56 605 LEU A C 1
ATOM 4518 O O . LEU A 1 605 ? -52.530 -13.605 63.113 1.00 96.56 605 LEU A O 1
ATOM 4522 N N . THR A 1 606 ? -50.755 -14.951 63.376 1.00 95.38 606 THR A N 1
ATOM 4523 C CA . THR A 1 606 ? -50.644 -14.783 64.821 1.00 95.38 606 THR A CA 1
ATOM 4524 C C . THR A 1 606 ? -49.829 -13.531 65.158 1.00 95.38 606 THR A C 1
ATOM 4526 O O . THR A 1 606 ? -49.058 -13.011 64.353 1.00 95.38 606 THR A O 1
ATOM 4529 N N . ASP A 1 607 ? -50.030 -13.008 66.369 1.00 95.56 607 ASP A N 1
ATOM 4530 C CA . ASP A 1 607 ? -49.241 -11.880 66.881 1.00 95.56 607 ASP A CA 1
ATOM 4531 C C . ASP A 1 607 ? -47.926 -12.347 67.537 1.00 95.56 607 ASP A C 1
ATOM 4533 O O . ASP A 1 607 ? -47.084 -11.523 67.894 1.00 95.56 607 ASP A O 1
ATOM 4537 N N . ALA A 1 608 ? -47.762 -13.653 67.765 1.00 94.31 608 ALA A N 1
ATOM 4538 C CA . ALA A 1 608 ? -46.622 -14.212 68.478 1.00 94.31 608 ALA A CA 1
ATOM 4539 C C . ALA A 1 608 ? -45.454 -14.471 67.522 1.00 94.31 608 ALA A C 1
ATOM 4541 O O . ALA A 1 608 ? -45.655 -14.796 66.364 1.00 94.31 608 ALA A O 1
ATOM 4542 N N . ALA A 1 609 ? -44.221 -14.404 68.026 1.00 93.31 609 ALA A N 1
ATOM 4543 C CA . ALA A 1 609 ? -43.053 -14.857 67.275 1.00 93.31 609 ALA A CA 1
ATOM 4544 C C . ALA A 1 609 ? -43.062 -16.395 67.151 1.00 93.31 609 ALA A C 1
ATOM 4546 O O . ALA A 1 609 ? -42.460 -17.085 67.980 1.00 93.31 609 ALA A O 1
ATOM 4547 N N . ASP A 1 610 ? -43.773 -16.932 66.159 1.00 91.12 610 ASP A N 1
ATOM 4548 C CA . ASP A 1 610 ? -43.945 -18.372 65.970 1.00 91.12 610 ASP A CA 1
ATOM 4549 C C . ASP A 1 610 ? -43.589 -18.865 64.550 1.00 91.12 610 ASP A C 1
ATOM 4551 O O . ASP A 1 610 ? -42.585 -18.441 63.978 1.00 91.12 610 ASP A O 1
ATOM 4555 N N . SER A 1 611 ? -44.296 -19.879 64.045 1.00 90.12 611 SER A N 1
ATOM 4556 C CA . SER A 1 611 ? -44.030 -20.517 62.754 1.00 90.12 611 SER A CA 1
ATOM 4557 C C . SER A 1 611 ? -44.642 -19.800 61.551 1.00 90.12 611 SER A C 1
ATOM 4559 O O . SER A 1 611 ? -44.316 -20.181 60.425 1.00 90.12 611 SER A O 1
ATOM 4561 N N . ASP A 1 612 ? -45.554 -18.848 61.762 1.00 93.50 612 ASP A N 1
ATOM 4562 C CA . ASP A 1 612 ? -46.067 -18.022 60.671 1.00 93.50 612 ASP A CA 1
ATOM 4563 C C . ASP A 1 612 ? -45.189 -16.780 60.415 1.00 93.50 612 ASP A C 1
ATOM 4565 O O . ASP A 1 612 ? -44.118 -16.608 61.000 1.00 93.50 612 ASP A O 1
ATOM 4569 N N . ASP A 1 613 ? -45.578 -15.955 59.441 1.00 93.69 613 ASP A N 1
ATOM 4570 C CA . ASP A 1 613 ? -44.751 -14.834 58.990 1.00 93.69 613 ASP A CA 1
ATOM 4571 C C . ASP A 1 613 ? -44.837 -13.597 59.907 1.00 93.69 613 ASP A C 1
ATOM 4573 O O . ASP A 1 613 ? -44.085 -12.644 59.684 1.00 93.69 613 ASP A O 1
ATOM 4577 N N . GLY A 1 614 ? -45.771 -13.554 60.863 1.00 94.88 614 GLY A N 1
ATOM 4578 C CA . GLY A 1 614 ? -46.153 -12.361 61.616 1.00 94.88 614 GLY A CA 1
ATOM 4579 C C . GLY A 1 614 ? -45.639 -12.323 63.050 1.00 94.88 614 GLY A C 1
ATOM 4580 O O . GLY A 1 614 ? -45.469 -13.335 63.709 1.00 94.88 614 GLY A O 1
ATOM 4581 N N . GLU A 1 615 ? -45.370 -11.119 63.549 1.00 96.38 615 GLU A N 1
ATOM 4582 C CA . GLU A 1 615 ? -45.110 -10.870 64.966 1.00 96.38 615 GLU A CA 1
ATOM 4583 C C . GLU A 1 615 ? -45.513 -9.434 65.304 1.00 96.38 615 GLU A C 1
ATOM 4585 O O . GLU A 1 615 ? -45.158 -8.493 64.585 1.00 96.38 615 GLU A O 1
ATOM 4590 N N . VAL A 1 616 ? -46.203 -9.248 66.430 1.00 95.81 616 VAL A N 1
ATOM 4591 C CA . VAL A 1 616 ? -46.462 -7.926 67.003 1.00 95.81 616 VAL A CA 1
ATOM 4592 C C . VAL A 1 616 ? -45.935 -7.871 68.429 1.00 95.81 616 VAL A C 1
ATOM 4594 O O . VAL A 1 616 ? -46.430 -8.549 69.326 1.00 95.81 616 VAL A O 1
ATOM 4597 N N . ASN A 1 617 ? -44.941 -7.014 68.650 1.00 93.50 617 ASN A N 1
ATOM 4598 C CA . ASN A 1 617 ? -44.348 -6.779 69.959 1.00 93.50 617 ASN A CA 1
ATOM 4599 C C . ASN A 1 617 ? -44.571 -5.320 70.375 1.00 93.50 617 ASN A C 1
ATOM 4601 O O . ASN A 1 617 ? -43.940 -4.404 69.842 1.00 93.50 617 ASN A O 1
ATOM 4605 N N . ASP A 1 618 ? -45.496 -5.107 71.314 1.00 86.69 618 ASP A N 1
ATOM 4606 C CA . ASP A 1 618 ? -45.963 -3.788 71.761 1.00 86.69 618 ASP A CA 1
ATOM 4607 C C . ASP A 1 618 ? -46.467 -2.915 70.593 1.00 86.69 618 ASP A C 1
ATOM 4609 O O . ASP A 1 618 ? -47.594 -3.079 70.124 1.00 86.69 618 ASP A O 1
ATOM 4613 N N . ARG A 1 619 ? -45.629 -2.000 70.094 1.00 90.06 619 ARG A N 1
ATOM 4614 C CA . ARG A 1 619 ? -45.927 -1.107 68.962 1.00 90.06 619 ARG A CA 1
ATOM 4615 C C . ARG A 1 619 ? -45.222 -1.494 67.668 1.00 90.06 619 ARG A C 1
ATOM 4617 O O . ARG A 1 619 ? -45.388 -0.790 66.674 1.00 90.06 619 ARG A O 1
ATOM 4624 N N . GLN A 1 620 ? -44.410 -2.543 67.674 1.00 94.69 620 GLN A N 1
ATOM 4625 C CA . GLN A 1 620 ? -43.629 -2.960 66.519 1.00 94.69 620 GLN A CA 1
ATOM 4626 C C . GLN A 1 620 ? -44.269 -4.173 65.849 1.00 94.69 620 GLN A C 1
ATOM 4628 O O . GLN A 1 620 ? -44.333 -5.255 66.427 1.00 94.69 620 GLN A O 1
ATOM 4633 N N . LEU A 1 621 ? -44.699 -3.983 64.607 1.00 95.56 621 LEU A N 1
ATOM 4634 C CA . LEU A 1 621 ? -45.095 -5.043 63.694 1.00 95.56 621 LEU A CA 1
ATOM 4635 C C . LEU A 1 621 ? -43.870 -5.512 62.905 1.00 95.56 621 LEU A C 1
ATOM 4637 O O . LEU A 1 621 ? -43.166 -4.684 62.322 1.00 95.56 621 LEU A O 1
ATOM 4641 N N . THR A 1 622 ? -43.655 -6.824 62.841 1.00 96.12 622 THR A N 1
ATOM 4642 C CA . THR A 1 622 ? -42.626 -7.457 62.008 1.00 96.12 622 THR A CA 1
ATOM 4643 C C . THR A 1 622 ? -43.257 -8.528 61.122 1.00 96.12 622 THR A C 1
ATOM 4645 O O . THR A 1 622 ? -43.988 -9.380 61.614 1.00 96.12 622 THR A O 1
ATOM 4648 N N . ILE A 1 623 ? -42.948 -8.512 59.822 1.00 95.81 623 ILE A N 1
ATOM 4649 C CA . ILE A 1 623 ? -43.328 -9.569 58.872 1.00 95.81 623 ILE A CA 1
ATOM 4650 C C . ILE A 1 623 ? -42.073 -10.140 58.237 1.00 95.81 623 ILE A C 1
ATOM 4652 O O . ILE A 1 623 ? -41.269 -9.388 57.682 1.00 95.81 623 ILE A O 1
ATOM 4656 N N . ARG A 1 624 ? -41.908 -11.461 58.293 1.00 94.88 624 ARG A N 1
ATOM 4657 C CA . ARG A 1 624 ? -40.729 -12.171 57.787 1.00 94.88 624 ARG A CA 1
ATOM 4658 C C . ARG A 1 624 ? -41.125 -13.070 56.628 1.00 94.88 624 ARG A C 1
ATOM 4660 O O . ARG A 1 624 ? -41.727 -14.113 56.820 1.00 94.88 624 ARG A O 1
ATOM 4667 N N . LEU A 1 625 ? -40.747 -12.680 55.417 1.00 92.75 625 LEU A N 1
ATOM 4668 C CA . LEU A 1 625 ? -41.012 -13.446 54.204 1.00 92.75 625 LEU A CA 1
ATOM 4669 C C . LEU A 1 625 ? -39.753 -14.214 53.805 1.00 92.75 625 LEU A C 1
ATOM 4671 O O . LEU A 1 625 ? -38.716 -13.617 53.504 1.00 92.75 625 LEU A O 1
ATOM 4675 N N . ALA A 1 626 ? -39.847 -15.543 53.732 1.00 91.56 626 ALA A N 1
ATOM 4676 C CA . ALA A 1 626 ? -38.729 -16.375 53.288 1.00 91.56 626 ALA A CA 1
ATOM 4677 C C . ALA A 1 626 ? -38.260 -15.999 51.872 1.00 91.56 626 ALA A C 1
ATOM 4679 O O . ALA A 1 626 ? -37.058 -15.881 51.626 1.00 91.56 626 ALA A O 1
ATOM 4680 N N . SER A 1 627 ? -39.206 -15.769 50.954 1.00 93.62 627 SER A N 1
ATOM 4681 C CA . SER A 1 627 ? -38.919 -15.288 49.604 1.00 93.62 627 SER A CA 1
ATOM 4682 C C . SER A 1 627 ? -40.106 -14.558 48.970 1.00 93.62 627 SER A C 1
ATOM 4684 O O . SER A 1 627 ? -41.256 -14.759 49.364 1.00 93.62 627 SER A O 1
ATOM 4686 N N . LEU A 1 628 ? -39.818 -13.728 47.968 1.00 94.06 628 LEU A N 1
ATOM 4687 C CA . LEU A 1 628 ? -40.790 -13.063 47.109 1.00 94.06 628 LEU A CA 1
ATOM 4688 C C . LEU A 1 628 ? -40.330 -13.195 45.653 1.00 94.06 628 LEU A C 1
ATOM 4690 O O . LEU A 1 628 ? -39.289 -12.654 45.273 1.00 94.06 628 LEU A O 1
ATOM 4694 N N . ALA A 1 629 ? -41.085 -13.939 44.842 1.00 94.31 629 ALA A N 1
ATOM 4695 C CA . ALA A 1 629 ? -40.742 -14.204 43.443 1.00 94.31 629 ALA A CA 1
ATOM 4696 C C . ALA A 1 629 ? -40.620 -12.910 42.615 1.00 94.31 629 ALA A C 1
ATOM 4698 O O . ALA A 1 629 ? -41.154 -11.864 42.990 1.00 94.31 629 ALA A O 1
ATOM 4699 N N . ALA A 1 630 ? -39.907 -12.977 41.488 1.00 90.25 630 ALA A N 1
ATOM 4700 C CA . ALA A 1 630 ? -39.753 -11.846 40.571 1.00 90.25 630 ALA A CA 1
ATOM 4701 C C . ALA A 1 630 ? -41.123 -11.288 40.144 1.00 90.25 630 ALA A C 1
ATOM 4703 O O . ALA A 1 630 ? -42.003 -12.046 39.734 1.00 90.25 630 ALA A O 1
ATOM 4704 N N . GLY A 1 631 ? -41.314 -9.973 40.269 1.00 91.75 631 GLY A N 1
ATOM 4705 C CA . GLY A 1 631 ? -42.577 -9.298 39.946 1.00 91.75 631 GLY A CA 1
ATOM 4706 C C . GLY A 1 631 ? -43.737 -9.544 40.921 1.00 91.75 631 GLY A C 1
ATOM 4707 O O . GLY A 1 631 ? -44.794 -8.938 40.746 1.00 91.75 631 GLY A O 1
ATOM 4708 N N . ALA A 1 632 ? -43.577 -10.407 41.931 1.00 95.75 632 ALA A N 1
ATOM 4709 C CA . ALA A 1 632 ? -44.651 -10.736 42.861 1.00 95.75 632 ALA A CA 1
ATOM 4710 C C . ALA A 1 632 ? -44.976 -9.571 43.808 1.00 95.75 632 ALA A C 1
ATOM 4712 O O . ALA A 1 632 ? -44.107 -8.782 44.192 1.00 95.75 632 ALA A O 1
ATOM 4713 N N . THR A 1 633 ? -46.243 -9.507 44.207 1.00 96.50 633 THR A N 1
ATOM 4714 C CA . THR A 1 633 ? -46.804 -8.521 45.136 1.00 96.50 633 THR A CA 1
ATOM 4715 C C . THR A 1 633 ? -47.454 -9.223 46.318 1.00 96.50 633 THR A C 1
ATOM 4717 O O . THR A 1 633 ? -47.916 -10.354 46.175 1.00 96.50 633 THR A O 1
ATOM 4720 N N . GLY A 1 634 ? -47.579 -8.530 47.443 1.00 95.25 634 GLY A N 1
ATOM 4721 C CA . GLY A 1 634 ? -48.438 -8.956 48.543 1.00 95.25 634 GLY A CA 1
ATOM 4722 C C . GLY A 1 634 ? -48.840 -7.783 49.424 1.00 95.25 634 GLY A C 1
ATOM 4723 O O . GLY A 1 634 ? -48.372 -6.657 49.232 1.00 95.25 634 GLY A O 1
ATOM 4724 N N . ASN A 1 635 ? -49.724 -8.039 50.383 1.00 96.00 635 ASN A N 1
ATOM 4725 C CA . ASN A 1 635 ? -50.110 -7.052 51.380 1.00 96.00 635 ASN A CA 1
ATOM 4726 C C . ASN A 1 635 ? -50.137 -7.615 52.801 1.00 96.00 635 ASN A C 1
ATOM 4728 O O . ASN A 1 635 ? -50.323 -8.811 53.022 1.00 96.00 635 ASN A O 1
ATOM 4732 N N . VAL A 1 636 ? -49.940 -6.724 53.769 1.00 97.06 636 VAL A N 1
ATOM 4733 C CA . VAL A 1 636 ? -50.108 -6.996 55.195 1.00 97.06 636 VAL A CA 1
ATOM 4734 C C . VAL A 1 636 ? -51.020 -5.930 55.772 1.00 97.06 636 VAL A C 1
ATOM 4736 O O . VAL A 1 636 ? -50.672 -4.754 55.740 1.00 97.06 636 VAL A O 1
ATOM 4739 N N . CYS A 1 637 ? -52.168 -6.329 56.306 1.00 96.75 637 CYS A N 1
ATOM 4740 C CA . CYS A 1 637 ? -53.130 -5.419 56.912 1.00 96.75 637 CYS A CA 1
ATOM 4741 C C . CYS A 1 637 ? -53.297 -5.702 58.403 1.00 96.75 637 CYS A C 1
ATOM 4743 O O . CYS A 1 637 ? -53.263 -6.852 58.834 1.00 96.75 637 CYS A O 1
ATOM 4745 N N . PHE A 1 638 ? -53.502 -4.653 59.188 1.00 96.88 638 PHE A N 1
ATOM 4746 C CA . PHE A 1 638 ? -53.725 -4.741 60.625 1.00 96.88 638 PHE A CA 1
ATOM 4747 C C . PHE A 1 638 ? -54.569 -3.564 61.107 1.00 96.88 638 PHE A C 1
ATOM 4749 O O . PHE A 1 638 ? -54.655 -2.529 60.442 1.00 96.88 638 PHE A O 1
ATOM 4756 N N . GLN A 1 639 ? -55.198 -3.710 62.270 1.00 96.94 639 GLN A N 1
ATOM 4757 C CA . GLN A 1 639 ? -56.083 -2.687 62.813 1.00 96.94 639 GLN A CA 1
ATOM 4758 C C . GLN A 1 639 ? -55.506 -2.078 64.086 1.00 96.94 639 GLN A C 1
ATOM 4760 O O . GLN A 1 639 ? -54.846 -2.734 64.891 1.00 96.94 639 GLN A O 1
ATOM 4765 N N . VAL A 1 640 ? -55.770 -0.792 64.271 1.00 96.69 640 VAL A N 1
ATOM 4766 C CA . VAL A 1 640 ? -55.375 -0.034 65.456 1.00 96.69 640 VAL A CA 1
ATOM 4767 C C . VAL A 1 640 ? -56.554 0.781 65.964 1.00 96.69 640 VAL A C 1
ATOM 4769 O O . VAL A 1 640 ? -57.478 1.106 65.217 1.00 96.69 640 VAL A O 1
ATOM 4772 N N . ARG A 1 641 ? -56.510 1.151 67.238 1.00 95.94 641 ARG A N 1
ATOM 4773 C CA . ARG A 1 641 ? -57.468 2.045 67.878 1.00 95.94 641 ARG A CA 1
ATOM 4774 C C . ARG A 1 641 ? -56.819 3.386 68.179 1.00 95.94 641 ARG A C 1
ATOM 4776 O O . ARG A 1 641 ? -55.693 3.444 68.679 1.00 95.94 641 ARG A O 1
ATOM 4783 N N . VAL A 1 642 ? -57.559 4.452 67.892 1.00 94.50 642 VAL A N 1
ATOM 4784 C CA . VAL A 1 642 ? -57.262 5.793 68.398 1.00 94.50 642 VAL A CA 1
ATOM 4785 C C . VAL A 1 642 ? -57.701 5.831 69.867 1.00 94.50 642 VAL A C 1
ATOM 4787 O O . VAL A 1 642 ? -58.877 5.554 70.119 1.00 94.50 642 VAL A O 1
ATOM 4790 N N . PRO A 1 643 ? -56.802 6.077 70.838 1.00 88.62 643 PRO A N 1
ATOM 4791 C CA . PRO A 1 643 ? -57.166 6.057 72.258 1.00 88.62 643 PRO A CA 1
ATOM 4792 C C . PRO A 1 643 ? -58.198 7.098 72.672 1.00 88.62 643 PRO A C 1
ATOM 4794 O O . PRO A 1 643 ? -58.294 8.149 71.995 1.00 88.62 643 PRO A O 1
#

pLDDT: mean 89.4, std 10.59, range [50.53, 98.75]

Sequence (643 aa):
MGDIADNVFFNRSHVLTSTDVTHKTATTVRVRLRVVVLVPIADVTIDLGVQLRAVASGNPELMTQTYTAPFPQTRTFSSSTVTVGTLVTSLLNQLQVSLTPNQTQVTLLGALPLPIPLDSIVNPLLTGLVSPIASQLSALLSPVLTTVLGGLVDPLLQLLGIQLGQATFSVMGISSLCPISGTVYRDLQPDGVRNNGENWSTGPNVYVNLVQNNQVLQSLLVTPGSGAYTFNDVPPGTFTLLVTTAAGAVTPIPPAGWLFVEPNPGLRTVTVLSTPLLNQDFGLFAGTRLQGLVFLDQGQSGGIPNDARQNGQEPPVAGVSLRLNNAIQTVTATTGTDGRYTLYWPAEWGNTGTLTVLGRPVTGVSDGTTVTQTADLAGSNVNGLPLDVTPGQDLIRSFGVVEFSAFTADASGRSGAPGRVRYTHFYRPGTLGTVNLSANGTAGVTYRFARDLNCNGVVEDAERTSITSFVVDQSWPREPDGRLRSCALEVEVQIPAGQPNGSIDTATLTATLSWSGSPVQDPRSLTDTTSITPQATLTKKLRNLTRNSEITESQVEAYPNETLEYCLEYQNLSGQTLNQLVLNDTLPTPLVYLPGTLRRDGLPLTDAADSDDGEVNDRQLTIRLASLAAGATGNVCFQVRVP